Protein AF-A0A1J4SZC1-F1 (afdb_monomer)

Solvent-accessible surface area (backbone atoms only — not comparable to full-atom values): 24858 Å² total; per-residue (Å²): 134,60,73,68,60,59,54,52,55,52,52,54,51,51,53,51,52,51,52,52,52,50,51,55,56,61,69,67,59,71,74,71,74,80,76,64,93,64,51,31,48,45,66,70,43,62,40,62,46,81,70,48,46,38,38,53,38,48,37,67,35,32,44,78,45,49,41,76,44,49,32,32,40,40,25,28,40,67,23,48,32,87,37,27,33,57,87,88,69,80,40,67,24,76,61,50,79,70,45,47,74,30,43,36,53,59,54,49,41,74,75,69,45,65,53,41,77,32,54,44,32,29,38,42,31,64,28,35,76,62,21,54,84,36,19,31,74,29,42,43,53,12,25,70,85,29,53,56,76,45,75,38,43,50,70,45,86,78,66,35,52,17,41,52,47,62,34,38,45,67,43,28,58,55,43,50,38,51,49,39,54,53,51,52,51,52,47,54,50,27,43,75,70,75,56,52,59,30,28,40,35,37,40,29,59,28,67,70,39,44,33,58,55,39,39,53,46,48,39,34,28,52,48,22,20,28,60,61,39,73,67,68,48,36,53,46,34,36,40,47,35,49,73,37,58,86,72,96,54,82,89,54,49,75,70,43,45,62,56,47,56,47,49,23,46,48,40,2,31,31,64,53,5,40,43,42,67,57,30,54,33,54,49,24,61,76,71,63,33,40,36,38,38,36,11,30,24,36,11,15,35,14,46,47,31,15,53,42,73,30,34,35,53,33,82,60,88,89,60,75,68,66,82,64,91,83,69,94,79,83,86,89,76,95,73,74,92,73,90,72,93,68,75,24,70,30,34,29,40,39,25,43,40,16,54,38,49,44,36,28,46,74,45,44,89,52,96,78,43,43,38,30,90,68,45,33,60,33,32,47,25,38,36,37,24,15,15,77,37,23,50,63,50,58,59,77,86,77,50,57,22,39,14,17,35,71,40,47,54,58,48,66,71,36,84,86,48,81,58,29,61,46,38,28,40,61,63,18,50,66,57,82,64,76,55,60,96,51,48,24,36,39,30,43,26,44,56,46,21,62,48,63,34,88,99,53,73,32,45,11,55,60,36,52,51,44,58,33,44,4,29,30,51,34,55,49,35,60,72,62,46,48,67,114

Secondary structure (DSSP, 8-state):
--HHHHHHHHHHHHHHHHHHHHHHHHHH---PPPPPTT---TTTTT--STTGGGGSHHHH-TTTS--SSEEEEEEEEEEEHHHHS-TT---B-GGGGG--HHHHHHHHHHHH-SEEEEEEEEEEEE--GGGTT-EEEEETTB-TTS-BSSSPPBSSTT---PPPGGGHHHHHHHHHHHHHHHHHHHHHHHHHTT----EEEEEE--TT--HHHHHHHHHHHHHHHHHHTTTS--EEEEEEE------S-GGGHHHHHHHHHHHHHHHIIIIIHHIIIIIIHHHHHHHT-EEEEEEETHHHHHHHHHHHT---B-PPTTPPPTT-TT------------------SEEEEEEES--SBTHHHHT---TT----TTTTTTEEEEEEEEBTTB-SS--TTS--BTTBHHHHHHHHH-TTS-PEEEEB-TTSPBP-S---S-SEEEEE-TTTS-SPPTT-SSBGGGTTSSHHHHHHHHHHHHHHS---

pLDDT: mean 84.72, std 16.57, range [29.28, 98.81]

Nearest PDB structures (foldseek):
  8va1-assembly1_A  TM=2.791E-01  e=6.957E-01  Staphylococcus aureus

Foldseek 3Di:
DDPVVVVVVVVVVVVVVVVVVVVVVVVVPPPPPPDPPFADDCVLFVQPDPLSCLQVCCLAQVLAQAALAWAKEWGKEKGFLVFAADQPPFAFDPLLVVFDQLLVVLVVCCNVPRMAIAGAWMKTAHSDHSSPLIATLEHQCATQQRRHPTPGHHNDHRNYGHDGRRNRRLCSVVVLLSVQVVVLVVQVVCVVVVRHAQAAEEEEEAAPAGSSRQSLLCNLQVVLLCVLCVNQHRYRYYYYTYSRYDDPDPVCVVVVVVVSLSVLLSLQQASLLCSLPQHRLVSCVVSVHAYEYEYAASGLVNRLNSFQSGHRTDNPPPDDRSPPPPDPDDDDDPDPDDPDDDWASHQEYEYQLYNDAPCLQQVDDFPSRHHRVPSRRNYQAYEFEAACQQQVNVPPPGHLGSHHVVSVVVQVVDPVRQEQEWEAALQLDTPPPDPDSGNHYYYYDHNNQAQDPPPDDGGSSSSCSDSSVSNNVNNRCCSRPRGD

Sequence (484 aa):
MNMRERYGSMLLSLSALTITMLLLAACAQVKLAAVPPGEVTEAQIGTATALEKRFHSVLYYPNEIALNFPGYIVGVEKSPRETITPEGQVAFSPVYAELSAGLRHDADRLKTNRKLLFISHIMKDYGREYGAGNCALYDIYTDVNGKSLMPAQACIEGSLRGPPQMAVFSYGWKALATLRAAMEHDIDDASKRGAPYTHVFIMVMGWNTYQSEAIRNFSSIVGNAVLASNGAFRPLFIGLTWPSRWSDSALINLFSFCDKKNDADELGLSWLGALLKEVAVPLSRAKGLRVVVTGHSFGARATSMAACAGAVLARPAGTPAIGQGGAQGGAQGGGQGGNQGGRGGVDLLIGLQGAYAINRITGRWTPDGAYFPKGC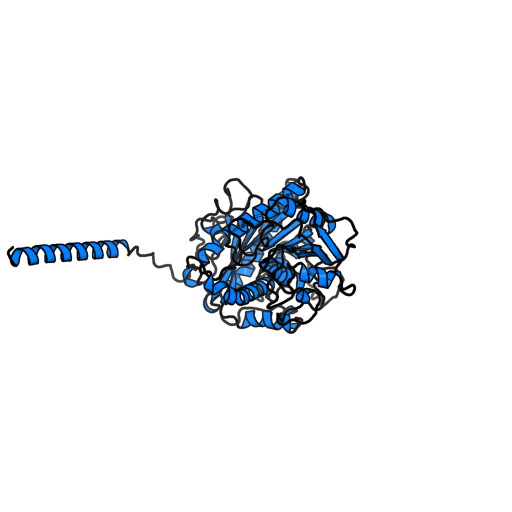DAVQHLVLTASKNDKAVSSEIFADYTGELGTYDKICADNSTRFSCGAADAKGNIGLNPLPQAARAYIDASQLITYNAFDSGGGAHSDIYRRETGELLWNLILRYAPPR

Structure (mmCIF, N/CA/C/O backbone):
data_AF-A0A1J4SZC1-F1
#
_entry.id   AF-A0A1J4SZC1-F1
#
loop_
_atom_site.group_PDB
_atom_site.id
_atom_site.type_symbol
_atom_site.label_atom_id
_atom_site.label_alt_id
_atom_site.label_comp_id
_atom_site.label_asym_id
_atom_site.label_entity_id
_atom_site.label_seq_id
_atom_site.pdbx_PDB_ins_code
_atom_site.Cartn_x
_atom_site.Cartn_y
_atom_site.Cartn_z
_atom_site.occupancy
_atom_site.B_iso_or_equiv
_atom_site.auth_seq_id
_atom_site.auth_comp_id
_atom_site.auth_asym_id
_atom_site.auth_atom_id
_atom_site.pdbx_PDB_model_num
ATOM 1 N N . MET A 1 1 ? -18.160 -27.626 -70.294 1.00 54.28 1 MET A N 1
ATOM 2 C CA . MET A 1 1 ? -17.606 -26.428 -69.622 1.00 54.28 1 MET A CA 1
ATOM 3 C C . MET A 1 1 ? -16.161 -26.286 -70.036 1.00 54.28 1 MET A C 1
ATOM 5 O O . MET A 1 1 ? -15.379 -27.204 -69.809 1.00 54.28 1 MET A O 1
ATOM 9 N N . ASN A 1 2 ? -15.858 -25.212 -70.756 1.00 56.09 2 ASN A N 1
ATOM 10 C CA . ASN A 1 2 ? -14.626 -25.080 -71.522 1.00 56.09 2 ASN A CA 1
ATOM 11 C C . ASN A 1 2 ? -13.449 -24.807 -70.580 1.00 56.09 2 ASN A C 1
ATOM 13 O O . ASN A 1 2 ? -13.574 -24.011 -69.652 1.00 56.09 2 ASN A O 1
ATOM 17 N N . MET A 1 3 ? -12.296 -25.440 -70.810 1.00 56.06 3 MET A N 1
ATOM 18 C CA . MET A 1 3 ? -11.123 -25.298 -69.932 1.00 56.06 3 MET A CA 1
ATOM 19 C C . MET A 1 3 ? -10.716 -23.816 -69.768 1.00 56.06 3 MET A C 1
ATOM 21 O O . MET A 1 3 ? -10.323 -23.397 -68.685 1.00 56.06 3 MET A O 1
ATOM 25 N N . ARG A 1 4 ? -10.947 -22.991 -70.802 1.00 60.47 4 ARG A N 1
ATOM 26 C CA . ARG A 1 4 ? -10.760 -21.529 -70.780 1.00 60.47 4 ARG A CA 1
ATOM 27 C C . ARG A 1 4 ? -11.621 -20.780 -69.753 1.00 60.47 4 ARG A C 1
ATOM 29 O O . ARG A 1 4 ? -11.140 -19.804 -69.190 1.00 60.47 4 ARG A O 1
ATOM 36 N N . GLU A 1 5 ? -12.843 -21.226 -69.464 1.00 57.31 5 GLU A N 1
ATOM 37 C CA . GLU A 1 5 ? -13.715 -20.555 -68.482 1.00 57.31 5 GLU A CA 1
ATOM 38 C C . GLU A 1 5 ? -13.241 -20.789 -67.042 1.00 57.31 5 GLU A C 1
ATOM 40 O O . GLU A 1 5 ? -13.326 -19.888 -66.209 1.00 57.31 5 GLU A O 1
ATOM 45 N N . ARG A 1 6 ? -12.660 -21.965 -66.755 1.00 60.38 6 ARG A N 1
ATOM 46 C CA . ARG A 1 6 ? -12.112 -22.280 -65.424 1.00 60.38 6 ARG A CA 1
ATOM 47 C C . ARG A 1 6 ? -10.831 -21.502 -65.115 1.00 60.38 6 ARG A C 1
ATOM 49 O O . ARG A 1 6 ? -10.653 -21.061 -63.985 1.00 60.38 6 ARG A O 1
ATOM 56 N N . TYR A 1 7 ? -9.967 -21.279 -66.109 1.00 66.06 7 TYR A N 1
ATOM 57 C CA . TYR A 1 7 ? -8.768 -20.451 -65.919 1.00 66.06 7 TYR A CA 1
ATOM 58 C C . TYR A 1 7 ? -9.109 -18.967 -65.731 1.00 66.06 7 TYR A C 1
ATOM 60 O O . TYR A 1 7 ? -8.476 -18.298 -64.916 1.00 66.06 7 TYR A O 1
ATOM 68 N N . GLY A 1 8 ? -10.144 -18.467 -66.416 1.00 67.56 8 GLY A N 1
ATOM 69 C CA . GLY A 1 8 ? -10.609 -17.087 -66.263 1.00 67.56 8 GLY A CA 1
ATOM 70 C C . GLY A 1 8 ? -11.119 -16.778 -64.853 1.00 67.56 8 GLY A C 1
ATOM 71 O O . GLY A 1 8 ? -10.691 -15.792 -64.253 1.00 67.56 8 GLY A O 1
ATOM 72 N N . SER A 1 9 ? -11.972 -17.638 -64.279 1.00 68.12 9 SER A N 1
ATOM 73 C CA . SER A 1 9 ? -12.511 -17.401 -62.929 1.00 68.12 9 SER A CA 1
ATOM 74 C C . SER A 1 9 ? -11.448 -17.548 -61.833 1.00 68.12 9 SER A C 1
ATOM 76 O O . SER A 1 9 ? -11.498 -16.844 -60.823 1.00 68.12 9 SER A O 1
ATOM 78 N N . MET A 1 10 ? -10.466 -18.432 -62.033 1.00 72.44 10 MET A N 1
ATOM 79 C CA . MET A 1 10 ? -9.375 -18.651 -61.083 1.00 72.44 10 MET A CA 1
ATOM 80 C C . MET A 1 10 ? -8.397 -17.467 -61.053 1.00 72.44 10 MET A C 1
ATOM 82 O O . MET A 1 10 ? -7.997 -17.040 -59.972 1.00 72.44 10 MET A O 1
ATOM 86 N N . LEU A 1 11 ? -8.081 -16.879 -62.213 1.00 71.38 11 LEU A N 1
ATOM 87 C CA . LEU A 1 11 ? -7.252 -15.671 -62.300 1.00 71.38 11 LEU A CA 1
ATOM 88 C C . LEU A 1 11 ? -7.940 -14.461 -61.656 1.00 71.38 11 LEU A C 1
ATOM 90 O O . LEU A 1 11 ? -7.318 -13.781 -60.845 1.00 71.38 11 LEU A O 1
ATOM 94 N N . LEU A 1 12 ? -9.234 -14.247 -61.922 1.00 73.56 12 LEU A N 1
ATOM 95 C CA . LEU A 1 12 ? -10.017 -13.177 -61.284 1.00 73.56 12 LEU A CA 1
ATOM 96 C C . LEU A 1 12 ? -10.076 -13.320 -59.755 1.00 73.56 12 LEU A C 1
ATOM 98 O O . LEU A 1 12 ? -9.950 -12.328 -59.038 1.00 73.56 12 LEU A O 1
ATOM 102 N N . SER A 1 13 ? -10.204 -14.552 -59.252 1.00 75.81 13 SER A N 1
ATOM 103 C CA . SER A 1 13 ? -10.234 -14.829 -57.810 1.00 75.81 13 SER A CA 1
ATOM 104 C C . SER A 1 13 ? -8.874 -14.582 -57.145 1.00 75.81 13 SER A C 1
ATOM 106 O O . SER A 1 13 ? -8.822 -14.011 -56.057 1.00 75.81 13 SER A O 1
ATOM 108 N N . LEU A 1 14 ? -7.765 -14.945 -57.807 1.00 75.31 14 LEU A N 1
ATOM 109 C CA . LEU A 1 14 ? -6.416 -14.651 -57.310 1.00 75.31 14 LEU A CA 1
ATOM 110 C C . LEU A 1 14 ? -6.127 -13.146 -57.302 1.00 75.31 14 LEU A C 1
ATOM 112 O O . LEU A 1 14 ? -5.566 -12.635 -56.332 1.00 75.31 14 LEU A O 1
ATOM 116 N N . SER A 1 15 ? -6.521 -12.423 -58.353 1.00 77.38 15 SER A N 1
ATOM 117 C CA . SER A 1 15 ? -6.337 -10.972 -58.424 1.00 77.38 15 SER A CA 1
ATOM 118 C C . SER A 1 15 ? -7.122 -10.255 -57.326 1.00 77.38 15 SER A C 1
ATOM 120 O O . SER A 1 15 ? -6.559 -9.403 -56.641 1.00 77.38 15 SER A O 1
ATOM 122 N N . ALA A 1 16 ? -8.380 -10.646 -57.094 1.00 79.94 16 ALA A N 1
ATOM 123 C CA . ALA A 1 16 ? -9.198 -10.091 -56.020 1.00 79.94 16 ALA A CA 1
ATOM 124 C C . ALA A 1 16 ? -8.574 -10.345 -54.639 1.00 79.94 16 ALA A C 1
ATOM 126 O O . ALA A 1 16 ? -8.418 -9.406 -53.865 1.00 79.94 16 ALA A O 1
ATOM 127 N N . LEU A 1 17 ? -8.124 -11.576 -54.363 1.00 77.62 17 LEU A N 1
ATOM 128 C CA . LEU A 1 17 ? -7.491 -11.926 -53.087 1.00 77.62 17 LEU A CA 1
ATOM 129 C C . LEU A 1 17 ? -6.196 -11.132 -52.845 1.00 77.62 17 LEU A C 1
ATOM 131 O O . LEU A 1 17 ? -5.951 -10.658 -51.736 1.00 77.62 17 LEU A O 1
ATOM 135 N N . THR A 1 18 ? -5.388 -10.943 -53.891 1.00 78.06 18 THR A N 1
ATOM 136 C CA . THR A 1 18 ? -4.122 -10.198 -53.810 1.00 78.06 18 THR A CA 1
ATOM 137 C C . THR A 1 18 ? -4.372 -8.712 -53.546 1.00 78.06 18 THR A C 1
ATOM 139 O O . THR A 1 18 ? -3.699 -8.113 -52.710 1.00 78.06 18 THR A O 1
ATOM 142 N N . ILE A 1 19 ? -5.382 -8.121 -54.196 1.00 80.88 19 ILE A N 1
ATOM 143 C CA . ILE A 1 19 ? -5.791 -6.728 -53.965 1.00 80.88 19 ILE A CA 1
ATOM 144 C C . ILE A 1 19 ? -6.342 -6.556 -52.544 1.00 80.88 19 ILE A C 1
ATOM 146 O O . ILE A 1 19 ? -5.974 -5.600 -51.866 1.00 80.88 19 ILE A O 1
ATOM 150 N N . THR A 1 20 ? -7.161 -7.489 -52.049 1.00 77.25 20 THR A N 1
ATOM 151 C CA . THR A 1 20 ? -7.666 -7.444 -50.669 1.00 77.25 20 THR A CA 1
ATOM 152 C C . THR A 1 20 ? -6.533 -7.560 -49.646 1.00 77.25 20 THR A C 1
ATOM 154 O O . THR A 1 20 ? -6.515 -6.797 -48.684 1.00 77.25 20 THR A O 1
ATOM 157 N N . MET A 1 21 ? -5.546 -8.439 -49.862 1.00 73.00 21 MET A N 1
ATOM 158 C CA . MET A 1 21 ? -4.375 -8.526 -48.978 1.00 73.00 21 MET A CA 1
ATOM 159 C C . MET A 1 21 ? -3.503 -7.265 -49.022 1.00 73.00 21 MET A C 1
ATOM 161 O O . MET A 1 21 ? -3.036 -6.820 -47.976 1.00 73.00 21 MET A O 1
ATOM 165 N N . LEU A 1 22 ? -3.321 -6.649 -50.194 1.00 73.06 22 LEU A N 1
ATOM 166 C CA . LEU A 1 22 ? -2.585 -5.387 -50.329 1.00 73.06 22 LEU A CA 1
ATOM 167 C C . LEU A 1 22 ? -3.312 -4.217 -49.651 1.00 73.06 22 LEU A C 1
ATOM 169 O O . LEU A 1 22 ? -2.664 -3.400 -49.003 1.00 73.06 22 LEU A O 1
ATOM 173 N N . LEU A 1 23 ? -4.644 -4.158 -49.736 1.00 68.69 23 LEU A N 1
ATOM 174 C CA . LEU A 1 23 ? -5.450 -3.147 -49.044 1.00 68.69 23 LEU A CA 1
ATOM 175 C C . LEU A 1 23 ? -5.415 -3.335 -47.519 1.00 68.69 23 LEU A C 1
ATOM 177 O O . LEU A 1 23 ? -5.257 -2.359 -46.791 1.00 68.69 23 LEU A O 1
ATOM 181 N N . LEU A 1 24 ? -5.471 -4.578 -47.028 1.00 68.69 24 LEU A N 1
ATOM 182 C CA . LEU A 1 24 ? -5.325 -4.879 -45.598 1.00 68.69 24 LEU A CA 1
ATOM 183 C C . LEU A 1 24 ? -3.914 -4.550 -45.077 1.00 68.69 24 LEU A C 1
ATOM 185 O O . LEU A 1 24 ? -3.779 -4.015 -43.978 1.00 68.69 24 LEU A O 1
ATOM 189 N N . ALA A 1 25 ? -2.868 -4.796 -45.872 1.00 65.00 25 ALA A N 1
ATOM 190 C CA . 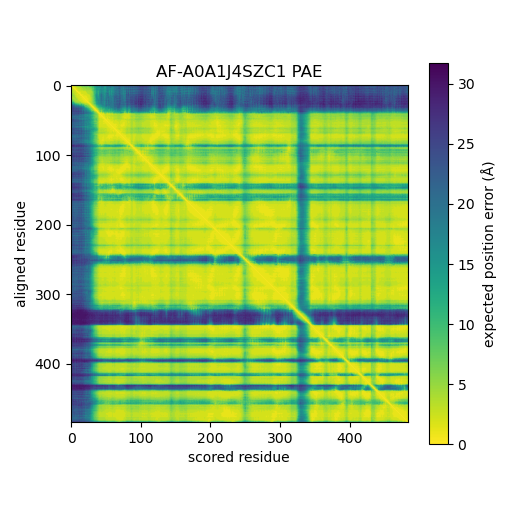ALA A 1 25 ? -1.495 -4.423 -45.529 1.00 65.00 25 ALA A CA 1
ATOM 191 C C . ALA A 1 25 ? -1.268 -2.898 -45.562 1.00 65.00 25 ALA A C 1
ATOM 193 O O . ALA A 1 25 ? -0.545 -2.367 -44.718 1.00 65.00 25 ALA A O 1
ATOM 194 N N . ALA A 1 26 ? -1.915 -2.183 -46.489 1.00 57.25 26 ALA A N 1
ATOM 195 C CA . ALA A 1 26 ? -1.835 -0.726 -46.593 1.00 57.25 26 ALA A CA 1
ATOM 196 C C . ALA A 1 26 ? -2.586 -0.007 -45.457 1.00 57.25 26 ALA A C 1
ATOM 198 O O . ALA A 1 26 ? -2.126 1.030 -44.987 1.00 57.25 26 ALA A O 1
ATOM 199 N N . CYS A 1 27 ? -3.690 -0.573 -44.955 1.00 54.84 27 CYS A N 1
ATOM 200 C CA . CYS A 1 27 ? -4.382 -0.053 -43.770 1.00 54.84 27 CYS A CA 1
ATOM 201 C C . CYS A 1 27 ? -3.657 -0.373 -42.450 1.00 54.84 27 CYS A C 1
ATOM 203 O O . CYS A 1 27 ? -3.882 0.312 -41.454 1.00 54.84 27 CYS A O 1
ATOM 205 N N . ALA A 1 28 ? -2.778 -1.380 -42.426 1.00 51.94 28 ALA A N 1
ATOM 206 C CA . ALA A 1 28 ? -2.026 -1.760 -41.229 1.00 51.94 28 ALA A CA 1
ATOM 207 C C . ALA A 1 28 ? -0.770 -0.899 -40.986 1.00 51.94 28 ALA A C 1
ATOM 209 O O . ALA A 1 28 ? -0.216 -0.924 -39.888 1.00 51.94 28 ALA A O 1
ATOM 210 N N . GLN A 1 29 ? -0.320 -0.111 -41.970 1.00 46.50 29 GLN A N 1
ATOM 211 C CA . GLN A 1 29 ? 0.820 0.798 -41.819 1.00 46.50 29 GLN A CA 1
ATOM 212 C C . GLN A 1 29 ? 0.379 2.211 -41.431 1.00 46.50 29 GLN A C 1
ATOM 214 O O . GLN A 1 29 ? 0.677 3.194 -42.111 1.00 46.50 29 GLN A O 1
ATOM 219 N N . VAL A 1 30 ? -0.267 2.343 -40.274 1.00 46.69 30 VAL A N 1
ATOM 220 C CA . VAL A 1 30 ? -0.166 3.611 -39.549 1.00 46.69 30 VAL A CA 1
ATOM 221 C C . VAL A 1 30 ? 1.292 3.712 -39.114 1.00 46.69 30 VAL A C 1
ATOM 223 O O . VAL A 1 30 ? 1.725 3.014 -38.198 1.00 46.69 30 VAL A O 1
ATOM 226 N N . LYS A 1 31 ? 2.087 4.530 -39.814 1.00 40.97 31 LYS A N 1
ATOM 227 C CA . LYS A 1 31 ? 3.414 4.916 -39.330 1.00 40.97 31 LYS A CA 1
ATOM 228 C C . LYS A 1 31 ? 3.197 5.600 -37.984 1.00 40.97 31 LYS A C 1
ATOM 230 O O . LYS A 1 31 ? 2.810 6.767 -37.954 1.00 40.97 31 LYS A O 1
ATOM 235 N N . LEU A 1 32 ? 3.422 4.880 -36.881 1.00 46.62 32 LEU A N 1
ATOM 236 C CA . LEU A 1 32 ? 3.660 5.538 -35.604 1.00 46.62 32 LEU A CA 1
ATOM 237 C C . LEU A 1 32 ? 4.796 6.525 -35.857 1.00 46.62 32 LEU A C 1
ATOM 239 O O . LEU A 1 32 ? 5.849 6.139 -36.371 1.00 46.62 32 LEU A O 1
ATOM 243 N N . ALA A 1 33 ? 4.537 7.803 -35.583 1.00 48.25 33 ALA A N 1
ATOM 244 C CA . ALA A 1 33 ? 5.565 8.824 -35.644 1.00 48.25 33 ALA A CA 1
ATOM 245 C C . ALA A 1 33 ? 6.782 8.309 -34.867 1.00 48.25 33 ALA A C 1
ATOM 247 O O . ALA A 1 33 ? 6.635 7.804 -33.753 1.00 48.25 33 ALA A O 1
ATOM 248 N N . ALA A 1 34 ? 7.960 8.363 -35.492 1.00 50.34 34 ALA A N 1
ATOM 249 C CA . ALA A 1 34 ? 9.188 7.978 -34.821 1.00 50.34 34 ALA A CA 1
ATOM 250 C C . ALA A 1 34 ? 9.315 8.845 -33.567 1.00 50.34 34 ALA A C 1
ATOM 252 O O . ALA A 1 34 ? 9.351 10.073 -33.660 1.00 50.34 34 ALA A O 1
ATOM 253 N N . VAL A 1 35 ? 9.310 8.192 -32.411 1.00 52.41 35 VAL A N 1
ATOM 254 C CA . VAL A 1 35 ? 9.473 8.861 -31.127 1.00 52.41 35 VAL A CA 1
ATOM 255 C C . VAL A 1 35 ? 10.866 9.497 -31.114 1.00 52.41 35 VAL A C 1
ATOM 257 O O . VAL A 1 35 ? 11.840 8.804 -31.436 1.00 52.41 35 VAL A O 1
ATOM 260 N N . PRO A 1 36 ? 10.984 10.801 -30.812 1.00 52.84 36 PRO A N 1
ATOM 261 C CA . PRO A 1 36 ? 12.270 11.470 -30.717 1.00 52.84 36 PRO A CA 1
ATOM 262 C C . PRO A 1 36 ? 13.246 10.712 -29.799 1.00 52.84 36 PRO A C 1
ATOM 264 O O . PRO A 1 36 ? 12.843 10.192 -28.754 1.00 52.84 36 PRO A O 1
ATOM 267 N N . PRO A 1 37 ? 14.544 10.645 -30.147 1.00 54.31 37 PRO A N 1
ATOM 268 C CA . PRO A 1 37 ? 15.556 10.067 -29.271 1.00 54.31 37 PRO A CA 1
ATOM 269 C C . PRO A 1 37 ? 15.539 10.746 -27.893 1.00 54.31 37 PRO A C 1
ATOM 271 O O . PRO A 1 37 ? 15.764 11.951 -27.796 1.00 54.31 37 PRO A O 1
ATOM 274 N N . GLY A 1 38 ? 15.292 9.972 -26.832 1.00 56.12 38 GLY A N 1
ATOM 275 C CA . GLY A 1 38 ? 15.327 10.446 -25.442 1.00 56.12 38 GLY A CA 1
ATOM 276 C C . GLY A 1 38 ? 13.981 10.495 -24.713 1.00 56.12 38 GLY A C 1
ATOM 277 O O . GLY A 1 38 ? 13.985 10.686 -23.499 1.00 56.12 38 GLY A O 1
ATOM 278 N N . GLU A 1 39 ? 12.855 10.283 -25.397 1.00 63.41 39 GLU A N 1
ATOM 279 C CA . GLU A 1 39 ? 11.548 10.131 -24.740 1.00 63.41 39 GLU A CA 1
ATOM 280 C C . GLU A 1 39 ? 11.369 8.711 -24.183 1.00 63.41 39 GLU A C 1
ATOM 282 O O . GLU A 1 39 ? 11.924 7.752 -24.729 1.00 63.41 39 GLU A O 1
ATOM 287 N N . VAL A 1 40 ? 10.608 8.582 -23.090 1.00 68.81 40 VAL A N 1
ATOM 288 C CA . VAL A 1 40 ? 10.269 7.296 -22.467 1.00 68.81 40 VAL A CA 1
ATOM 289 C C . VAL A 1 40 ? 8.883 6.861 -22.918 1.00 68.81 40 VAL A C 1
ATOM 291 O O . VAL A 1 40 ? 7.874 7.479 -22.601 1.00 68.81 40 VAL A O 1
ATOM 294 N N . THR A 1 41 ? 8.841 5.752 -23.640 1.00 81.31 41 THR A N 1
ATOM 295 C CA . THR A 1 41 ? 7.619 5.047 -24.019 1.00 81.31 41 THR A CA 1
ATOM 296 C C . THR A 1 41 ? 7.444 3.812 -23.158 1.00 81.31 41 THR A C 1
ATOM 298 O O . THR A 1 41 ? 8.415 3.211 -22.694 1.00 81.31 41 THR A O 1
ATOM 301 N N . GLU A 1 42 ? 6.202 3.350 -23.045 1.00 86.00 42 GLU A N 1
ATOM 302 C CA . GLU A 1 42 ? 5.895 2.060 -22.428 1.00 86.00 42 GLU A CA 1
ATOM 303 C C . GLU A 1 42 ? 6.722 0.916 -23.037 1.00 86.00 42 GLU A C 1
ATOM 305 O O . GLU A 1 42 ? 7.136 -0.004 -22.342 1.00 86.00 42 GLU A O 1
ATOM 310 N N . ALA A 1 43 ? 7.011 0.960 -24.342 1.00 86.31 43 ALA A N 1
ATOM 311 C CA . ALA A 1 43 ? 7.765 -0.100 -25.007 1.00 86.31 43 ALA A CA 1
ATOM 312 C C . ALA A 1 43 ? 9.233 -0.116 -24.559 1.00 86.31 43 ALA A C 1
ATOM 314 O O . ALA A 1 43 ? 9.792 -1.184 -24.317 1.00 86.31 43 ALA A O 1
ATOM 315 N N . GLN A 1 44 ? 9.843 1.060 -24.399 1.00 85.81 44 GLN A N 1
ATOM 316 C CA . GLN A 1 44 ? 11.246 1.207 -24.000 1.00 85.81 44 GLN A CA 1
ATOM 317 C C . GLN A 1 44 ? 11.524 0.738 -22.574 1.00 85.81 44 GLN A C 1
ATOM 319 O O . GLN A 1 44 ? 12.623 0.255 -22.307 1.00 85.81 44 GLN A O 1
ATOM 324 N N . ILE A 1 45 ? 10.551 0.879 -21.676 1.00 88.56 45 ILE A N 1
ATOM 325 C CA . ILE A 1 45 ? 10.664 0.402 -20.294 1.00 88.56 45 ILE A CA 1
ATOM 326 C C . ILE A 1 45 ? 9.947 -0.931 -20.079 1.00 88.56 45 ILE A C 1
ATOM 328 O O . ILE A 1 45 ? 9.868 -1.405 -18.957 1.00 88.56 45 ILE A O 1
ATOM 332 N N . GLY A 1 46 ? 9.446 -1.585 -21.128 1.00 89.12 46 GLY A N 1
ATOM 333 C CA . GLY A 1 46 ? 8.865 -2.926 -21.023 1.00 89.12 46 GLY A CA 1
ATOM 334 C C . GLY A 1 46 ? 7.511 -2.989 -20.307 1.00 89.12 46 GLY A C 1
ATOM 335 O O . GLY A 1 46 ? 7.247 -3.976 -19.628 1.00 89.12 46 GLY A O 1
ATOM 336 N N . THR A 1 47 ? 6.674 -1.962 -20.464 1.00 90.44 47 THR A N 1
ATOM 337 C CA . THR A 1 47 ? 5.321 -1.849 -19.890 1.00 90.44 47 THR A CA 1
ATOM 338 C C . THR A 1 47 ? 4.213 -1.692 -20.952 1.00 90.44 47 THR A C 1
ATOM 340 O O . THR A 1 47 ? 3.053 -1.457 -20.631 1.00 90.44 47 THR A O 1
ATOM 343 N N . ALA A 1 48 ? 4.531 -1.861 -22.246 1.00 88.50 48 ALA A N 1
ATOM 344 C CA . ALA A 1 48 ? 3.588 -1.665 -23.370 1.00 88.50 48 ALA A CA 1
ATOM 345 C C . ALA A 1 48 ? 2.586 -2.806 -23.620 1.00 88.50 48 ALA A C 1
ATOM 347 O O . ALA A 1 48 ? 1.724 -2.724 -24.497 1.00 88.50 48 ALA A O 1
ATOM 348 N N . THR A 1 49 ? 2.733 -3.905 -22.905 1.00 87.00 49 THR A N 1
ATOM 349 C CA . THR A 1 49 ? 1.938 -5.127 -23.053 1.00 87.00 49 THR A CA 1
ATOM 350 C C . THR A 1 49 ? 0.514 -4.922 -22.548 1.00 87.00 49 THR A C 1
ATOM 352 O O . THR A 1 49 ? 0.265 -4.109 -21.660 1.00 87.00 49 THR A O 1
ATOM 355 N N . ALA A 1 50 ? -0.444 -5.674 -23.097 1.00 86.00 50 ALA A N 1
ATOM 356 C CA . ALA A 1 50 ? -1.845 -5.551 -22.692 1.00 86.00 50 ALA A CA 1
ATOM 357 C C . ALA A 1 50 ? -2.056 -5.827 -21.193 1.00 86.00 50 ALA A C 1
ATOM 359 O O . ALA A 1 50 ? -2.947 -5.235 -20.589 1.00 86.00 50 ALA A O 1
ATOM 360 N N . LEU A 1 51 ? -1.238 -6.704 -20.599 1.00 87.50 51 LEU A N 1
ATOM 361 C CA . LEU A 1 51 ? -1.263 -6.979 -19.168 1.00 87.50 51 LEU A CA 1
ATOM 362 C C . LEU A 1 51 ? -0.657 -5.820 -18.374 1.00 87.50 51 LEU A C 1
ATOM 364 O O . LEU A 1 51 ? -1.264 -5.363 -17.408 1.00 87.50 51 LEU A O 1
ATOM 368 N N . GLU A 1 52 ? 0.513 -5.335 -18.790 1.00 90.06 52 GLU A N 1
ATOM 369 C CA . GLU A 1 52 ? 1.218 -4.259 -18.089 1.00 90.06 52 GLU A CA 1
ATOM 370 C C . GLU A 1 52 ? 0.415 -2.948 -18.088 1.00 90.06 52 GLU A C 1
ATOM 372 O O . GLU A 1 52 ? 0.252 -2.345 -17.030 1.00 90.06 52 GLU A O 1
ATOM 377 N N . LYS A 1 53 ? -0.244 -2.597 -19.203 1.00 90.38 53 LYS A N 1
ATOM 378 C CA . LYS A 1 53 ? -1.154 -1.436 -19.309 1.00 90.38 53 LYS A CA 1
ATOM 379 C C . LYS A 1 53 ? -2.290 -1.416 -18.283 1.00 90.38 53 LYS A C 1
ATOM 381 O O . LYS A 1 53 ? -2.823 -0.351 -17.976 1.00 90.38 53 LYS A O 1
ATOM 386 N N . ARG A 1 54 ? -2.674 -2.570 -17.722 1.00 92.25 54 ARG A N 1
ATOM 387 C CA . ARG A 1 54 ? -3.704 -2.651 -16.668 1.00 92.25 54 ARG A CA 1
ATOM 388 C C . ARG A 1 54 ? -3.205 -2.155 -15.302 1.00 92.25 54 ARG A C 1
ATOM 390 O O . ARG A 1 54 ? -4.027 -1.987 -14.402 1.00 92.25 54 ARG A O 1
ATOM 397 N N . PHE A 1 55 ? -1.902 -1.914 -15.124 1.00 94.12 55 PHE A N 1
ATOM 398 C CA . PHE A 1 55 ? -1.310 -1.428 -13.868 1.00 94.12 55 PHE A CA 1
ATOM 399 C C . PHE A 1 55 ? -1.093 0.090 -13.813 1.00 94.12 55 PHE A C 1
ATOM 401 O O . PHE A 1 55 ? -0.792 0.615 -12.745 1.00 94.12 55 PHE A O 1
ATOM 408 N N . HIS A 1 56 ? -1.347 0.799 -14.913 1.00 95.25 56 HIS A N 1
ATOM 409 C CA . HIS A 1 56 ? -1.382 2.267 -14.989 1.00 95.25 56 HIS A CA 1
ATOM 410 C C . HIS A 1 56 ? -2.623 2.785 -15.732 1.00 95.25 56 HIS A C 1
ATOM 412 O O . HIS A 1 56 ? -2.632 3.863 -16.320 1.00 95.25 56 HIS A O 1
ATOM 418 N N . SER A 1 57 ? -3.710 2.014 -15.663 1.00 95.31 57 SER A N 1
ATOM 419 C CA . SER A 1 57 ? -5.038 2.332 -16.203 1.00 95.31 57 SER A CA 1
ATOM 420 C C . SER A 1 57 ? -5.604 3.702 -15.793 1.00 95.31 57 SER A C 1
ATOM 422 O O . SER A 1 57 ? -6.331 4.311 -16.572 1.00 95.31 57 SER A O 1
ATOM 424 N N . VAL A 1 58 ? -5.243 4.221 -14.616 1.00 95.81 58 VAL A N 1
ATOM 425 C CA . VAL A 1 58 ? -5.665 5.542 -14.121 1.00 95.81 58 VAL A CA 1
ATOM 426 C C . VAL A 1 58 ? -5.144 6.683 -15.003 1.00 95.81 58 VAL A C 1
ATOM 428 O O . VAL A 1 58 ? -5.769 7.735 -15.087 1.00 95.81 58 VAL A O 1
ATOM 431 N N . LEU A 1 59 ? -4.030 6.468 -15.712 1.00 94.25 59 LEU A N 1
ATOM 432 C CA . LEU A 1 59 ? -3.496 7.439 -16.667 1.00 94.25 59 LEU A CA 1
ATOM 433 C C . LEU A 1 59 ? -4.313 7.476 -17.964 1.00 94.25 59 LEU A C 1
ATOM 435 O O . LEU A 1 59 ? -4.430 8.525 -18.596 1.00 94.25 59 LEU A O 1
ATOM 439 N N . TYR A 1 60 ? -4.893 6.335 -18.344 1.00 93.31 60 TYR A N 1
ATOM 440 C CA . TYR A 1 60 ? -5.734 6.186 -19.530 1.00 93.31 60 TYR A CA 1
ATOM 441 C C . TYR A 1 60 ? -7.163 6.672 -19.307 1.00 93.31 60 TYR A C 1
ATOM 443 O O . TYR A 1 60 ? -7.745 7.306 -20.184 1.00 93.31 60 TYR A O 1
ATOM 451 N N . TYR A 1 61 ? -7.719 6.387 -18.131 1.00 94.38 61 TYR A N 1
ATOM 452 C CA . TYR A 1 61 ? -9.120 6.652 -17.819 1.00 94.38 61 TYR A CA 1
ATOM 453 C C . TYR A 1 61 ? -9.267 7.409 -16.489 1.00 94.38 61 TYR A C 1
ATOM 455 O O . TYR A 1 61 ? -9.947 6.922 -15.585 1.00 94.38 61 TYR A O 1
ATOM 463 N N . PRO A 1 62 ? -8.668 8.609 -16.345 1.00 92.81 62 PRO A N 1
ATOM 464 C CA . PRO A 1 62 ? -8.619 9.341 -15.070 1.00 92.81 62 PRO A CA 1
ATOM 465 C C . PRO A 1 62 ? -9.997 9.758 -14.526 1.00 92.81 62 PRO A C 1
ATOM 467 O O . PRO A 1 62 ? -10.125 10.052 -13.338 1.00 92.81 62 PRO A O 1
ATOM 470 N N . ASN A 1 63 ? -11.018 9.770 -15.390 1.00 90.94 63 ASN A N 1
ATOM 471 C CA . ASN A 1 63 ? -12.401 10.105 -15.039 1.00 90.94 63 ASN A CA 1
ATOM 472 C C . ASN A 1 63 ? -13.268 8.869 -14.714 1.00 90.94 63 ASN A C 1
ATOM 474 O O . ASN A 1 63 ? -14.339 8.991 -14.126 1.00 90.94 63 ASN A O 1
ATOM 478 N N . GLU A 1 64 ? -12.840 7.674 -15.125 1.00 92.38 64 GLU A N 1
ATOM 479 C CA . GLU A 1 64 ? -13.575 6.420 -14.892 1.00 92.38 64 GLU A CA 1
ATOM 480 C C . GLU A 1 64 ? -12.981 5.651 -13.711 1.00 92.38 64 GLU A C 1
ATOM 482 O O . GLU A 1 64 ? -13.692 5.115 -12.863 1.00 92.38 64 GLU A O 1
ATOM 487 N N . ILE A 1 65 ? -11.653 5.615 -13.654 1.00 95.50 65 ILE A N 1
ATOM 488 C CA . ILE A 1 65 ? -10.882 4.910 -12.646 1.00 95.50 65 ILE A CA 1
ATOM 489 C C . ILE A 1 65 ? -10.397 5.963 -11.656 1.00 95.50 65 ILE A C 1
ATOM 491 O O . ILE A 1 65 ? -9.347 6.564 -11.844 1.00 95.50 65 ILE A O 1
ATOM 495 N N . ALA A 1 66 ? -11.192 6.210 -10.621 1.00 95.81 66 ALA A N 1
ATOM 496 C CA . ALA A 1 66 ? -10.950 7.269 -9.649 1.00 95.81 66 ALA A CA 1
ATOM 497 C C . ALA A 1 66 ? -11.365 6.831 -8.243 1.00 95.81 66 ALA A C 1
ATOM 499 O O . ALA A 1 66 ? -12.230 5.967 -8.072 1.00 95.81 66 ALA A O 1
ATOM 500 N N . LEU A 1 67 ? -10.772 7.459 -7.231 1.00 96.69 67 LEU A N 1
ATOM 501 C CA . LEU A 1 67 ? -11.252 7.347 -5.858 1.00 96.69 67 LEU A CA 1
ATOM 502 C C . LEU A 1 67 ? -12.520 8.191 -5.679 1.00 96.69 67 LEU A C 1
ATOM 504 O O . LEU A 1 67 ? -12.626 9.314 -6.165 1.00 96.69 67 LEU A O 1
ATOM 508 N N . ASN A 1 68 ? -13.466 7.683 -4.893 1.00 93.81 68 ASN A N 1
ATOM 509 C CA . ASN A 1 68 ? -14.673 8.405 -4.466 1.00 93.81 68 ASN A CA 1
ATOM 510 C C . ASN A 1 68 ? -14.452 9.298 -3.226 1.00 93.81 68 ASN A C 1
ATOM 512 O O . ASN A 1 68 ? -15.409 9.756 -2.606 1.00 93.81 68 ASN A O 1
ATOM 516 N N . PHE A 1 69 ? -13.197 9.525 -2.844 1.00 94.75 69 PHE A N 1
ATOM 517 C CA . PHE A 1 69 ? -12.776 10.425 -1.772 1.00 94.75 69 PHE A CA 1
ATOM 518 C C . PHE A 1 69 ? -11.392 11.011 -2.101 1.00 94.75 69 PHE A C 1
ATOM 520 O O . PHE A 1 69 ? -10.677 10.442 -2.930 1.00 94.75 69 PHE A O 1
ATOM 527 N N . PRO A 1 70 ? -10.994 12.138 -1.480 1.00 95.69 70 PRO A N 1
ATOM 528 C CA . PRO A 1 70 ? -9.684 12.734 -1.721 1.00 95.69 70 PRO A CA 1
ATOM 529 C C . PRO A 1 70 ? -8.531 11.804 -1.325 1.00 95.69 70 PRO A C 1
ATOM 531 O O . PRO A 1 70 ? -8.552 11.189 -0.255 1.00 95.69 70 PRO A O 1
ATOM 534 N N . GLY A 1 71 ? -7.495 11.734 -2.157 1.00 98.19 71 GLY A N 1
ATOM 535 C CA . GLY A 1 71 ? -6.325 10.909 -1.883 1.00 98.19 71 GLY A CA 1
ATOM 536 C C . GLY A 1 71 ? -5.343 10.846 -3.043 1.00 98.19 71 GLY A C 1
ATOM 537 O O . GLY A 1 71 ? -5.381 11.659 -3.965 1.00 98.19 71 GLY A O 1
ATOM 538 N N . TYR A 1 72 ? -4.450 9.863 -2.981 1.00 98.81 72 TYR A N 1
ATOM 539 C CA . TYR A 1 72 ? -3.442 9.630 -4.007 1.00 98.81 72 TYR A CA 1
ATOM 540 C C . TYR A 1 72 ? -3.380 8.163 -4.407 1.00 98.81 72 TYR A C 1
ATOM 542 O O . TYR A 1 72 ? -3.476 7.279 -3.553 1.00 98.81 72 TYR A O 1
ATOM 550 N N . ILE A 1 73 ? -3.127 7.912 -5.689 1.00 98.69 73 ILE A N 1
ATOM 551 C CA . ILE A 1 73 ? -2.758 6.591 -6.195 1.00 98.69 73 ILE A CA 1
ATOM 552 C C . ILE A 1 73 ? -1.286 6.609 -6.576 1.00 98.69 73 ILE A C 1
ATOM 554 O O . ILE A 1 73 ? -0.881 7.340 -7.476 1.00 98.69 73 ILE A O 1
ATOM 558 N N . VAL A 1 74 ? -0.486 5.787 -5.900 1.00 98.69 74 VAL A N 1
ATOM 559 C CA . VAL A 1 74 ? 0.915 5.541 -6.248 1.00 98.69 74 VAL A CA 1
ATOM 560 C C . VAL A 1 74 ? 0.976 4.271 -7.087 1.00 98.69 74 VAL A C 1
ATOM 562 O O . VAL A 1 74 ? 0.722 3.167 -6.597 1.00 98.69 74 VAL A O 1
ATOM 565 N N . GLY A 1 75 ? 1.293 4.430 -8.366 1.00 98.31 75 GLY A N 1
ATOM 566 C CA . GLY A 1 75 ? 1.527 3.332 -9.289 1.00 98.31 75 GLY A CA 1
ATOM 567 C C . GLY A 1 75 ? 2.968 2.860 -9.228 1.00 98.31 75 GLY A C 1
ATOM 568 O O . GLY A 1 75 ? 3.895 3.644 -9.439 1.00 98.31 75 GLY A O 1
ATOM 569 N N . VAL A 1 76 ? 3.156 1.576 -8.946 1.00 98.25 76 VAL A N 1
ATOM 570 C CA . VAL A 1 76 ? 4.441 0.889 -9.054 1.00 98.25 76 VAL A CA 1
ATOM 571 C C . VAL A 1 76 ? 4.356 -0.106 -10.201 1.00 98.25 76 VAL A C 1
ATOM 573 O O . VAL A 1 76 ? 3.375 -0.830 -10.333 1.00 98.25 76 VAL A O 1
ATOM 576 N N . GLU A 1 77 ? 5.407 -0.178 -11.004 1.00 96.50 77 GLU A N 1
ATOM 577 C CA . GLU A 1 77 ? 5.543 -1.132 -12.103 1.00 96.50 77 GLU A CA 1
ATOM 578 C C . GLU A 1 77 ? 6.879 -1.860 -12.025 1.00 96.50 77 GLU A C 1
ATOM 580 O O . GLU A 1 77 ? 7.716 -1.531 -11.184 1.00 96.50 77 GLU A O 1
ATOM 585 N N . LYS A 1 78 ? 7.063 -2.897 -12.853 1.00 95.19 78 LYS A N 1
ATOM 586 C CA . LYS A 1 78 ? 8.246 -3.762 -12.821 1.00 95.19 78 LYS A CA 1
ATOM 587 C C . LYS A 1 78 ? 8.821 -3.972 -14.212 1.00 95.19 78 LYS A C 1
ATOM 589 O O . LYS A 1 78 ? 8.177 -4.581 -15.061 1.00 95.19 78 LYS A O 1
ATOM 594 N N . SER A 1 79 ? 10.080 -3.589 -14.383 1.00 94.44 79 SER A N 1
ATOM 595 C CA . SER A 1 79 ? 10.743 -3.565 -15.691 1.00 94.44 79 SER A CA 1
ATOM 596 C C . SER A 1 79 ? 12.144 -4.154 -15.632 1.00 94.44 79 SER A C 1
ATOM 598 O O . SER A 1 79 ? 12.719 -4.219 -14.541 1.00 94.44 79 SER A O 1
ATOM 600 N N . PRO A 1 80 ? 12.708 -4.603 -16.772 1.00 93.31 80 PRO A N 1
ATOM 601 C CA . PRO A 1 80 ? 14.093 -5.054 -16.831 1.00 93.31 80 PRO A CA 1
ATOM 602 C C . PRO A 1 80 ? 15.041 -3.976 -16.305 1.00 93.31 80 PRO A C 1
ATOM 604 O O . PRO A 1 80 ? 14.923 -2.806 -16.669 1.00 93.31 80 PRO A O 1
ATOM 607 N N . ARG A 1 81 ? 15.963 -4.356 -15.424 1.00 91.94 81 ARG A N 1
ATOM 608 C CA . ARG A 1 81 ? 16.849 -3.440 -14.697 1.00 91.94 81 ARG A CA 1
ATOM 609 C C . ARG A 1 81 ? 17.606 -2.529 -15.657 1.00 91.94 81 ARG A C 1
ATOM 611 O O . ARG A 1 81 ? 17.617 -1.318 -15.468 1.00 91.94 81 ARG A O 1
ATOM 618 N N . GLU A 1 82 ? 18.147 -3.122 -16.712 1.00 89.88 82 GLU A N 1
ATOM 619 C CA . GLU A 1 82 ? 18.903 -2.486 -17.784 1.00 89.88 82 GLU A CA 1
ATOM 620 C C . GLU A 1 82 ? 18.119 -1.417 -18.559 1.00 89.88 82 GLU A C 1
ATOM 622 O O . GLU A 1 82 ? 18.732 -0.619 -19.258 1.00 89.88 82 GLU A O 1
ATOM 627 N N . THR A 1 83 ? 16.787 -1.376 -18.429 1.00 88.88 83 THR A N 1
ATOM 628 C CA . THR A 1 83 ? 15.934 -0.380 -19.101 1.00 88.88 83 THR A CA 1
ATOM 629 C C . THR A 1 83 ? 15.585 0.826 -18.233 1.00 88.88 83 THR A C 1
ATOM 631 O O . THR A 1 83 ? 15.239 1.867 -18.780 1.00 88.88 83 THR A O 1
ATOM 634 N N . ILE A 1 84 ? 15.665 0.704 -16.901 1.00 89.75 84 ILE A N 1
ATOM 635 C CA . ILE A 1 84 ? 15.174 1.726 -15.954 1.00 89.75 84 ILE A CA 1
ATOM 636 C C . ILE A 1 84 ? 16.251 2.273 -15.014 1.00 89.75 84 ILE A C 1
ATOM 638 O O . ILE A 1 84 ? 16.028 3.280 -14.337 1.00 89.75 84 ILE A O 1
ATOM 642 N N . THR A 1 85 ? 17.408 1.613 -14.933 1.00 88.38 85 THR A N 1
ATOM 643 C CA . THR A 1 85 ? 18.537 2.059 -14.117 1.00 88.38 85 THR A CA 1
ATOM 644 C C . THR A 1 85 ? 19.865 1.532 -14.668 1.00 88.38 85 THR A C 1
ATOM 646 O O . THR A 1 85 ? 19.983 0.343 -14.961 1.00 88.38 85 THR A O 1
ATOM 649 N N . PRO A 1 86 ? 20.913 2.367 -14.749 1.00 81.06 86 PRO A N 1
ATOM 650 C CA . PRO A 1 86 ? 22.267 1.910 -14.982 1.00 81.06 86 PRO A CA 1
ATOM 651 C C . PRO A 1 86 ? 22.703 0.967 -13.868 1.00 81.06 86 PRO A C 1
ATOM 653 O O . PRO A 1 86 ? 22.232 1.049 -12.723 1.00 81.06 86 PRO A O 1
ATOM 656 N N . GLU A 1 87 ? 23.629 0.079 -14.211 1.00 74.19 87 GLU A N 1
ATOM 657 C CA . GLU A 1 87 ? 24.244 -0.821 -13.249 1.00 74.19 87 GLU A CA 1
ATOM 658 C C . GLU A 1 87 ? 24.878 -0.023 -12.094 1.00 74.19 87 GLU A C 1
ATOM 660 O O . GLU A 1 87 ? 25.466 1.040 -12.291 1.00 74.19 87 GLU A O 1
ATOM 665 N N . GLY A 1 88 ? 24.697 -0.502 -10.860 1.00 69.31 88 GLY A N 1
ATOM 666 C CA . GLY A 1 88 ? 25.268 0.125 -9.663 1.00 69.31 88 GLY A CA 1
ATOM 667 C C . GLY A 1 88 ? 24.551 1.372 -9.117 1.00 69.31 88 GLY A C 1
ATOM 668 O O . GLY A 1 88 ? 24.964 1.868 -8.074 1.00 69.31 88 GLY A O 1
ATOM 669 N N . GLN A 1 89 ? 23.468 1.869 -9.733 1.00 76.56 89 GLN A N 1
ATOM 670 C CA . GLN A 1 89 ? 22.771 3.078 -9.242 1.00 76.56 89 GLN A CA 1
ATOM 671 C C . GLN A 1 89 ? 21.719 2.843 -8.146 1.00 76.56 89 GLN A C 1
ATOM 673 O O . GLN A 1 89 ? 21.199 3.798 -7.564 1.00 76.56 89 GLN A O 1
ATOM 678 N N . VAL A 1 90 ? 21.410 1.587 -7.819 1.00 86.19 90 VAL A N 1
ATOM 679 C CA . VAL A 1 90 ? 20.533 1.275 -6.683 1.00 86.19 90 VAL A CA 1
ATOM 680 C C . VAL A 1 90 ? 21.343 1.388 -5.396 1.00 86.19 90 VAL A C 1
ATOM 682 O O . VAL A 1 90 ? 22.116 0.494 -5.053 1.00 86.19 90 VAL A O 1
ATOM 685 N N . ALA A 1 91 ? 21.171 2.501 -4.686 1.00 87.94 91 ALA A N 1
ATOM 686 C CA . ALA A 1 91 ? 21.794 2.715 -3.389 1.00 87.94 91 ALA A CA 1
ATOM 687 C C . ALA A 1 91 ? 21.010 1.995 -2.281 1.00 87.94 91 ALA A C 1
ATOM 689 O O . ALA A 1 91 ? 19.777 1.995 -2.274 1.00 87.94 91 ALA A O 1
ATOM 690 N N . PHE A 1 92 ? 21.734 1.417 -1.321 1.00 88.50 92 PHE A N 1
ATOM 691 C CA . PHE A 1 92 ? 21.157 0.708 -0.179 1.00 88.50 92 PHE A CA 1
ATOM 692 C C . PHE A 1 92 ? 21.357 1.492 1.119 1.00 88.50 92 PHE A C 1
ATOM 694 O O . PHE A 1 92 ? 22.388 2.131 1.325 1.00 88.50 92 PHE A O 1
ATOM 701 N N . SER A 1 93 ? 20.353 1.462 1.992 1.00 83.62 93 SER A N 1
ATOM 702 C CA . SER A 1 93 ? 20.368 2.150 3.282 1.00 83.62 93 SER A CA 1
ATOM 703 C C . SER A 1 93 ? 21.210 1.385 4.309 1.00 83.62 93 SER A C 1
ATOM 705 O O . SER A 1 93 ? 21.346 0.168 4.194 1.00 83.62 93 SER A O 1
ATOM 707 N N . PRO A 1 94 ? 21.741 2.047 5.356 1.00 80.69 94 PRO A N 1
ATOM 708 C CA . PRO A 1 94 ? 22.488 1.361 6.414 1.00 80.69 94 PRO A CA 1
ATOM 709 C C . PRO A 1 94 ? 21.705 0.230 7.098 1.00 80.69 94 PRO A C 1
ATOM 711 O O . PRO A 1 94 ? 22.307 -0.756 7.513 1.00 80.69 94 PRO A O 1
ATOM 714 N N . VAL A 1 95 ? 20.366 0.323 7.130 1.00 78.06 95 VAL A N 1
ATOM 715 C CA . VAL A 1 95 ? 19.469 -0.720 7.668 1.00 78.06 95 VAL A CA 1
ATOM 716 C C . VAL A 1 95 ? 19.716 -2.070 6.997 1.00 78.06 95 VAL A C 1
ATOM 718 O O . VAL A 1 95 ? 19.595 -3.104 7.646 1.00 78.06 95 VAL A O 1
ATOM 721 N N . TYR A 1 96 ? 20.139 -2.081 5.729 1.00 81.94 96 TYR A N 1
ATOM 722 C CA . TYR A 1 96 ? 20.521 -3.297 5.015 1.00 81.94 96 TYR A CA 1
ATOM 723 C C . TYR A 1 96 ? 21.568 -4.131 5.787 1.00 81.94 96 TYR A C 1
ATOM 725 O O . TYR A 1 96 ? 21.481 -5.359 5.827 1.00 81.94 96 TYR A O 1
ATOM 733 N N . ALA A 1 97 ? 22.536 -3.481 6.445 1.00 79.06 97 ALA A N 1
ATOM 734 C CA . ALA A 1 97 ? 23.570 -4.161 7.222 1.00 79.06 97 ALA A CA 1
ATOM 735 C C . ALA A 1 97 ? 23.048 -4.762 8.539 1.00 79.06 97 ALA A C 1
ATOM 737 O O . ALA A 1 97 ? 23.683 -5.669 9.073 1.00 79.06 97 ALA A O 1
ATOM 738 N N . GLU A 1 98 ? 21.886 -4.323 9.019 1.00 81.75 98 GLU A N 1
ATOM 739 C CA . GLU A 1 98 ? 21.261 -4.760 10.274 1.00 81.75 98 GLU A CA 1
ATOM 740 C C . GLU A 1 98 ? 20.176 -5.831 10.061 1.00 81.75 98 GLU A C 1
ATOM 742 O O . GLU A 1 98 ? 19.643 -6.384 11.025 1.00 81.75 98 GLU A O 1
ATOM 747 N N . LEU A 1 99 ? 19.846 -6.150 8.804 1.00 83.94 99 LEU A N 1
ATOM 748 C CA . LEU A 1 99 ? 18.849 -7.165 8.474 1.00 83.94 99 LEU A CA 1
ATOM 749 C C . LEU A 1 99 ? 19.279 -8.558 8.943 1.00 83.94 99 LEU A C 1
ATOM 751 O O . LEU A 1 99 ? 20.446 -8.952 8.799 1.00 83.94 99 LEU A O 1
ATOM 755 N N . SER A 1 100 ? 18.296 -9.331 9.418 1.00 84.12 100 SER A N 1
ATOM 756 C CA . SER A 1 100 ? 18.436 -10.772 9.648 1.00 84.12 100 SER A CA 1
ATOM 757 C C . SER A 1 100 ? 18.821 -11.497 8.360 1.00 84.12 100 SER A C 1
ATOM 759 O O . SER A 1 100 ? 18.569 -10.997 7.266 1.00 84.12 100 SER A O 1
ATOM 761 N N . ALA A 1 101 ? 19.403 -12.695 8.471 1.00 84.50 101 ALA A N 1
ATOM 762 C CA . ALA A 1 101 ? 19.824 -13.477 7.304 1.00 84.50 101 ALA A CA 1
ATOM 763 C C . ALA A 1 101 ? 18.687 -13.670 6.280 1.00 84.50 101 ALA A C 1
ATOM 765 O O . ALA A 1 101 ? 18.900 -13.508 5.083 1.00 84.50 101 ALA A O 1
ATOM 766 N N . GLY A 1 102 ? 17.469 -13.923 6.767 1.00 82.56 102 GLY A N 1
ATOM 767 C CA . GLY A 1 102 ? 16.266 -14.037 5.948 1.00 82.56 102 GLY A CA 1
ATOM 768 C C . GLY A 1 102 ? 15.911 -12.771 5.179 1.00 82.56 102 GLY A C 1
ATOM 769 O O . GLY A 1 102 ? 15.796 -12.788 3.960 1.00 82.56 102 GLY A O 1
ATOM 770 N N . LEU A 1 103 ? 15.795 -11.647 5.889 1.00 86.56 103 LEU A N 1
ATOM 771 C CA . LEU A 1 103 ? 15.496 -10.354 5.267 1.00 86.56 103 LEU A CA 1
ATOM 772 C C . LEU A 1 103 ? 16.612 -9.885 4.333 1.00 86.56 103 LEU A C 1
ATOM 774 O O . LEU A 1 103 ? 16.352 -9.223 3.331 1.00 86.56 103 LEU A O 1
ATOM 778 N N . ARG A 1 104 ? 17.860 -10.232 4.652 1.00 89.12 104 ARG A N 1
ATOM 779 C CA . ARG A 1 104 ? 19.012 -9.940 3.807 1.00 89.12 104 ARG A CA 1
ATOM 780 C C . ARG A 1 104 ? 18.958 -10.717 2.501 1.00 89.12 104 ARG A C 1
ATOM 782 O O . ARG A 1 104 ? 19.265 -10.124 1.479 1.00 89.12 104 ARG A O 1
ATOM 789 N N . HIS A 1 105 ? 18.521 -11.977 2.519 1.00 88.94 105 HIS A N 1
ATOM 790 C CA . HIS A 1 105 ? 18.301 -12.747 1.295 1.00 88.94 105 HIS A CA 1
ATOM 791 C C . HIS A 1 105 ? 17.306 -12.039 0.364 1.00 88.94 105 HIS A C 1
ATOM 793 O O . HIS A 1 105 ? 17.614 -11.820 -0.807 1.00 88.94 105 HIS A O 1
ATOM 799 N N . ASP A 1 106 ? 16.164 -11.585 0.889 1.00 88.31 106 ASP A N 1
ATOM 800 C CA . ASP A 1 106 ? 15.180 -10.832 0.100 1.00 88.31 106 ASP A CA 1
ATOM 801 C C . ASP A 1 106 ? 15.736 -9.488 -0.391 1.00 88.31 106 ASP A C 1
ATOM 803 O O . ASP A 1 106 ? 15.543 -9.105 -1.546 1.00 88.31 106 ASP A O 1
ATOM 807 N N . ALA A 1 107 ? 16.499 -8.787 0.449 1.00 89.94 107 ALA A N 1
ATOM 808 C CA . ALA A 1 107 ? 17.152 -7.541 0.064 1.00 89.94 107 ALA A CA 1
ATOM 809 C C . ALA A 1 107 ? 18.278 -7.742 -0.971 1.00 89.94 107 ALA A C 1
ATOM 811 O O . ALA A 1 107 ? 18.487 -6.887 -1.826 1.00 89.94 107 ALA A O 1
ATOM 812 N N . ASP A 1 108 ? 18.996 -8.865 -0.951 1.00 90.31 108 ASP A N 1
ATOM 813 C CA . ASP A 1 108 ? 20.024 -9.199 -1.945 1.00 90.31 108 ASP A CA 1
ATOM 814 C C . ASP A 1 108 ? 19.431 -9.498 -3.316 1.00 90.31 108 ASP A C 1
ATOM 816 O O . ASP A 1 108 ? 20.066 -9.246 -4.348 1.00 90.31 108 ASP A O 1
ATOM 820 N N . ARG A 1 109 ? 18.172 -9.939 -3.360 1.00 87.88 109 ARG A N 1
ATOM 821 C CA . ARG A 1 109 ? 17.445 -10.058 -4.622 1.00 87.88 109 ARG A CA 1
ATOM 822 C C . ARG A 1 109 ? 17.265 -8.693 -5.276 1.00 87.88 109 ARG A C 1
ATOM 824 O O . ARG A 1 109 ? 17.445 -8.605 -6.480 1.00 87.88 109 ARG A O 1
ATOM 831 N N . LEU A 1 110 ? 17.095 -7.590 -4.542 1.00 88.25 110 LEU A N 1
ATOM 832 C CA . LEU A 1 110 ? 17.098 -6.247 -5.155 1.00 88.25 110 LEU A CA 1
ATOM 833 C C . LEU A 1 110 ? 18.417 -5.908 -5.868 1.00 88.25 110 LEU A C 1
ATOM 835 O O . LEU A 1 110 ? 18.413 -5.104 -6.800 1.00 88.25 110 LEU A O 1
ATOM 839 N N . LYS A 1 111 ? 19.552 -6.507 -5.486 1.00 87.75 111 LYS A N 1
ATOM 840 C CA . LYS A 1 111 ? 20.842 -6.296 -6.171 1.00 87.75 111 LYS A CA 1
ATOM 841 C C . LYS A 1 111 ? 20.955 -7.093 -7.462 1.00 87.75 111 LYS A C 1
ATOM 843 O O . LYS A 1 111 ? 21.542 -6.612 -8.422 1.00 87.75 111 LYS A O 1
ATOM 848 N N . THR A 1 112 ? 20.398 -8.299 -7.469 1.00 87.25 112 THR A N 1
ATOM 849 C CA . THR A 1 112 ? 20.641 -9.310 -8.507 1.00 87.25 112 THR A CA 1
ATOM 850 C C . THR A 1 112 ? 19.441 -9.560 -9.419 1.00 87.25 112 THR A C 1
ATOM 852 O O . THR A 1 112 ? 19.594 -10.179 -10.470 1.00 87.25 112 THR A O 1
ATOM 855 N N . ASN A 1 113 ? 18.246 -9.079 -9.057 1.00 89.31 113 ASN A N 1
ATOM 856 C CA . ASN A 1 113 ? 17.038 -9.299 -9.841 1.00 89.31 113 ASN A CA 1
ATOM 857 C C . ASN A 1 113 ? 17.162 -8.616 -11.207 1.00 89.31 113 ASN A C 1
ATOM 859 O O . ASN A 1 113 ? 17.549 -7.445 -11.308 1.00 89.31 113 ASN A O 1
ATOM 863 N N . ARG A 1 114 ? 16.795 -9.369 -12.250 1.00 92.06 114 ARG A N 1
ATOM 864 C CA . ARG A 1 114 ? 16.777 -8.903 -13.642 1.00 92.06 114 ARG A CA 1
ATOM 865 C C . ARG A 1 114 ? 15.698 -7.860 -13.880 1.00 92.06 114 ARG A C 1
ATOM 867 O O . ARG A 1 114 ? 15.816 -7.084 -14.812 1.00 92.06 114 ARG A O 1
ATOM 874 N N . LYS A 1 115 ? 14.650 -7.845 -13.055 1.00 93.25 115 LYS A N 1
ATOM 875 C CA . LYS A 1 115 ? 13.618 -6.811 -13.076 1.00 93.25 115 LYS A CA 1
ATOM 876 C C . LYS A 1 115 ? 13.541 -6.115 -11.724 1.00 93.25 115 LYS A C 1
ATOM 878 O O . LYS A 1 115 ? 13.685 -6.781 -10.702 1.00 93.25 115 LYS A O 1
ATOM 883 N N . LEU A 1 116 ? 13.263 -4.817 -11.727 1.00 94.19 116 LEU A N 1
ATOM 884 C CA . LEU A 1 116 ? 13.071 -4.021 -10.516 1.00 94.19 116 LEU A CA 1
ATOM 885 C C . LEU A 1 116 ? 11.730 -3.308 -10.531 1.00 94.19 116 LEU A C 1
ATOM 887 O O . LEU A 1 116 ? 11.271 -2.863 -11.584 1.00 94.19 116 LEU A O 1
ATOM 891 N N . LEU A 1 117 ? 11.149 -3.167 -9.344 1.00 96.31 117 LEU A N 1
ATOM 892 C CA . LEU A 1 117 ? 10.030 -2.270 -9.108 1.00 96.31 117 LEU A CA 1
ATOM 893 C C . LEU A 1 117 ? 10.475 -0.797 -9.144 1.00 96.31 117 LEU A C 1
ATOM 895 O O . LEU A 1 117 ? 11.544 -0.448 -8.639 1.00 96.31 117 LEU A O 1
ATOM 899 N N . PHE A 1 118 ? 9.637 0.078 -9.694 1.00 96.25 118 PHE A N 1
ATOM 900 C CA . PHE A 1 118 ? 9.815 1.537 -9.728 1.00 96.25 118 PHE A CA 1
ATOM 901 C C . PHE A 1 118 ? 8.460 2.244 -9.658 1.00 96.25 118 PHE A C 1
ATOM 903 O O . PHE A 1 118 ? 7.442 1.684 -10.056 1.00 96.25 118 PHE A O 1
ATOM 910 N N . ILE A 1 119 ? 8.443 3.479 -9.152 1.00 97.44 119 ILE A N 1
ATOM 911 C CA . ILE A 1 119 ? 7.243 4.326 -9.184 1.00 97.44 119 ILE A CA 1
ATOM 912 C C . ILE A 1 119 ? 7.060 4.819 -10.620 1.00 97.44 119 ILE A C 1
ATOM 914 O O . ILE A 1 119 ? 7.928 5.534 -11.127 1.00 97.44 119 ILE A O 1
ATOM 918 N N . SER A 1 120 ? 5.951 4.453 -11.263 1.00 96.31 120 SER A N 1
ATOM 919 C CA . SER A 1 120 ? 5.635 4.895 -12.624 1.00 96.31 120 SER A CA 1
ATOM 920 C C . SER A 1 120 ? 4.782 6.155 -12.645 1.00 96.31 120 SER A C 1
ATOM 922 O O . SER A 1 120 ? 5.023 7.051 -13.447 1.00 96.31 120 SER A O 1
ATOM 924 N N . HIS A 1 121 ? 3.838 6.287 -11.719 1.00 97.00 121 HIS A N 1
ATOM 925 C CA . HIS A 1 121 ? 2.986 7.466 -11.653 1.00 97.00 121 HIS A CA 1
ATOM 926 C C . HIS A 1 121 ? 2.462 7.722 -10.243 1.00 97.00 121 HIS A C 1
ATOM 928 O O . HIS A 1 121 ? 2.432 6.837 -9.387 1.00 97.00 121 HIS A O 1
ATOM 934 N N . ILE A 1 122 ? 2.051 8.965 -10.008 1.00 98.12 122 ILE A N 1
ATOM 935 C CA . ILE A 1 122 ? 1.328 9.387 -8.814 1.00 98.12 122 ILE A CA 1
ATOM 936 C C . ILE A 1 122 ? 0.153 10.241 -9.271 1.00 98.12 122 ILE A C 1
ATOM 938 O O . ILE A 1 122 ? 0.351 11.358 -9.753 1.00 98.12 122 ILE A O 1
ATOM 942 N N . MET A 1 123 ? -1.057 9.721 -9.098 1.00 97.94 123 MET A N 1
ATOM 943 C CA . MET A 1 123 ? -2.292 10.462 -9.340 1.00 97.94 123 MET A CA 1
ATOM 944 C C . MET A 1 123 ? -2.776 11.112 -8.055 1.00 97.94 123 MET A C 1
ATOM 946 O O . MET A 1 123 ? -2.685 10.520 -6.978 1.00 97.94 123 MET A O 1
ATOM 950 N N . LYS A 1 124 ? -3.294 12.329 -8.184 1.00 98.19 124 LYS A N 1
ATOM 951 C CA . LYS A 1 124 ? -4.076 13.013 -7.166 1.00 98.19 124 LYS A CA 1
ATOM 952 C C . LYS A 1 124 ? -5.549 12.889 -7.524 1.00 98.19 124 LYS A C 1
ATOM 954 O O . LYS A 1 124 ? -5.974 13.348 -8.587 1.00 98.19 124 LYS A O 1
ATOM 959 N N . ASP A 1 125 ? -6.304 12.324 -6.596 1.00 97.81 125 ASP A N 1
ATOM 960 C CA . ASP A 1 125 ? -7.748 12.208 -6.668 1.00 97.81 125 ASP A CA 1
ATOM 961 C C . ASP A 1 125 ? -8.400 13.235 -5.750 1.00 97.81 125 ASP A C 1
ATOM 963 O O . ASP A 1 125 ? -8.071 13.342 -4.566 1.00 97.81 125 ASP A O 1
ATOM 967 N N . TYR A 1 126 ? -9.367 13.976 -6.284 1.00 95.94 126 TYR A N 1
AT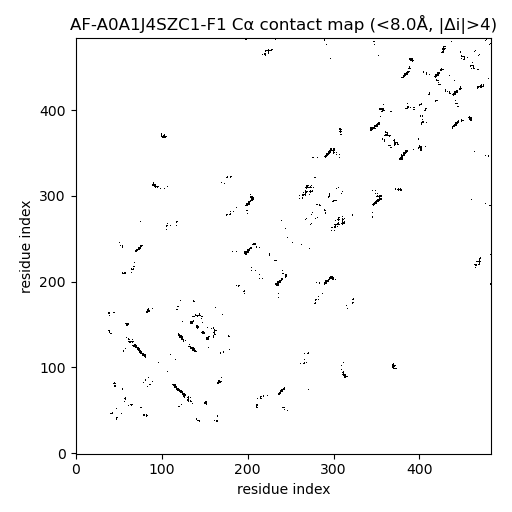OM 968 C CA . TYR A 1 126 ? -10.122 14.961 -5.504 1.00 95.94 126 TYR A CA 1
ATOM 969 C C . TYR A 1 126 ? -11.408 14.386 -4.898 1.00 95.94 126 TYR A C 1
ATOM 971 O O . TYR A 1 126 ? -12.106 15.103 -4.179 1.00 95.94 126 TYR A O 1
ATOM 979 N N . GLY A 1 127 ? -11.740 13.122 -5.188 1.00 94.50 127 GLY A N 1
ATOM 980 C CA . GLY A 1 127 ? -12.975 12.484 -4.725 1.00 94.50 127 GLY A CA 1
ATOM 981 C C . GLY A 1 127 ? -14.248 13.089 -5.317 1.00 94.50 127 GLY A C 1
ATOM 982 O O . GLY A 1 127 ? -15.298 13.051 -4.681 1.00 94.50 127 GLY A O 1
ATOM 983 N N . ARG A 1 128 ? -14.147 13.726 -6.488 1.00 95.06 128 ARG A N 1
ATOM 984 C CA . ARG A 1 128 ? -15.270 14.390 -7.163 1.00 95.06 128 ARG A CA 1
ATOM 985 C C . ARG A 1 128 ? -15.964 13.429 -8.123 1.00 95.06 128 ARG A C 1
ATOM 987 O O . ARG A 1 128 ? -15.388 12.427 -8.541 1.00 95.06 128 ARG A O 1
ATOM 994 N N . GLU A 1 129 ? -17.203 13.759 -8.478 1.00 93.00 129 GLU A N 1
ATOM 995 C CA . GLU A 1 129 ? -17.993 12.989 -9.441 1.00 93.00 129 GLU A CA 1
ATOM 996 C C . GLU A 1 129 ? -17.209 12.787 -10.749 1.00 93.00 129 GLU A C 1
ATOM 998 O O . GLU A 1 129 ? -16.569 13.720 -11.240 1.00 93.00 129 GLU A O 1
ATOM 1003 N N . TYR A 1 130 ? -17.216 11.557 -11.272 1.00 91.12 130 TYR A N 1
ATOM 1004 C CA . TYR A 1 130 ? -16.481 11.154 -12.481 1.00 91.12 130 TYR A CA 1
ATOM 1005 C C . TYR A 1 130 ? -14.988 11.526 -12.476 1.00 91.12 130 TYR A C 1
ATOM 1007 O O . TYR A 1 130 ? -14.438 11.870 -13.519 1.00 91.12 130 TYR A O 1
ATOM 1015 N N . GLY A 1 131 ? -14.337 11.553 -11.307 1.00 92.25 131 GLY A N 1
ATOM 1016 C CA . GLY A 1 131 ? -12.919 11.916 -11.203 1.00 92.25 131 GLY A CA 1
ATOM 1017 C C . GLY A 1 131 ? -12.616 13.355 -11.637 1.00 92.25 131 GLY A C 1
ATOM 1018 O O . GLY A 1 131 ? -11.490 13.664 -12.021 1.00 92.25 131 GLY A O 1
ATOM 1019 N N . ALA A 1 132 ? -13.606 14.255 -11.611 1.00 94.12 132 ALA A N 1
ATOM 1020 C CA . ALA A 1 132 ? -13.444 15.607 -12.130 1.00 94.12 132 ALA A CA 1
ATOM 1021 C C . ALA A 1 132 ? -12.268 16.350 -11.469 1.00 94.12 132 ALA A C 1
ATOM 1023 O O . ALA A 1 132 ? -12.253 16.591 -10.260 1.00 94.12 132 ALA A O 1
ATOM 1024 N N . GLY A 1 133 ? -11.304 16.778 -12.287 1.00 93.19 133 GLY A N 1
ATOM 1025 C CA . GLY A 1 133 ? -10.107 17.493 -11.840 1.00 93.19 133 GLY A CA 1
ATOM 1026 C C . GLY A 1 133 ? -8.971 16.596 -11.350 1.00 93.19 133 GLY A C 1
ATOM 1027 O O . GLY A 1 133 ? -7.944 17.131 -10.944 1.00 93.19 133 GLY A O 1
ATOM 1028 N N . ASN A 1 134 ? -9.125 15.269 -11.397 1.00 95.81 134 ASN A N 1
ATOM 1029 C CA . ASN A 1 134 ? -8.033 14.336 -11.144 1.00 95.81 134 ASN A CA 1
ATOM 1030 C C . ASN A 1 134 ? -6.854 14.610 -12.077 1.00 95.81 134 ASN A C 1
ATOM 1032 O O . ASN A 1 134 ? -7.023 14.952 -13.250 1.00 95.81 134 ASN A O 1
ATOM 1036 N N . CYS A 1 135 ? -5.647 14.461 -11.546 1.00 95.88 135 CYS A N 1
ATOM 1037 C CA . CYS A 1 135 ? -4.443 14.872 -12.250 1.00 95.88 135 CYS A CA 1
ATOM 1038 C C . CYS A 1 135 ? -3.219 14.065 -11.812 1.00 95.88 135 CYS A C 1
ATOM 1040 O O . CYS A 1 135 ? -3.160 13.540 -10.700 1.00 95.88 135 CYS A O 1
ATOM 1042 N N . ALA A 1 136 ? -2.217 13.987 -12.681 1.00 96.19 136 ALA A N 1
ATOM 1043 C CA . ALA A 1 136 ? -0.930 13.378 -12.392 1.00 96.19 136 ALA A CA 1
ATOM 1044 C C . ALA A 1 136 ? 0.006 14.396 -11.721 1.00 96.19 136 ALA A C 1
ATOM 1046 O O . ALA A 1 136 ? 0.315 15.459 -12.267 1.00 96.19 136 ALA A O 1
ATOM 1047 N N . LEU A 1 137 ? 0.490 14.051 -10.527 1.00 94.88 137 LEU A N 1
ATOM 1048 C CA . LEU A 1 137 ? 1.598 14.738 -9.854 1.00 94.88 137 LEU A CA 1
ATOM 1049 C C . LEU A 1 137 ? 2.947 14.313 -10.433 1.00 94.88 137 LEU A C 1
ATOM 1051 O O . LEU A 1 137 ? 3.911 15.079 -10.445 1.00 94.88 137 LEU A O 1
ATOM 1055 N N . TYR A 1 138 ? 3.014 13.063 -10.871 1.00 94.12 138 TYR A N 1
ATOM 1056 C CA . TYR A 1 138 ? 4.185 12.442 -11.452 1.00 94.12 138 TYR A CA 1
ATOM 1057 C C . TYR A 1 138 ? 3.721 11.385 -12.447 1.00 94.12 138 TYR A C 1
ATOM 1059 O O . TYR A 1 138 ? 2.801 10.627 -12.145 1.00 94.12 138 TYR A O 1
ATOM 1067 N N . ASP A 1 139 ? 4.364 11.335 -13.605 1.00 92.56 139 ASP A N 1
ATOM 1068 C CA . ASP A 1 139 ? 4.095 10.352 -14.646 1.00 92.56 139 ASP A CA 1
ATOM 1069 C C . ASP A 1 139 ? 5.350 10.184 -15.510 1.00 92.56 139 ASP A C 1
ATOM 1071 O O . ASP A 1 139 ? 5.843 11.148 -16.106 1.00 92.56 139 ASP A O 1
ATOM 1075 N N . ILE A 1 140 ? 5.889 8.967 -15.554 1.00 90.75 140 ILE A N 1
ATOM 1076 C CA . ILE A 1 140 ? 7.050 8.641 -16.388 1.00 90.75 140 ILE A CA 1
ATOM 1077 C C . ILE A 1 140 ? 6.729 8.564 -17.879 1.00 90.75 140 ILE A C 1
ATOM 1079 O O . ILE A 1 140 ? 7.655 8.605 -18.681 1.00 90.75 140 ILE A O 1
ATOM 1083 N N . TYR A 1 141 ? 5.452 8.440 -18.242 1.00 87.56 141 TYR A N 1
ATOM 1084 C CA . TYR A 1 141 ? 4.973 8.359 -19.621 1.00 87.56 141 TYR A CA 1
ATOM 1085 C C . TYR A 1 141 ? 4.732 9.746 -20.228 1.00 87.56 141 TYR A C 1
ATOM 1087 O O . TYR A 1 141 ? 4.051 9.892 -21.242 1.00 87.56 141 TYR A O 1
ATOM 1095 N N . THR A 1 142 ? 5.294 10.782 -19.609 1.00 80.75 142 THR A N 1
ATOM 1096 C CA . THR A 1 142 ? 5.387 12.119 -20.189 1.00 80.75 142 THR A CA 1
ATOM 1097 C C . THR A 1 142 ? 6.713 12.268 -20.915 1.00 80.75 142 THR A C 1
ATOM 1099 O O . THR A 1 142 ? 7.739 11.756 -20.466 1.00 80.75 142 THR A O 1
ATOM 1102 N N . ASP A 1 143 ? 6.714 12.963 -22.049 1.00 70.75 143 ASP A N 1
ATOM 1103 C CA . ASP A 1 143 ? 7.963 13.256 -22.741 1.00 70.75 143 ASP A CA 1
ATOM 1104 C C . ASP A 1 143 ? 8.836 14.247 -21.935 1.00 70.75 143 ASP A C 1
ATOM 1106 O O . ASP A 1 143 ? 8.430 14.832 -20.920 1.00 70.75 143 ASP A O 1
ATOM 1110 N N . VAL A 1 144 ? 10.076 14.451 -22.387 1.00 64.69 144 VAL A N 1
ATOM 1111 C CA . VAL A 1 144 ? 11.028 15.374 -21.738 1.00 64.69 144 VAL A CA 1
ATOM 1112 C C . VAL A 1 144 ? 10.593 16.845 -21.809 1.00 64.69 144 VAL A C 1
ATOM 1114 O O . VAL A 1 144 ? 11.064 17.665 -21.018 1.00 64.69 144 VAL A O 1
ATOM 1117 N N . ASN A 1 145 ? 9.683 17.174 -22.728 1.00 66.62 145 ASN A N 1
ATOM 1118 C CA . ASN A 1 145 ? 9.109 18.504 -22.922 1.00 66.62 145 ASN A CA 1
ATOM 1119 C C . ASN A 1 145 ? 7.806 18.700 -22.123 1.00 66.62 145 ASN A C 1
ATOM 1121 O O . ASN A 1 145 ? 7.237 19.791 -22.141 1.00 66.62 145 ASN A O 1
ATOM 1125 N N . GLY A 1 146 ? 7.353 17.672 -21.399 1.00 65.69 146 GLY A N 1
ATOM 1126 C CA . GLY A 1 146 ? 6.144 17.680 -20.584 1.00 65.69 146 GLY A CA 1
ATOM 1127 C C . GLY A 1 146 ? 4.846 17.413 -21.341 1.00 65.69 146 GLY A C 1
ATOM 1128 O O . GLY A 1 146 ? 3.765 17.604 -20.781 1.00 65.69 146 GLY A O 1
ATOM 1129 N N . LYS A 1 147 ? 4.912 16.945 -22.591 1.00 72.44 147 LYS A N 1
ATOM 1130 C CA . LYS A 1 147 ? 3.741 16.433 -23.300 1.00 72.44 147 LYS A CA 1
ATOM 1131 C C . LYS A 1 147 ? 3.401 15.055 -22.740 1.00 72.44 147 LYS A C 1
ATOM 1133 O O . LYS A 1 147 ? 4.172 14.105 -22.872 1.00 72.44 147 LYS A O 1
ATOM 1138 N N . SER A 1 148 ? 2.237 14.945 -22.110 1.00 70.94 148 SER A N 1
ATOM 1139 C CA . SER A 1 148 ? 1.715 13.648 -21.682 1.00 70.94 148 SER A CA 1
ATOM 1140 C C . SER A 1 148 ? 1.419 12.779 -22.905 1.00 70.94 148 SER A C 1
ATOM 1142 O O . SER A 1 148 ? 0.758 13.233 -23.844 1.00 70.94 148 SER A O 1
ATOM 1144 N N . LEU A 1 149 ? 1.901 11.534 -22.903 1.00 69.69 149 LEU A N 1
ATOM 1145 C CA . LEU A 1 149 ? 1.478 10.519 -23.875 1.00 69.69 149 LEU A CA 1
ATOM 1146 C C . LEU A 1 149 ? 0.126 9.899 -23.486 1.00 69.69 149 LEU A C 1
ATOM 1148 O O . LEU A 1 149 ? -0.433 9.113 -24.251 1.00 69.69 149 LEU A O 1
ATOM 1152 N N . MET A 1 150 ? -0.397 10.266 -22.312 1.00 81.00 150 MET A N 1
ATOM 1153 C CA . MET A 1 150 ? -1.602 9.714 -21.708 1.00 81.00 150 MET A CA 1
ATOM 1154 C C . MET A 1 150 ? -2.702 10.782 -21.548 1.00 81.00 150 MET A C 1
ATOM 1156 O O . MET A 1 150 ? -2.402 11.972 -21.430 1.00 81.00 150 MET A O 1
ATOM 1160 N N . PRO A 1 151 ? -3.989 10.385 -21.509 1.00 85.06 151 PRO A N 1
ATOM 1161 C CA . PRO A 1 151 ? -5.112 11.293 -21.252 1.00 85.06 151 PRO A CA 1
ATOM 1162 C C . PRO A 1 151 ? -5.047 12.062 -19.924 1.00 85.06 151 PRO A C 1
ATOM 1164 O O . PRO A 1 151 ? -5.589 13.166 -19.839 1.00 85.06 151 PRO A O 1
ATOM 1167 N N . ALA A 1 152 ? -4.412 11.506 -18.888 1.00 87.38 152 ALA A N 1
ATOM 1168 C CA . ALA A 1 152 ? -4.234 12.196 -17.614 1.00 87.38 152 ALA A CA 1
ATOM 1169 C C . ALA A 1 152 ? -3.433 13.498 -17.770 1.00 87.38 152 ALA A C 1
ATOM 1171 O O . ALA A 1 152 ? -2.356 13.539 -18.371 1.00 87.38 152 ALA A O 1
ATOM 1172 N N . GLN A 1 153 ? -3.973 14.572 -17.193 1.00 90.44 153 GLN A N 1
ATOM 1173 C CA . GLN A 1 153 ? -3.368 15.901 -17.211 1.00 90.44 153 GLN A CA 1
ATOM 1174 C C . GLN A 1 153 ? -2.464 16.111 -15.997 1.00 90.44 153 GLN A C 1
ATOM 1176 O O . GLN A 1 153 ? -2.691 15.543 -14.930 1.00 90.44 153 GLN A O 1
ATOM 1181 N N . ALA A 1 154 ? -1.460 16.972 -16.142 1.00 91.38 154 ALA A N 1
ATOM 1182 C CA . ALA A 1 154 ? -0.633 17.417 -15.027 1.00 91.38 154 ALA A CA 1
ATOM 1183 C C . ALA A 1 154 ? -1.454 18.214 -14.004 1.00 91.38 154 ALA A C 1
ATOM 1185 O O . ALA A 1 154 ? -2.290 19.031 -14.383 1.00 91.38 154 ALA A O 1
ATOM 1186 N N . CYS A 1 155 ? -1.171 18.046 -12.710 1.00 91.44 155 CYS A N 1
ATOM 1187 C CA . CYS A 1 155 ? -1.810 18.870 -11.674 1.00 91.44 155 CYS A CA 1
ATOM 1188 C C . CYS A 1 155 ? -1.416 20.349 -11.753 1.00 91.44 155 CYS A C 1
ATOM 1190 O O . CYS A 1 155 ? -2.166 21.221 -11.323 1.00 91.44 155 CYS A O 1
ATOM 1192 N N . ILE A 1 156 ? -0.220 20.623 -12.272 1.00 86.38 156 ILE A N 1
ATOM 1193 C CA . ILE A 1 156 ? 0.266 21.963 -12.576 1.00 86.38 156 ILE A CA 1
ATOM 1194 C C . ILE A 1 156 ? 0.713 21.925 -14.036 1.00 86.38 156 ILE A C 1
ATOM 1196 O O . ILE A 1 156 ? 1.516 21.077 -14.424 1.00 86.38 156 ILE A O 1
ATOM 1200 N N . GLU A 1 157 ? 0.182 22.819 -14.863 1.00 79.31 157 GLU A N 1
ATOM 1201 C CA . GLU A 1 157 ? 0.510 22.846 -16.287 1.00 79.31 157 GLU A CA 1
ATOM 1202 C C . GLU A 1 157 ? 2.031 22.971 -16.499 1.00 79.31 157 GLU A C 1
ATOM 1204 O O . GLU A 1 157 ? 2.706 23.781 -15.861 1.00 79.31 157 GLU A O 1
ATOM 1209 N N . GLY A 1 158 ? 2.593 22.103 -17.348 1.00 73.12 158 GLY A N 1
ATOM 1210 C CA . GLY A 1 158 ? 4.034 22.045 -17.617 1.00 73.12 158 GLY A CA 1
ATOM 1211 C C . GLY A 1 158 ? 4.908 21.496 -16.477 1.00 73.12 158 GLY A C 1
ATOM 1212 O O . GLY A 1 158 ? 6.137 21.515 -16.600 1.00 73.12 158 GLY A O 1
ATOM 1213 N N . SER A 1 159 ? 4.327 21.005 -15.370 1.00 78.44 159 SER A N 1
ATOM 1214 C CA . SER A 1 159 ? 5.106 20.454 -14.248 1.00 78.44 159 SER A CA 1
ATOM 1215 C C . SER A 1 159 ? 5.575 19.021 -14.466 1.00 78.44 159 SER A C 1
ATOM 1217 O O . SER A 1 159 ? 6.563 18.600 -13.856 1.00 78.44 159 SER A O 1
ATOM 1219 N N . LEU A 1 160 ? 4.866 18.257 -15.300 1.00 78.75 160 LEU A N 1
ATOM 1220 C CA . LEU A 1 160 ? 5.284 16.910 -15.665 1.00 78.75 160 LEU A CA 1
ATOM 1221 C C . LEU A 1 160 ? 6.476 17.004 -16.607 1.00 78.75 160 LEU A C 1
ATOM 1223 O O . LEU A 1 160 ? 6.446 17.720 -17.601 1.00 78.75 160 LEU A O 1
ATOM 1227 N N . ARG A 1 161 ? 7.543 16.298 -16.252 1.00 75.62 161 ARG A N 1
ATOM 1228 C CA . ARG A 1 161 ? 8.701 16.073 -17.112 1.00 75.62 161 ARG A CA 1
ATOM 1229 C C . ARG A 1 161 ? 9.152 14.651 -16.868 1.00 75.62 161 ARG A C 1
ATOM 1231 O O . ARG A 1 161 ? 9.537 14.336 -15.731 1.00 75.62 161 ARG A O 1
ATOM 1238 N N . GLY A 1 162 ? 9.093 13.838 -17.914 1.00 70.31 162 GLY A N 1
ATOM 1239 C CA . GLY A 1 162 ? 9.527 12.456 -17.849 1.00 70.31 162 GLY A CA 1
ATOM 1240 C C . GLY A 1 162 ? 11.006 12.349 -17.479 1.00 70.31 162 GLY A C 1
ATOM 1241 O O . GLY A 1 162 ? 11.793 13.273 -17.730 1.00 70.31 162 GLY A O 1
ATOM 1242 N N . PRO A 1 163 ? 11.412 11.237 -16.854 1.00 77.62 163 PRO A N 1
ATOM 1243 C CA . PRO A 1 163 ? 12.822 10.936 -16.694 1.00 77.62 163 PRO A CA 1
ATOM 1244 C C . PRO A 1 163 ? 13.476 10.704 -18.062 1.00 77.62 163 PRO A C 1
ATOM 1246 O O . PRO A 1 163 ? 12.839 10.175 -18.969 1.00 77.62 163 PRO A O 1
ATOM 1249 N N . PRO A 1 164 ? 14.782 10.971 -18.207 1.00 76.38 164 PRO A N 1
ATOM 1250 C CA . PRO A 1 164 ? 15.583 10.255 -19.193 1.00 76.38 164 PRO A CA 1
ATOM 1251 C C . PRO A 1 164 ? 15.418 8.736 -18.997 1.00 76.38 164 PRO A C 1
ATOM 1253 O O . PRO A 1 164 ? 15.348 8.280 -17.856 1.00 76.38 164 PRO A O 1
ATOM 1256 N N . GLN A 1 165 ? 15.416 7.943 -20.073 1.00 67.94 165 GLN A N 1
ATOM 1257 C CA . GLN A 1 165 ? 15.150 6.488 -20.043 1.00 67.94 165 GLN A CA 1
ATOM 1258 C C . GLN A 1 165 ? 15.921 5.726 -18.947 1.00 67.94 165 GLN A C 1
ATOM 1260 O O . GLN A 1 165 ? 15.351 4.922 -18.219 1.00 67.94 165 GLN A O 1
ATOM 1265 N N . MET A 1 166 ? 17.194 6.060 -18.734 1.00 73.88 166 MET A N 1
ATOM 1266 C CA . MET A 1 166 ? 18.055 5.427 -17.727 1.00 73.88 166 MET A CA 1
ATOM 1267 C C . MET A 1 166 ? 18.001 6.101 -16.343 1.00 73.88 166 MET A C 1
ATOM 1269 O O . MET A 1 166 ? 18.888 5.923 -15.519 1.00 73.88 166 MET A O 1
ATOM 1273 N N . ALA A 1 167 ? 16.994 6.919 -16.063 1.00 84.19 167 ALA A N 1
ATOM 1274 C CA . ALA A 1 167 ? 16.817 7.569 -14.766 1.00 84.19 167 ALA A CA 1
ATOM 1275 C C . ALA A 1 167 ? 15.461 7.241 -14.125 1.00 84.19 167 ALA A C 1
ATOM 1277 O O . ALA A 1 167 ? 15.153 7.765 -13.058 1.00 84.19 167 ALA A O 1
ATOM 1278 N N . VAL A 1 168 ? 14.660 6.362 -14.738 1.00 89.94 168 VAL A N 1
ATOM 1279 C CA . VAL A 1 168 ? 13.303 6.011 -14.284 1.00 89.94 168 VAL A CA 1
ATOM 1280 C C . VAL A 1 168 ? 13.293 5.572 -12.819 1.00 89.94 168 VAL A C 1
ATOM 1282 O O . VAL A 1 168 ? 12.513 6.093 -12.024 1.00 89.94 168 VAL A O 1
ATOM 1285 N N . PHE A 1 169 ? 14.205 4.677 -12.422 1.00 92.44 169 PHE A N 1
ATOM 1286 C CA . PHE A 1 169 ? 14.277 4.209 -11.037 1.00 92.44 169 PHE A CA 1
ATOM 1287 C C . PHE A 1 169 ? 14.620 5.342 -10.058 1.00 92.44 169 PHE A C 1
ATOM 1289 O O . PHE A 1 169 ? 13.952 5.513 -9.040 1.00 92.44 169 PHE A O 1
ATOM 1296 N N . SER A 1 170 ? 15.647 6.147 -10.350 1.00 90.50 170 SER A N 1
ATOM 1297 C CA . SER A 1 170 ? 16.086 7.222 -9.450 1.00 90.50 170 SER A CA 1
ATOM 1298 C C . SER A 1 170 ? 15.089 8.387 -9.390 1.00 90.50 170 SER A C 1
ATOM 1300 O O . SER A 1 170 ? 14.969 9.032 -8.345 1.00 90.50 170 SER A O 1
ATOM 1302 N N . TYR A 1 171 ? 14.300 8.607 -10.446 1.00 91.12 171 TYR A N 1
ATOM 1303 C CA . TYR A 1 171 ? 13.204 9.579 -10.461 1.00 91.12 171 TYR A CA 1
ATOM 1304 C C . TYR A 1 171 ? 12.057 9.223 -9.512 1.00 91.12 171 TYR A C 1
ATOM 1306 O O . TYR A 1 171 ? 11.343 10.131 -9.081 1.00 91.12 171 TYR A O 1
ATOM 1314 N N . GLY A 1 172 ? 11.940 7.967 -9.068 1.00 93.75 172 GLY A N 1
ATOM 1315 C CA . GLY A 1 172 ? 11.018 7.597 -7.991 1.00 93.75 172 GLY A CA 1
ATOM 1316 C C . GLY A 1 172 ? 11.223 8.429 -6.714 1.00 93.75 172 GLY A C 1
ATOM 1317 O O . GLY A 1 172 ? 10.261 8.773 -6.031 1.00 93.75 172 GLY A O 1
ATOM 1318 N N . TRP A 1 173 ? 12.452 8.875 -6.423 1.00 94.12 173 TRP A N 1
ATOM 1319 C CA . TRP A 1 173 ? 12.712 9.782 -5.297 1.00 94.12 173 TRP A CA 1
ATOM 1320 C C . TRP A 1 173 ? 12.143 11.185 -5.509 1.00 94.12 173 TRP A C 1
ATOM 1322 O O . TRP A 1 173 ? 11.627 11.786 -4.565 1.00 94.12 173 TRP A O 1
ATOM 1332 N N . LYS A 1 174 ? 12.201 11.695 -6.745 1.00 91.81 174 LYS A N 1
ATOM 1333 C CA . LYS A 1 174 ? 11.543 12.950 -7.124 1.00 91.81 174 LYS A CA 1
ATOM 1334 C C . LYS A 1 174 ? 10.027 12.803 -7.007 1.00 91.81 174 LYS A C 1
ATOM 1336 O O . LYS A 1 174 ? 9.388 13.693 -6.460 1.00 91.81 174 LYS A O 1
ATOM 1341 N N . ALA A 1 175 ? 9.471 11.669 -7.435 1.00 94.19 175 ALA A N 1
ATOM 1342 C CA . ALA A 1 175 ? 8.050 11.366 -7.292 1.00 94.19 175 ALA A CA 1
ATOM 1343 C C . ALA A 1 175 ? 7.601 11.415 -5.819 1.00 94.19 175 ALA A C 1
ATOM 1345 O O . ALA A 1 175 ? 6.641 12.109 -5.491 1.00 94.19 175 ALA A O 1
ATOM 1346 N N . LEU A 1 176 ? 8.341 10.767 -4.909 1.00 96.38 176 LEU A N 1
ATOM 1347 C CA . LEU A 1 176 ? 8.057 10.818 -3.468 1.00 96.38 176 LEU A CA 1
ATOM 1348 C C . LEU A 1 176 ? 8.191 12.232 -2.881 1.00 96.38 176 LEU A C 1
ATOM 1350 O O . LEU A 1 176 ? 7.402 12.609 -2.013 1.00 96.38 176 LEU A O 1
ATOM 1354 N N . ALA A 1 177 ? 9.152 13.030 -3.355 1.00 94.56 177 ALA A N 1
ATOM 1355 C CA . ALA A 1 177 ? 9.282 14.429 -2.953 1.00 94.56 177 ALA A CA 1
ATOM 1356 C C . ALA A 1 177 ? 8.058 15.259 -3.377 1.00 94.56 177 ALA A C 1
ATOM 1358 O O . ALA A 1 177 ? 7.511 16.005 -2.562 1.00 94.56 177 ALA A O 1
ATOM 1359 N N . THR A 1 178 ? 7.600 15.089 -4.622 1.00 94.62 178 THR A N 1
ATOM 1360 C CA . THR A 1 178 ? 6.395 15.745 -5.144 1.00 94.62 178 THR A CA 1
ATOM 1361 C C . THR A 1 178 ? 5.152 15.326 -4.365 1.00 94.62 178 THR A C 1
ATOM 1363 O O . THR A 1 178 ? 4.369 16.184 -3.959 1.00 94.62 178 THR A O 1
ATOM 1366 N N . LEU A 1 179 ? 4.991 14.026 -4.097 1.00 97.31 179 LEU A N 1
ATOM 1367 C CA . LEU A 1 179 ? 3.882 13.514 -3.294 1.00 97.31 179 LEU A CA 1
ATOM 1368 C C . LEU A 1 179 ? 3.872 14.137 -1.899 1.00 97.31 179 LEU A C 1
ATOM 1370 O O . LEU A 1 179 ? 2.830 14.605 -1.455 1.00 97.31 179 LEU A O 1
ATOM 1374 N N . ARG A 1 180 ? 5.026 14.205 -1.223 1.00 96.88 180 ARG A N 1
ATOM 1375 C CA . ARG A 1 180 ? 5.108 14.837 0.097 1.00 96.88 180 ARG A CA 1
ATOM 1376 C C . ARG A 1 180 ? 4.627 16.284 0.072 1.00 96.88 180 ARG A C 1
ATOM 1378 O O . ARG A 1 180 ? 3.851 16.664 0.941 1.00 96.88 180 ARG A O 1
ATOM 1385 N N . ALA A 1 181 ? 5.102 17.077 -0.887 1.00 96.19 181 ALA A N 1
ATOM 1386 C CA . ALA A 1 181 ? 4.721 18.482 -0.993 1.00 96.19 181 ALA A CA 1
ATOM 1387 C C . ALA A 1 181 ? 3.212 18.639 -1.245 1.00 96.19 181 ALA A C 1
ATOM 1389 O O . ALA A 1 181 ? 2.568 19.476 -0.616 1.00 96.19 181 ALA A O 1
ATOM 1390 N N . ALA A 1 182 ? 2.636 17.796 -2.110 1.00 97.31 182 ALA A N 1
ATOM 1391 C CA . ALA A 1 182 ? 1.198 17.782 -2.364 1.00 97.31 182 ALA A CA 1
ATOM 1392 C C . ALA A 1 182 ? 0.392 17.393 -1.113 1.00 97.31 182 ALA A C 1
ATOM 1394 O O . ALA A 1 182 ? -0.576 18.073 -0.777 1.00 97.31 182 ALA A O 1
ATOM 1395 N N . MET A 1 183 ? 0.828 16.356 -0.389 1.00 98.06 183 MET A N 1
ATOM 1396 C CA . MET A 1 183 ? 0.198 15.931 0.863 1.00 98.06 183 MET A CA 1
ATOM 1397 C C . MET A 1 183 ? 0.245 17.032 1.919 1.00 98.06 183 MET A C 1
ATOM 1399 O O . MET A 1 183 ? -0.750 17.288 2.586 1.00 98.06 183 MET A O 1
ATOM 1403 N N . GLU A 1 184 ? 1.396 17.682 2.081 1.00 98.00 184 GLU A N 1
ATOM 1404 C CA . GLU A 1 184 ? 1.565 18.780 3.029 1.00 98.00 184 GLU A CA 1
ATOM 1405 C C . GLU A 1 184 ? 0.620 19.942 2.712 1.00 98.00 184 GLU A C 1
ATOM 1407 O O . GLU A 1 184 ? -0.088 20.410 3.604 1.00 98.00 184 GLU A O 1
ATOM 1412 N N . HIS A 1 185 ? 0.537 20.331 1.437 1.00 97.44 185 HIS A N 1
ATOM 1413 C CA . HIS A 1 185 ? -0.411 21.337 0.975 1.00 97.44 185 HIS A CA 1
ATOM 1414 C C . HIS A 1 185 ? -1.861 20.951 1.295 1.00 97.44 185 HIS A C 1
ATOM 1416 O O . HIS A 1 185 ? -2.605 21.763 1.840 1.00 97.44 185 HIS A O 1
ATOM 1422 N N . ASP A 1 186 ? -2.270 19.720 0.982 1.00 97.81 186 ASP A N 1
ATOM 1423 C CA . ASP A 1 186 ? -3.651 19.283 1.188 1.00 97.81 186 ASP A CA 1
ATOM 1424 C C . ASP A 1 186 ? -4.010 19.185 2.675 1.00 97.81 186 ASP A C 1
ATOM 1426 O O . ASP A 1 186 ? -5.135 19.513 3.048 1.00 97.81 186 ASP A O 1
ATOM 1430 N N . ILE A 1 187 ? -3.067 18.783 3.534 1.00 97.94 187 ILE A N 1
ATOM 1431 C CA . ILE A 1 187 ? -3.259 18.786 4.991 1.00 97.94 187 ILE A CA 1
ATOM 1432 C C . ILE A 1 187 ? -3.483 20.209 5.504 1.00 97.94 187 ILE A C 1
ATOM 1434 O O . ILE A 1 187 ? -4.422 20.449 6.268 1.00 97.94 187 ILE A O 1
ATOM 1438 N N . ASP A 1 188 ? -2.652 21.154 5.068 1.00 97.94 188 ASP A N 1
ATOM 1439 C CA . ASP A 1 188 ? -2.750 22.545 5.503 1.00 97.94 188 ASP A CA 1
ATOM 1440 C C . ASP A 1 188 ? -4.026 23.216 4.979 1.00 97.94 188 ASP A C 1
ATOM 1442 O O . ASP A 1 188 ? -4.689 23.947 5.716 1.00 97.94 188 ASP A O 1
ATOM 1446 N N . ASP A 1 189 ? -4.404 22.950 3.728 1.00 97.88 189 ASP A N 1
ATOM 1447 C CA . ASP A 1 189 ? -5.647 23.441 3.132 1.00 97.88 189 ASP A CA 1
ATOM 1448 C C . ASP A 1 189 ? -6.890 22.879 3.842 1.00 97.88 189 ASP A C 1
ATOM 1450 O O . ASP A 1 189 ? -7.788 23.634 4.221 1.00 97.88 189 ASP A O 1
ATOM 1454 N N . ALA A 1 190 ? -6.926 21.569 4.098 1.00 97.19 190 ALA A N 1
ATOM 1455 C CA . ALA A 1 190 ? -8.022 20.927 4.820 1.00 97.19 190 ALA A CA 1
ATOM 1456 C C . ALA A 1 190 ? -8.190 21.507 6.236 1.00 97.19 190 ALA A C 1
ATOM 1458 O O . ALA A 1 190 ? -9.313 21.776 6.672 1.00 97.19 190 ALA A O 1
ATOM 1459 N N . SER A 1 191 ? -7.076 21.765 6.930 1.00 97.12 191 SER A N 1
ATOM 1460 C CA . SER A 1 191 ? -7.070 22.427 8.238 1.00 97.12 191 SER A CA 1
ATOM 1461 C C . SER A 1 191 ? -7.644 23.848 8.167 1.00 97.12 191 SER A C 1
ATOM 1463 O O . SER A 1 191 ? -8.559 24.184 8.920 1.00 97.12 191 SER A O 1
ATOM 1465 N N . LYS A 1 192 ? -7.199 24.665 7.199 1.00 98.12 192 LYS A N 1
ATOM 1466 C CA . LYS A 1 192 ? -7.700 26.039 6.989 1.00 98.12 192 LYS A CA 1
ATOM 1467 C C . LYS A 1 192 ? -9.192 26.092 6.661 1.00 98.12 192 LYS A C 1
ATOM 1469 O O . LYS A 1 192 ? -9.868 27.034 7.065 1.00 98.12 192 LYS A O 1
ATOM 1474 N N . ARG A 1 193 ? -9.716 25.086 5.957 1.00 97.50 193 ARG A N 1
ATOM 1475 C CA . ARG A 1 193 ? -11.146 24.967 5.627 1.00 97.50 193 ARG A CA 1
ATOM 1476 C C . ARG A 1 193 ? -12.006 24.416 6.772 1.00 97.50 193 ARG A C 1
ATOM 1478 O O . ARG A 1 193 ? -13.196 24.195 6.570 1.00 97.50 193 ARG A O 1
ATOM 1485 N N . GLY A 1 194 ? -11.435 24.177 7.955 1.00 97.19 194 GLY A N 1
ATOM 1486 C CA . GLY A 1 194 ? -12.164 23.640 9.108 1.00 97.19 194 GLY A CA 1
ATOM 1487 C C . GLY A 1 194 ? -12.540 22.162 8.970 1.00 97.19 194 GLY A C 1
ATOM 1488 O O . GLY A 1 194 ? -13.380 21.668 9.718 1.00 97.19 194 GLY A O 1
ATOM 1489 N N . ALA A 1 195 ? -11.918 21.445 8.032 1.00 96.25 195 ALA A N 1
ATOM 1490 C CA . ALA A 1 195 ? -12.151 20.027 7.781 1.00 96.25 195 ALA A CA 1
ATOM 1491 C C . ALA A 1 195 ? -10.827 19.238 7.812 1.00 96.25 195 ALA A C 1
ATOM 1493 O O . ALA A 1 195 ? -10.501 18.565 6.833 1.00 96.25 195 ALA A O 1
ATOM 1494 N N . PRO A 1 196 ? -10.039 19.311 8.906 1.00 97.25 196 PRO A N 1
ATOM 1495 C CA . PRO A 1 196 ? -8.725 18.684 8.962 1.00 97.25 196 PRO A CA 1
ATOM 1496 C C . PRO A 1 196 ? -8.829 17.166 8.798 1.00 97.25 196 PRO A C 1
ATOM 1498 O O . PRO A 1 196 ? -9.764 16.529 9.315 1.00 97.25 196 PRO A O 1
ATOM 1501 N N . TYR A 1 197 ? -7.836 16.595 8.114 1.00 98.19 197 TYR A N 1
ATOM 1502 C CA . TYR A 1 197 ? -7.635 15.152 8.093 1.00 98.19 197 TYR A CA 1
ATOM 1503 C C . TYR A 1 197 ? -7.354 14.640 9.504 1.00 98.19 197 TYR A C 1
ATOM 1505 O O . TYR A 1 197 ? -6.729 15.325 10.310 1.00 98.19 197 TYR A O 1
ATOM 1513 N N . THR A 1 198 ? -7.799 13.422 9.797 1.00 97.69 198 THR A N 1
ATOM 1514 C CA . THR A 1 198 ? -7.553 12.777 11.094 1.00 97.69 198 THR A CA 1
ATOM 1515 C C . THR A 1 198 ? -6.403 11.773 11.041 1.00 97.69 198 THR A C 1
ATOM 1517 O O . THR A 1 198 ? -5.746 11.525 12.051 1.00 97.69 198 THR A O 1
ATOM 1520 N N . HIS A 1 199 ? -6.132 11.213 9.858 1.00 98.31 199 HIS A N 1
ATOM 1521 C CA . HIS A 1 199 ? -5.137 10.161 9.644 1.00 98.31 199 HIS A CA 1
ATOM 1522 C C . HIS A 1 199 ? -4.470 10.315 8.278 1.00 98.31 199 HIS A C 1
ATOM 1524 O O . HIS A 1 199 ? -5.085 10.829 7.346 1.00 98.31 199 HIS A O 1
ATOM 1530 N N . VAL A 1 200 ? -3.264 9.775 8.135 1.00 98.50 200 VAL A N 1
ATOM 1531 C CA . VAL A 1 200 ? -2.747 9.300 6.848 1.00 98.50 200 VAL A CA 1
ATOM 1532 C C . VAL A 1 200 ? -3.029 7.803 6.774 1.00 98.50 200 VAL A C 1
ATOM 1534 O O . VAL A 1 200 ? -2.591 7.048 7.645 1.00 98.50 200 VAL A O 1
ATOM 1537 N N . PHE A 1 201 ? -3.783 7.378 5.761 1.00 98.69 201 PHE A N 1
ATOM 1538 C CA . PHE A 1 201 ? -4.212 5.988 5.599 1.00 98.69 201 PHE A CA 1
ATOM 1539 C C . PHE A 1 201 ? -3.634 5.395 4.318 1.00 98.69 201 PHE A C 1
ATOM 1541 O O . PHE A 1 201 ? -3.894 5.905 3.231 1.00 98.69 201 PHE A O 1
ATOM 1548 N N . ILE A 1 202 ? -2.865 4.316 4.439 1.00 98.81 202 ILE A N 1
ATOM 1549 C CA . ILE A 1 202 ? -2.156 3.686 3.321 1.00 98.81 202 ILE A CA 1
ATOM 1550 C C . ILE A 1 202 ? -2.702 2.287 3.095 1.00 98.81 202 ILE A C 1
ATOM 1552 O O . ILE A 1 202 ? -2.798 1.509 4.044 1.00 98.81 202 ILE A O 1
ATOM 1556 N N . MET A 1 203 ? -3.010 1.952 1.842 1.00 98.69 203 MET A N 1
ATOM 1557 C CA . MET A 1 203 ? -3.591 0.662 1.491 1.00 98.69 203 MET A CA 1
ATOM 1558 C C . MET A 1 203 ? -2.921 -0.010 0.293 1.00 98.69 203 MET A C 1
ATOM 1560 O O . MET A 1 203 ? -2.615 0.644 -0.702 1.00 98.69 203 MET A O 1
ATOM 1564 N N . VAL A 1 204 ? -2.733 -1.332 0.378 1.00 98.62 204 VAL A N 1
ATOM 1565 C CA . VAL A 1 204 ? -2.155 -2.157 -0.700 1.00 98.62 204 VAL A CA 1
ATOM 1566 C C . VAL A 1 204 ? -2.979 -3.425 -0.913 1.00 98.62 204 VAL A C 1
ATOM 1568 O O . VAL A 1 204 ? -3.250 -4.160 0.041 1.00 98.62 204 VAL A O 1
ATOM 1571 N N . MET A 1 205 ? -3.376 -3.690 -2.161 1.00 97.38 205 MET A N 1
ATOM 1572 C CA . MET A 1 205 ? -4.096 -4.915 -2.536 1.00 97.38 205 MET A CA 1
ATOM 1573 C C . MET A 1 205 ? -3.154 -6.085 -2.836 1.00 97.38 205 MET A C 1
ATOM 1575 O O . MET A 1 205 ? -1.947 -5.917 -3.031 1.00 97.38 205 MET A O 1
ATOM 1579 N N . GLY A 1 206 ? -3.740 -7.279 -2.827 1.00 92.62 206 GLY A N 1
ATOM 1580 C CA . GLY A 1 206 ? -3.069 -8.555 -2.993 1.00 9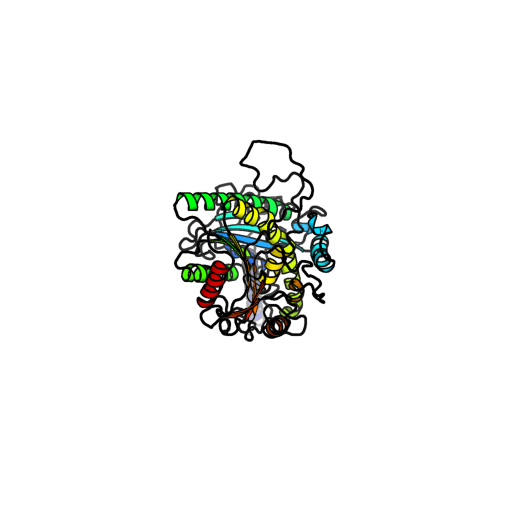2.62 206 GLY A CA 1
ATOM 1581 C C . GLY A 1 206 ? -2.694 -8.946 -4.416 1.00 92.62 206 GLY A C 1
ATOM 1582 O O . GLY A 1 206 ? -2.614 -8.138 -5.339 1.00 92.62 206 GLY A O 1
ATOM 1583 N N . TRP A 1 207 ? -2.418 -10.241 -4.541 1.00 88.69 207 TRP A N 1
ATOM 1584 C CA . TRP A 1 207 ? -2.133 -10.923 -5.794 1.00 88.69 207 TRP A CA 1
ATOM 1585 C C . TRP A 1 207 ? -3.335 -10.855 -6.744 1.00 88.69 207 TRP A C 1
ATOM 1587 O O . TRP A 1 207 ? -4.476 -10.901 -6.296 1.00 88.69 207 TRP A O 1
ATOM 1597 N N . ASN A 1 208 ? -3.071 -10.819 -8.052 1.00 88.12 208 ASN A N 1
ATOM 1598 C CA . ASN A 1 208 ? -4.084 -10.883 -9.108 1.00 88.12 208 ASN A CA 1
ATOM 1599 C C . ASN A 1 208 ? -5.070 -9.696 -9.159 1.00 88.12 208 ASN A C 1
ATOM 1601 O O . ASN A 1 208 ? -6.138 -9.822 -9.747 1.00 88.12 208 ASN A O 1
ATOM 1605 N N . THR A 1 209 ? -4.702 -8.539 -8.604 1.00 91.38 209 THR A N 1
ATOM 1606 C CA . THR A 1 209 ? -5.543 -7.332 -8.601 1.00 91.38 209 THR A CA 1
ATOM 1607 C C . THR A 1 209 ? -4.972 -6.277 -9.548 1.00 91.38 209 THR A C 1
ATOM 1609 O O . THR A 1 209 ? -3.899 -5.723 -9.293 1.00 91.38 209 THR A O 1
ATOM 1612 N N . TYR A 1 210 ? -5.685 -5.973 -10.635 1.00 93.81 210 TYR A N 1
ATOM 1613 C CA . TYR A 1 210 ? -5.327 -4.855 -11.521 1.00 93.81 210 TYR A CA 1
ATOM 1614 C C . TYR A 1 210 ? -5.512 -3.506 -10.838 1.00 93.81 210 TYR A C 1
ATOM 1616 O O . TYR A 1 210 ? -6.194 -3.409 -9.823 1.00 93.81 210 TYR A O 1
ATOM 1624 N N . GLN A 1 211 ? -4.956 -2.436 -11.409 1.00 95.75 211 GLN A N 1
ATOM 1625 C CA . GLN A 1 211 ? -5.083 -1.115 -10.799 1.00 95.75 211 GLN A CA 1
ATOM 1626 C C . GLN A 1 211 ? -6.546 -0.652 -10.698 1.00 95.75 211 GLN A C 1
ATOM 1628 O O . GLN A 1 211 ? -6.948 -0.161 -9.646 1.00 95.75 211 GLN A O 1
ATOM 1633 N N . SER A 1 212 ? -7.353 -0.848 -11.744 1.00 96.44 212 SER A N 1
ATOM 1634 C CA . SER A 1 212 ? -8.778 -0.486 -11.728 1.00 96.44 212 SER A CA 1
ATOM 1635 C C . SER A 1 212 ? -9.560 -1.228 -10.640 1.00 96.44 212 SER A C 1
ATOM 1637 O O . SER A 1 212 ? -10.351 -0.634 -9.909 1.00 96.44 212 SER A O 1
ATOM 1639 N N . GLU A 1 213 ? -9.298 -2.524 -10.491 1.00 95.62 213 GLU A N 1
ATOM 1640 C CA . GLU A 1 213 ? -9.879 -3.354 -9.440 1.00 95.62 213 GLU A CA 1
ATOM 1641 C C . GLU A 1 213 ? -9.391 -2.919 -8.052 1.00 95.62 213 GLU A C 1
ATOM 1643 O O . GLU A 1 213 ? -10.197 -2.762 -7.139 1.00 95.62 213 GLU A O 1
ATOM 1648 N N . ALA A 1 214 ? -8.096 -2.630 -7.898 1.00 97.00 214 ALA A N 1
ATOM 1649 C CA . ALA A 1 214 ? -7.531 -2.154 -6.642 1.00 97.00 214 ALA A CA 1
ATOM 1650 C C . ALA A 1 214 ? -8.179 -0.840 -6.195 1.00 97.00 214 ALA A C 1
ATOM 1652 O O . ALA A 1 214 ? -8.538 -0.716 -5.030 1.00 97.00 214 ALA A O 1
ATOM 1653 N N . ILE A 1 215 ? -8.394 0.103 -7.116 1.00 97.69 215 ILE A N 1
ATOM 1654 C CA . ILE A 1 215 ? -9.050 1.385 -6.830 1.00 97.69 215 ILE A CA 1
ATOM 1655 C C . ILE A 1 215 ? -10.509 1.178 -6.409 1.00 97.69 215 ILE A C 1
ATOM 1657 O O . ILE A 1 215 ? -10.928 1.727 -5.391 1.00 97.69 215 ILE A O 1
ATOM 1661 N N . ARG A 1 216 ? -11.263 0.310 -7.097 1.00 96.62 216 ARG A N 1
ATOM 1662 C CA . ARG A 1 216 ? -12.624 -0.072 -6.668 1.00 96.62 216 ARG A CA 1
ATOM 1663 C C . ARG A 1 216 ? -12.638 -0.690 -5.267 1.00 96.62 216 ARG A C 1
ATOM 1665 O O . ARG A 1 216 ? -13.512 -0.372 -4.453 1.00 96.62 216 ARG A O 1
ATOM 1672 N N . ASN A 1 217 ? -11.662 -1.545 -4.974 1.00 96.81 217 ASN A N 1
ATOM 1673 C CA . ASN A 1 217 ? -11.514 -2.192 -3.674 1.00 96.81 217 ASN A CA 1
ATOM 1674 C C . ASN A 1 217 ? -11.166 -1.169 -2.582 1.00 96.81 217 ASN A C 1
ATOM 1676 O O . ASN A 1 217 ? -11.786 -1.183 -1.518 1.00 96.81 217 ASN A O 1
ATOM 1680 N N . PHE A 1 218 ? -10.251 -0.232 -2.855 1.00 98.19 218 PHE A N 1
ATOM 1681 C CA . PHE A 1 218 ? -9.930 0.882 -1.959 1.00 98.19 218 PHE A CA 1
ATOM 1682 C C . PHE A 1 218 ? -11.174 1.712 -1.641 1.00 98.19 218 PHE A C 1
ATOM 1684 O O . PHE A 1 218 ? -11.474 1.941 -0.469 1.00 98.19 218 PHE A O 1
ATOM 1691 N N . SER A 1 219 ? -11.927 2.102 -2.673 1.00 97.19 219 SER A N 1
ATOM 1692 C CA . SER A 1 219 ? -13.161 2.873 -2.532 1.00 97.19 219 SER A CA 1
ATOM 1693 C C . SER A 1 219 ? -14.209 2.166 -1.682 1.00 97.19 219 SER A C 1
ATOM 1695 O O . SER A 1 219 ? -14.844 2.800 -0.840 1.00 97.19 219 SER A O 1
ATOM 1697 N N . SER A 1 220 ? -14.356 0.852 -1.855 1.00 96.88 220 SER A N 1
ATOM 1698 C CA . SER A 1 220 ? -15.294 0.052 -1.064 1.00 96.88 220 SER A CA 1
ATOM 1699 C C . SER A 1 220 ? -14.868 -0.006 0.403 1.00 96.88 220 SER A C 1
ATOM 1701 O O . SER A 1 220 ? -15.652 0.297 1.298 1.00 96.88 220 SER A O 1
ATOM 1703 N N . ILE A 1 221 ? -13.604 -0.335 0.668 1.00 97.50 221 ILE A N 1
ATOM 1704 C CA . ILE A 1 221 ? -13.113 -0.569 2.030 1.00 97.50 221 ILE A CA 1
ATOM 1705 C C . ILE A 1 221 ? -13.054 0.728 2.836 1.00 97.50 221 ILE A C 1
ATOM 1707 O O . ILE A 1 221 ? -13.606 0.815 3.934 1.00 97.50 221 ILE A O 1
ATOM 1711 N N . VAL A 1 222 ? -12.400 1.752 2.288 1.00 97.81 222 VAL A N 1
ATOM 1712 C CA . VAL A 1 222 ? -12.224 3.031 2.980 1.00 97.81 222 VAL A CA 1
ATOM 1713 C C . VAL A 1 222 ? -13.538 3.796 3.034 1.00 97.81 222 VAL A C 1
ATOM 1715 O O . VAL A 1 222 ? -13.851 4.360 4.078 1.00 97.81 222 VAL A O 1
ATOM 1718 N N . GLY A 1 223 ? -14.348 3.754 1.970 1.00 97.06 223 GLY A N 1
ATOM 1719 C CA . GLY A 1 223 ? -15.685 4.344 1.973 1.00 97.06 223 GLY A CA 1
ATOM 1720 C C . GLY A 1 223 ? -16.557 3.763 3.086 1.00 97.06 223 GLY A C 1
ATOM 1721 O O . GLY A 1 223 ? -17.145 4.516 3.861 1.00 97.06 223 GLY A O 1
ATOM 1722 N N . ASN A 1 224 ? -16.565 2.436 3.249 1.00 97.94 224 ASN A N 1
ATOM 1723 C CA . ASN A 1 224 ? -17.298 1.787 4.336 1.00 97.94 224 ASN A CA 1
ATOM 1724 C C . ASN A 1 224 ? -16.753 2.155 5.726 1.00 97.94 224 ASN A C 1
ATOM 1726 O O . ASN A 1 224 ? -17.547 2.379 6.636 1.00 97.94 224 ASN A O 1
ATOM 1730 N N . ALA A 1 225 ? -15.432 2.277 5.904 1.00 98.06 225 ALA A N 1
ATOM 1731 C CA . ALA A 1 225 ? -14.849 2.728 7.173 1.00 98.06 225 ALA A CA 1
ATOM 1732 C C . ALA A 1 225 ? -15.197 4.197 7.496 1.00 98.06 225 ALA A C 1
ATOM 1734 O O . ALA A 1 225 ? -15.482 4.538 8.644 1.00 98.06 225 ALA A O 1
ATOM 1735 N N . VAL A 1 226 ? -15.224 5.074 6.486 1.00 97.19 226 VAL A N 1
ATOM 1736 C CA . VAL A 1 226 ? -15.666 6.471 6.634 1.00 97.19 226 VAL A CA 1
ATOM 1737 C C . VAL A 1 226 ? -17.142 6.527 7.035 1.00 97.19 226 VAL A C 1
ATOM 1739 O O . VAL A 1 226 ? -17.481 7.252 7.972 1.00 97.19 226 VAL A O 1
ATOM 1742 N N . LEU A 1 227 ? -18.004 5.729 6.397 1.00 97.06 227 LEU A N 1
ATOM 1743 C CA . LEU A 1 227 ? -19.425 5.635 6.745 1.00 97.06 227 LEU A CA 1
ATOM 1744 C C . LEU A 1 227 ? -19.634 5.113 8.174 1.00 97.06 227 LEU A C 1
ATOM 1746 O O . LEU A 1 227 ? -20.368 5.736 8.936 1.00 97.06 227 LEU A O 1
ATOM 1750 N N . ALA A 1 228 ? -18.942 4.037 8.561 1.00 97.69 228 ALA A N 1
ATOM 1751 C CA . ALA A 1 228 ? -18.974 3.481 9.918 1.00 97.69 228 ALA A CA 1
ATOM 1752 C C . ALA A 1 228 ? -18.576 4.514 10.990 1.00 97.69 228 ALA A C 1
ATOM 1754 O O . ALA A 1 228 ? -19.121 4.543 12.093 1.00 97.69 228 ALA A O 1
ATOM 1755 N N . SER A 1 229 ? -17.655 5.419 10.651 1.00 97.31 229 SER A N 1
ATOM 1756 C CA . SER A 1 229 ? -17.184 6.457 11.570 1.00 97.31 229 SER A CA 1
ATOM 1757 C C . SER A 1 229 ? -18.157 7.617 11.798 1.00 97.31 229 SER A C 1
ATOM 1759 O O . SER A 1 229 ? -17.882 8.471 12.642 1.00 97.31 229 SER A O 1
ATOM 1761 N N . ASN A 1 230 ? -19.243 7.711 11.020 1.00 95.50 230 ASN A N 1
ATOM 1762 C CA . ASN A 1 230 ? -20.148 8.866 11.003 1.00 95.50 230 ASN A CA 1
ATOM 1763 C C . ASN A 1 230 ? -19.403 10.215 10.859 1.00 95.50 230 ASN A C 1
ATOM 1765 O O . ASN A 1 230 ? -19.741 11.205 11.506 1.00 95.50 230 ASN A O 1
ATOM 1769 N N . GLY A 1 231 ? -18.352 10.249 10.031 1.00 91.69 231 GLY A N 1
ATOM 1770 C CA . GLY A 1 231 ? -17.551 11.449 9.753 1.00 91.69 231 GLY A CA 1
ATOM 1771 C C . GLY A 1 231 ? -16.393 11.721 10.724 1.00 91.69 231 GLY A C 1
ATOM 1772 O O . GLY A 1 231 ? -15.633 12.673 10.510 1.00 91.69 231 GLY A O 1
ATOM 1773 N N . ALA A 1 232 ? -16.205 10.895 11.761 1.00 96.38 232 ALA A N 1
ATOM 1774 C CA . ALA A 1 232 ? -15.047 10.985 12.658 1.00 96.38 232 ALA A CA 1
ATOM 1775 C C . ALA A 1 232 ? -13.733 10.554 11.973 1.00 96.38 232 ALA A C 1
ATOM 1777 O O . ALA A 1 232 ? -12.647 11.024 12.327 1.00 96.38 232 ALA A O 1
ATOM 1778 N N . PHE A 1 233 ? -13.819 9.694 10.958 1.00 97.31 233 PHE A N 1
ATOM 1779 C CA . PHE A 1 233 ? -12.693 9.261 10.144 1.00 97.31 233 PHE A CA 1
ATOM 1780 C C . PHE A 1 233 ? -12.647 10.054 8.834 1.00 97.31 233 PHE A C 1
ATOM 1782 O O . PHE A 1 233 ? -13.505 9.907 7.968 1.00 97.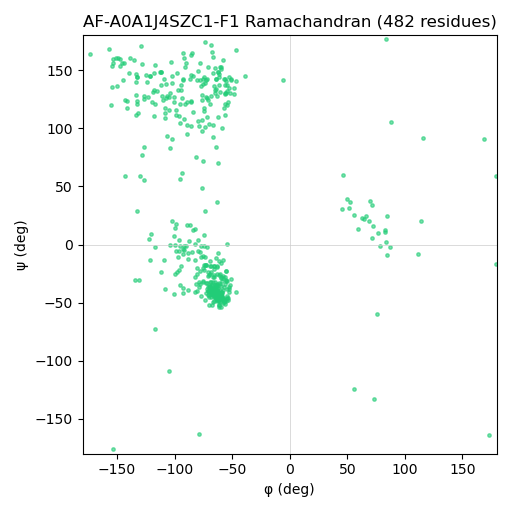31 233 PHE A O 1
ATOM 1789 N N . ARG A 1 234 ? -11.626 10.906 8.693 1.00 97.38 234 ARG A N 1
ATOM 1790 C CA . ARG A 1 234 ? -11.352 11.715 7.498 1.00 97.38 234 ARG A CA 1
ATOM 1791 C C . ARG A 1 234 ? -9.894 11.493 7.096 1.00 97.38 234 ARG A C 1
ATOM 1793 O O . ARG A 1 234 ? -9.037 12.299 7.462 1.00 97.38 234 ARG A O 1
ATOM 1800 N N . PRO A 1 235 ? -9.564 10.356 6.468 1.00 97.81 235 PRO A N 1
ATOM 1801 C CA . PRO A 1 235 ? -8.186 10.052 6.115 1.00 97.81 235 PRO A CA 1
ATOM 1802 C C . PRO A 1 235 ? -7.718 10.885 4.920 1.00 97.81 235 PRO A C 1
ATOM 1804 O O . PRO A 1 235 ? -8.468 11.083 3.969 1.00 97.81 235 PRO A O 1
ATOM 1807 N N . LEU A 1 236 ? -6.449 11.287 4.929 1.00 98.19 236 LEU A N 1
ATOM 1808 C CA . LEU A 1 236 ? -5.713 11.514 3.693 1.00 98.19 236 LEU A CA 1
ATOM 1809 C C . LEU A 1 236 ? -5.261 10.148 3.177 1.00 98.19 236 LEU A C 1
ATOM 1811 O O . LEU A 1 236 ? -4.388 9.509 3.775 1.00 98.19 236 LEU A O 1
ATOM 1815 N N . PHE A 1 237 ? -5.904 9.673 2.116 1.00 98.69 237 PHE A N 1
ATOM 1816 C CA . PHE A 1 237 ? -5.704 8.319 1.614 1.00 98.69 237 PHE A CA 1
ATOM 1817 C C . PHE A 1 237 ? -4.535 8.213 0.626 1.00 98.69 237 PHE A C 1
ATOM 1819 O O . PHE A 1 237 ? -4.344 9.087 -0.219 1.00 98.69 237 PHE A O 1
ATOM 1826 N N . ILE A 1 238 ? -3.794 7.104 0.690 1.00 98.81 238 ILE A N 1
ATOM 1827 C CA . ILE A 1 238 ? -2.818 6.689 -0.322 1.00 98.81 238 ILE A CA 1
ATOM 1828 C C . ILE A 1 238 ? -3.055 5.218 -0.676 1.00 98.81 238 ILE A C 1
ATOM 1830 O O . ILE A 1 238 ? -2.808 4.320 0.132 1.00 98.81 238 ILE A O 1
ATOM 1834 N N . GLY A 1 239 ? -3.486 4.961 -1.905 1.00 98.69 239 GLY A N 1
ATOM 1835 C CA . GLY A 1 239 ? -3.562 3.620 -2.471 1.00 98.69 239 GLY A CA 1
ATOM 1836 C C . GLY A 1 239 ? -2.291 3.320 -3.249 1.00 98.69 239 GLY A C 1
ATOM 1837 O O . GLY A 1 239 ? -1.925 4.087 -4.135 1.00 98.69 239 GLY A O 1
ATOM 1838 N N . LEU A 1 240 ? -1.613 2.213 -2.950 1.00 98.69 240 LEU A N 1
ATOM 1839 C CA . LEU A 1 240 ? -0.481 1.761 -3.756 1.00 98.69 240 LEU A CA 1
ATOM 1840 C C . LEU A 1 240 ? -0.891 0.560 -4.607 1.00 98.69 240 LEU A C 1
ATOM 1842 O O . LEU A 1 240 ? -1.388 -0.450 -4.101 1.00 98.69 240 LEU A O 1
ATOM 1846 N N . THR A 1 241 ? -0.638 0.670 -5.907 1.00 98.31 241 THR A N 1
ATOM 1847 C CA . THR A 1 241 ? -0.880 -0.388 -6.895 1.00 98.31 241 THR A CA 1
ATOM 1848 C C . THR A 1 241 ? 0.444 -0.892 -7.453 1.00 98.31 241 THR A C 1
ATOM 1850 O O . THR A 1 241 ? 1.427 -0.157 -7.482 1.00 98.31 241 THR A O 1
ATOM 1853 N N . TRP A 1 242 ? 0.503 -2.173 -7.809 1.00 97.56 242 TRP A N 1
ATOM 1854 C CA . TRP A 1 242 ? 1.736 -2.859 -8.198 1.00 97.56 242 TRP A CA 1
ATOM 1855 C C . TRP A 1 242 ? 1.415 -3.992 -9.185 1.00 97.56 242 TRP A C 1
ATOM 1857 O O . TRP A 1 242 ? 0.254 -4.416 -9.224 1.00 97.56 242 TRP A O 1
ATOM 1867 N N . PRO A 1 243 ? 2.386 -4.508 -9.971 1.00 92.69 243 PRO A N 1
ATOM 1868 C CA . PRO A 1 243 ? 2.139 -5.511 -11.007 1.00 92.69 243 PRO A CA 1
ATOM 1869 C C . PRO A 1 243 ? 1.916 -6.890 -10.380 1.00 92.69 243 PRO A C 1
ATOM 1871 O O . PRO A 1 243 ? 2.757 -7.789 -10.439 1.00 92.69 243 PRO A O 1
ATOM 1874 N N . SER A 1 244 ? 0.767 -7.049 -9.737 1.00 84.50 244 SER A N 1
ATOM 1875 C CA . SER A 1 244 ? 0.417 -8.187 -8.895 1.00 84.50 244 SER A CA 1
ATOM 1876 C C . SER A 1 244 ? -0.092 -9.389 -9.693 1.00 84.50 244 SER A C 1
ATOM 1878 O O . SER A 1 244 ? -0.384 -10.421 -9.107 1.00 84.50 244 SER A O 1
ATOM 1880 N N . ARG A 1 245 ? -0.174 -9.323 -11.026 1.00 82.88 245 ARG A N 1
ATOM 1881 C CA . ARG A 1 245 ? -0.612 -10.438 -11.885 1.00 82.88 245 ARG A CA 1
ATOM 1882 C C . ARG A 1 245 ? 0.495 -10.868 -12.837 1.00 82.88 245 ARG A C 1
ATOM 1884 O O . ARG A 1 245 ? 1.326 -10.057 -13.229 1.00 82.88 245 ARG A O 1
ATOM 1891 N N . TRP A 1 246 ? 0.537 -12.160 -13.155 1.00 64.44 246 TRP A N 1
ATOM 1892 C CA . TRP A 1 246 ? 1.571 -12.750 -14.015 1.00 64.44 246 TRP A CA 1
ATOM 1893 C C . TRP A 1 246 ? 1.048 -13.154 -15.397 1.00 64.44 246 TRP A C 1
ATOM 1895 O O . TRP A 1 246 ? 1.745 -12.983 -16.389 1.00 64.44 246 TRP A O 1
ATOM 1905 N N . SER A 1 247 ? -0.174 -13.688 -15.483 1.00 65.69 247 SER A N 1
ATOM 1906 C CA . SER A 1 247 ? -0.805 -14.045 -16.757 1.00 65.69 247 SER A CA 1
ATOM 1907 C C . SER A 1 247 ? -2.330 -14.086 -16.631 1.00 65.69 247 SER A C 1
ATOM 1909 O O . SER A 1 247 ? -2.856 -14.104 -15.519 1.00 65.69 247 SER A O 1
ATOM 1911 N N . ASP A 1 248 ? -3.028 -14.151 -17.766 1.00 60.41 248 ASP A N 1
ATOM 1912 C CA . ASP A 1 248 ? -4.475 -14.416 -17.827 1.00 60.41 248 ASP A CA 1
ATOM 1913 C C . ASP A 1 248 ? -4.809 -15.922 -17.872 1.00 60.41 248 ASP A C 1
ATOM 1915 O O . ASP A 1 248 ? -5.973 -16.300 -17.960 1.00 60.41 248 ASP A O 1
ATOM 1919 N N . SER A 1 249 ? -3.804 -16.801 -17.785 1.00 53.91 249 SER A N 1
ATOM 1920 C CA . SER A 1 249 ? -3.983 -18.254 -17.879 1.00 53.91 249 SER A CA 1
ATOM 1921 C C . SER A 1 249 ? -3.968 -18.943 -16.509 1.00 53.91 249 SER A C 1
ATOM 1923 O O . SER A 1 249 ? -3.017 -18.810 -15.741 1.00 53.91 249 SER A O 1
ATOM 1925 N N . ALA A 1 250 ? -5.003 -19.740 -16.219 1.00 51.62 250 ALA A N 1
ATOM 1926 C CA . ALA A 1 250 ? -5.187 -20.395 -14.920 1.00 51.62 250 ALA A CA 1
ATOM 1927 C C . ALA A 1 250 ? -4.115 -21.458 -14.575 1.00 51.62 250 ALA A C 1
ATOM 1929 O O . ALA A 1 250 ? -3.839 -21.697 -13.400 1.00 51.62 250 ALA A O 1
ATOM 1930 N N . LEU A 1 251 ? -3.482 -22.078 -15.581 1.00 43.44 251 LEU A N 1
ATOM 1931 C CA . LEU A 1 251 ? -2.491 -23.156 -15.407 1.00 43.44 251 LEU A CA 1
ATOM 1932 C C . LEU A 1 251 ? -1.113 -22.673 -14.903 1.00 43.44 251 LEU A C 1
ATOM 1934 O O . LEU A 1 251 ? -0.340 -23.477 -14.391 1.00 43.44 251 LEU A O 1
ATOM 1938 N N . ILE A 1 252 ? -0.802 -21.374 -15.001 1.00 56.66 252 ILE A N 1
ATOM 1939 C CA . ILE A 1 252 ? 0.496 -20.791 -14.588 1.00 56.66 252 ILE A CA 1
ATOM 1940 C C . ILE A 1 252 ? 0.464 -20.296 -13.122 1.00 56.66 252 ILE A C 1
ATOM 1942 O O . ILE A 1 252 ? 1.484 -19.908 -12.547 1.00 56.66 252 ILE A O 1
ATOM 1946 N N . ASN A 1 253 ? -0.700 -20.366 -12.469 1.00 55.31 253 ASN A N 1
ATOM 1947 C CA . ASN A 1 253 ? -0.950 -19.687 -11.200 1.00 55.31 253 ASN A CA 1
ATOM 1948 C C . ASN A 1 253 ? -0.083 -20.188 -10.027 1.00 55.31 253 ASN A C 1
ATOM 1950 O O . ASN A 1 253 ? 0.382 -19.361 -9.244 1.00 55.31 253 ASN A O 1
ATOM 1954 N N . LEU A 1 254 ? 0.238 -21.488 -9.931 1.00 55.94 254 LEU A N 1
ATOM 1955 C CA . LEU A 1 254 ? 1.046 -22.010 -8.813 1.00 55.94 254 LEU A CA 1
ATOM 1956 C C . LEU A 1 254 ? 2.526 -21.585 -8.883 1.00 55.94 254 LEU A C 1
ATOM 1958 O O . LEU A 1 254 ? 3.101 -21.215 -7.865 1.00 55.94 254 LEU A O 1
ATOM 1962 N N . PHE A 1 255 ? 3.137 -21.567 -10.074 1.00 55.94 255 PHE A N 1
ATOM 1963 C CA . PHE A 1 255 ? 4.518 -21.084 -10.240 1.00 55.94 255 PHE A CA 1
ATOM 1964 C C . PHE A 1 255 ? 4.619 -19.570 -10.030 1.00 55.94 255 PHE A C 1
ATOM 1966 O O . PHE A 1 255 ? 5.565 -19.090 -9.407 1.00 55.94 255 PHE A O 1
ATOM 1973 N N . SER A 1 256 ? 3.602 -18.819 -10.463 1.00 65.06 256 SER A N 1
ATOM 1974 C CA . SER A 1 256 ? 3.564 -17.370 -10.251 1.00 65.06 256 SER A CA 1
ATOM 1975 C C . SER A 1 256 ? 3.371 -16.960 -8.786 1.00 65.06 256 SER A C 1
ATOM 1977 O O . SER A 1 256 ? 3.693 -15.828 -8.428 1.00 65.06 256 SER A O 1
ATOM 1979 N N . PHE A 1 257 ? 2.897 -17.867 -7.923 1.00 73.69 257 PHE A N 1
ATOM 1980 C CA . PHE A 1 257 ? 2.721 -17.592 -6.499 1.00 73.69 257 PHE A CA 1
ATOM 1981 C C . PHE A 1 257 ? 4.053 -17.232 -5.829 1.00 73.69 257 PHE A C 1
ATOM 1983 O O . PHE A 1 257 ? 4.144 -16.196 -5.175 1.00 73.69 257 PHE A O 1
ATOM 1990 N N . CYS A 1 258 ? 5.107 -18.033 -6.035 1.00 78.50 258 CYS A N 1
ATOM 1991 C CA . CYS A 1 258 ? 6.431 -17.779 -5.458 1.00 78.50 258 CYS A CA 1
ATOM 1992 C C . CYS A 1 258 ? 7.045 -16.468 -5.966 1.00 78.50 258 CYS A C 1
ATOM 1994 O O . CYS A 1 258 ? 7.599 -15.702 -5.178 1.00 78.50 258 CYS A O 1
ATOM 1996 N N . ASP A 1 259 ? 6.906 -16.172 -7.258 1.00 80.75 259 ASP A N 1
ATOM 1997 C CA . ASP A 1 259 ? 7.408 -14.922 -7.835 1.00 80.75 259 ASP A CA 1
ATOM 1998 C C . ASP A 1 259 ? 6.656 -13.699 -7.301 1.00 80.75 259 ASP A C 1
ATOM 2000 O O . ASP A 1 259 ? 7.268 -12.680 -6.988 1.00 80.75 259 ASP A O 1
ATOM 2004 N N . LYS A 1 260 ? 5.338 -13.791 -7.104 1.00 88.38 260 LYS A N 1
ATOM 2005 C CA . LYS A 1 260 ? 4.532 -12.657 -6.621 1.00 88.38 260 LYS A CA 1
ATOM 2006 C C . LYS A 1 260 ? 4.654 -12.418 -5.130 1.00 88.38 260 LYS A C 1
ATOM 2008 O O . LYS A 1 260 ? 4.688 -11.277 -4.677 1.00 88.38 260 LYS A O 1
ATOM 2013 N N . LYS A 1 261 ? 4.809 -13.497 -4.382 1.00 88.94 261 LYS A N 1
ATOM 2014 C CA . LYS A 1 261 ? 5.214 -13.491 -2.985 1.00 88.94 261 LYS A CA 1
ATOM 2015 C C . LYS A 1 261 ? 6.526 -12.708 -2.796 1.00 88.94 261 LYS A C 1
ATOM 2017 O O . LYS A 1 261 ? 6.639 -11.842 -1.930 1.00 88.94 261 LYS A O 1
ATOM 2022 N N . ASN A 1 262 ? 7.482 -12.976 -3.673 1.00 90.94 262 ASN A N 1
ATOM 2023 C CA . ASN A 1 262 ? 8.765 -12.298 -3.745 1.00 90.94 262 ASN A CA 1
ATOM 2024 C C . ASN A 1 262 ? 8.658 -10.824 -4.184 1.00 90.94 262 ASN A C 1
ATOM 2026 O O . ASN A 1 262 ? 9.352 -9.976 -3.628 1.00 90.94 262 ASN A O 1
ATOM 2030 N N . ASP A 1 263 ? 7.800 -10.515 -5.158 1.00 93.75 263 ASP A N 1
ATOM 2031 C CA . ASP A 1 263 ? 7.521 -9.140 -5.599 1.00 93.75 263 ASP A CA 1
ATOM 2032 C C . ASP A 1 263 ? 6.894 -8.297 -4.472 1.00 93.75 263 ASP A C 1
ATOM 2034 O O . ASP A 1 263 ? 7.203 -7.115 -4.344 1.00 93.75 263 ASP A O 1
ATOM 2038 N N . ALA A 1 264 ? 6.053 -8.892 -3.619 1.00 95.38 264 ALA A N 1
ATOM 2039 C CA . ALA A 1 264 ? 5.472 -8.210 -2.462 1.00 95.38 264 ALA A CA 1
ATOM 2040 C C . ALA A 1 264 ? 6.529 -7.846 -1.401 1.00 95.38 264 ALA A C 1
ATOM 2042 O O . ALA A 1 264 ? 6.477 -6.754 -0.829 1.00 95.38 264 ALA A O 1
ATOM 2043 N N . ASP A 1 265 ? 7.513 -8.719 -1.162 1.00 95.00 265 ASP A N 1
ATOM 2044 C CA . ASP A 1 265 ? 8.648 -8.390 -0.288 1.00 95.00 265 ASP A CA 1
ATOM 2045 C C . ASP A 1 265 ? 9.532 -7.310 -0.906 1.00 95.00 265 ASP A C 1
ATOM 2047 O O . ASP A 1 265 ? 9.912 -6.362 -0.218 1.00 95.00 265 ASP A O 1
ATOM 2051 N N . GLU A 1 266 ? 9.804 -7.414 -2.213 1.00 95.38 266 GLU A N 1
ATOM 2052 C CA . GLU A 1 266 ? 10.526 -6.395 -2.971 1.00 95.38 266 GLU A CA 1
ATOM 2053 C C . GLU A 1 266 ? 9.837 -5.036 -2.821 1.00 95.38 266 GLU A C 1
ATOM 2055 O O . GLU A 1 266 ? 10.492 -4.056 -2.473 1.00 95.38 266 GLU A O 1
ATOM 2060 N N . LEU A 1 267 ? 8.516 -4.976 -3.004 1.00 97.44 267 LEU A N 1
ATOM 2061 C CA . LEU A 1 267 ? 7.711 -3.766 -2.852 1.00 97.44 267 LEU A CA 1
ATOM 2062 C C . LEU A 1 267 ? 7.830 -3.171 -1.443 1.00 97.44 267 LEU A C 1
ATOM 2064 O O . LEU A 1 267 ? 8.044 -1.965 -1.298 1.00 97.44 267 LEU A O 1
ATOM 2068 N N . GLY A 1 268 ? 7.723 -4.018 -0.415 1.00 96.38 268 GLY A N 1
ATOM 2069 C CA . GLY A 1 268 ? 7.831 -3.614 0.984 1.00 96.38 268 GLY A CA 1
ATOM 2070 C C . GLY A 1 268 ? 9.215 -3.074 1.354 1.00 96.38 268 GLY A C 1
ATOM 2071 O O . GLY A 1 268 ? 9.320 -2.010 1.962 1.00 96.38 268 GLY A O 1
ATOM 2072 N N . LEU A 1 269 ? 10.278 -3.764 0.934 1.00 95.00 269 LEU A N 1
ATOM 2073 C CA . LEU A 1 269 ? 11.672 -3.369 1.172 1.00 95.00 269 LEU A CA 1
ATOM 2074 C C . LEU A 1 269 ? 12.114 -2.183 0.293 1.00 95.00 269 LEU A C 1
ATOM 2076 O O . LEU A 1 269 ? 13.117 -1.537 0.600 1.00 95.00 269 LEU A O 1
ATOM 2080 N N . SER A 1 270 ? 11.388 -1.878 -0.786 1.00 95.81 270 SER A N 1
ATOM 2081 C CA . SER A 1 270 ? 11.698 -0.789 -1.718 1.00 95.81 270 SER A CA 1
ATOM 2082 C C . SER A 1 270 ? 10.779 0.423 -1.548 1.00 95.81 270 SER A C 1
ATOM 2084 O O . SER A 1 270 ? 10.909 1.173 -0.579 1.00 95.81 270 SER A O 1
ATOM 2086 N N . TRP A 1 271 ? 9.881 0.657 -2.503 1.00 97.56 271 TRP A N 1
ATOM 2087 C CA . TRP A 1 271 ? 9.148 1.906 -2.670 1.00 97.56 271 TRP A CA 1
ATOM 2088 C C . TRP A 1 271 ? 8.030 2.100 -1.653 1.00 97.56 271 TRP A C 1
ATOM 2090 O O . TRP A 1 271 ? 7.810 3.234 -1.235 1.00 97.56 271 TRP A O 1
ATOM 2100 N N . LEU A 1 272 ? 7.379 1.031 -1.179 1.00 98.25 272 LEU A N 1
ATOM 2101 C CA . LEU A 1 272 ? 6.400 1.155 -0.095 1.00 98.25 272 LEU A CA 1
ATOM 2102 C C . LEU A 1 272 ? 7.098 1.492 1.230 1.00 98.25 272 LEU A C 1
ATOM 2104 O O . LEU A 1 272 ? 6.664 2.392 1.948 1.00 98.25 272 LEU A O 1
ATOM 2108 N N . GLY A 1 273 ? 8.222 0.835 1.529 1.00 96.50 273 GLY A N 1
ATOM 2109 C CA . GLY A 1 273 ? 9.063 1.189 2.672 1.00 96.50 273 GLY A CA 1
ATOM 2110 C C . GLY A 1 273 ? 9.575 2.628 2.582 1.00 96.50 273 GLY A C 1
ATOM 2111 O O . GLY A 1 273 ? 9.549 3.357 3.574 1.00 96.50 273 GLY A O 1
ATOM 2112 N N . ALA A 1 274 ? 10.023 3.058 1.398 1.00 96.00 274 ALA A N 1
ATOM 2113 C CA . ALA A 1 274 ? 10.507 4.417 1.159 1.00 96.00 274 ALA A CA 1
ATOM 2114 C C . ALA A 1 274 ? 9.391 5.460 1.323 1.00 96.00 274 ALA A C 1
ATOM 2116 O O . ALA A 1 274 ? 9.609 6.487 1.964 1.00 96.00 274 ALA A O 1
ATOM 2117 N N . LEU A 1 275 ? 8.185 5.175 0.822 1.00 97.62 275 LEU A N 1
ATOM 2118 C CA . LEU A 1 275 ? 6.994 6.001 1.021 1.00 97.62 275 LEU A CA 1
ATOM 2119 C C . LEU A 1 275 ? 6.688 6.188 2.515 1.00 97.62 275 LEU A C 1
ATOM 2121 O O . LEU A 1 275 ? 6.494 7.318 2.965 1.00 97.62 275 LEU A O 1
ATOM 2125 N N . LEU A 1 276 ? 6.691 5.106 3.303 1.00 97.19 276 LEU A N 1
ATOM 2126 C CA . LEU A 1 276 ? 6.476 5.200 4.750 1.00 97.19 276 LEU A CA 1
ATOM 2127 C C . LEU A 1 276 ? 7.566 6.035 5.426 1.00 97.19 276 LEU A C 1
ATOM 2129 O O . LEU A 1 276 ? 7.262 6.978 6.158 1.00 97.19 276 LEU A O 1
ATOM 2133 N N . LYS A 1 277 ? 8.831 5.699 5.163 1.00 94.31 277 LYS A N 1
ATOM 2134 C CA . LYS A 1 277 ? 9.996 6.269 5.844 1.00 94.31 277 LYS A CA 1
ATOM 2135 C C . LYS A 1 277 ? 10.236 7.740 5.509 1.00 94.31 277 LYS A C 1
ATOM 2137 O O . LYS A 1 277 ? 10.568 8.507 6.407 1.00 94.31 277 LYS A O 1
ATOM 2142 N N . GLU A 1 278 ? 10.112 8.129 4.244 1.00 93.81 278 GLU A N 1
ATOM 2143 C CA . GLU A 1 278 ? 10.511 9.462 3.770 1.00 93.81 278 GLU A CA 1
ATOM 2144 C C . GLU A 1 278 ? 9.326 10.439 3.669 1.00 93.81 278 GLU A C 1
ATOM 2146 O O . GLU A 1 278 ? 9.519 11.658 3.736 1.00 93.81 278 GLU A O 1
ATOM 2151 N N . VAL A 1 279 ? 8.096 9.926 3.529 1.00 96.69 279 VAL A N 1
ATOM 2152 C CA . VAL A 1 279 ? 6.900 10.750 3.297 1.00 96.69 279 VAL A CA 1
ATOM 2153 C C . VAL A 1 279 ? 5.906 10.624 4.444 1.00 96.69 279 VAL A C 1
ATOM 2155 O O . VAL A 1 279 ? 5.773 11.557 5.235 1.00 96.69 279 VAL A O 1
ATOM 2158 N N . ALA A 1 280 ? 5.222 9.485 4.556 1.00 97.19 280 ALA A N 1
ATOM 2159 C CA . ALA A 1 280 ? 4.020 9.380 5.377 1.00 97.19 280 ALA A CA 1
ATOM 2160 C C . ALA A 1 280 ? 4.304 9.553 6.872 1.00 97.19 280 ALA A C 1
ATOM 2162 O O . ALA A 1 280 ? 3.642 10.356 7.529 1.00 97.19 280 ALA A O 1
ATOM 2163 N N . VAL A 1 281 ? 5.303 8.848 7.413 1.00 96.25 281 VAL A N 1
ATOM 2164 C CA . VAL A 1 281 ? 5.621 8.897 8.847 1.00 96.25 281 VAL A CA 1
ATOM 2165 C C . VAL A 1 281 ? 6.159 10.267 9.270 1.00 96.25 281 VAL A C 1
ATOM 2167 O O . VAL A 1 281 ? 5.611 10.839 10.218 1.00 96.25 281 VAL A O 1
ATOM 2170 N N . PRO A 1 282 ? 7.186 10.848 8.612 1.00 95.38 282 PRO A N 1
ATOM 2171 C CA . PRO A 1 282 ? 7.695 12.152 9.024 1.00 95.38 282 PRO A CA 1
ATOM 2172 C C . PRO A 1 282 ? 6.658 13.269 8.878 1.00 95.38 282 PRO A C 1
ATOM 2174 O O . PRO A 1 282 ? 6.547 14.103 9.775 1.00 95.38 282 PRO A O 1
ATOM 2177 N N . LEU A 1 283 ? 5.885 13.279 7.783 1.00 95.25 283 LEU A N 1
ATOM 2178 C CA . LEU A 1 283 ? 4.859 14.298 7.562 1.00 95.25 283 LEU A CA 1
ATOM 2179 C C . LEU A 1 283 ? 3.733 14.186 8.593 1.00 95.25 283 LEU A C 1
ATOM 2181 O O . LEU A 1 283 ? 3.358 15.189 9.194 1.00 95.25 283 LEU A O 1
ATOM 2185 N N . SER A 1 284 ? 3.246 12.973 8.866 1.00 95.94 284 SER A N 1
ATOM 2186 C CA . SER A 1 284 ? 2.189 12.764 9.865 1.00 95.94 284 SER A CA 1
ATOM 2187 C C . SER A 1 284 ? 2.636 13.196 11.255 1.00 95.94 284 SER A C 1
ATOM 2189 O O . SER A 1 284 ? 1.897 13.886 11.947 1.00 95.94 284 SER A O 1
ATOM 2191 N N . ARG A 1 285 ? 3.879 12.886 11.649 1.00 94.19 285 ARG A N 1
ATOM 2192 C CA . ARG A 1 285 ? 4.445 13.364 12.920 1.00 94.19 285 ARG A CA 1
ATOM 2193 C C . ARG A 1 285 ? 4.497 14.890 12.984 1.00 94.19 285 ARG A C 1
ATOM 2195 O O . ARG A 1 285 ? 4.080 15.450 13.993 1.00 94.19 285 ARG A O 1
ATOM 2202 N N . ALA A 1 286 ? 4.955 15.544 11.916 1.00 94.88 286 ALA A N 1
ATOM 2203 C CA . ALA A 1 286 ? 5.029 17.003 11.838 1.00 94.88 286 ALA A CA 1
ATOM 2204 C C . ALA A 1 286 ? 3.645 17.675 11.887 1.00 94.88 286 ALA A C 1
ATOM 2206 O O . ALA A 1 286 ? 3.505 18.745 12.470 1.00 94.88 286 ALA A O 1
ATOM 2207 N N . LYS A 1 287 ? 2.621 17.038 11.308 1.00 95.69 287 LYS A N 1
ATOM 2208 C CA . LYS A 1 287 ? 1.243 17.554 11.247 1.00 95.69 287 LYS A CA 1
ATOM 2209 C C . LYS A 1 287 ? 0.331 17.018 12.357 1.00 95.69 287 LYS A C 1
ATOM 2211 O O . LYS A 1 287 ? -0.858 17.306 12.363 1.00 95.69 287 LYS A O 1
ATOM 2216 N N . GLY A 1 288 ? 0.864 16.227 13.288 1.00 95.31 288 GLY A N 1
ATOM 2217 C CA . GLY A 1 288 ? 0.087 15.647 14.382 1.00 95.31 288 GLY A CA 1
ATOM 2218 C C . GLY A 1 288 ? -0.927 14.574 13.961 1.00 95.31 288 GLY A C 1
ATOM 2219 O O . GLY A 1 288 ? -1.842 14.293 14.724 1.00 95.31 288 GLY A O 1
ATOM 2220 N N . LEU A 1 289 ? -0.776 13.951 12.793 1.00 96.81 289 LEU A N 1
ATOM 2221 C CA . LEU A 1 289 ? -1.666 12.900 12.294 1.00 96.81 289 LEU A CA 1
ATOM 2222 C C . LEU A 1 289 ? -1.205 11.505 12.734 1.00 96.81 289 LEU A C 1
ATOM 2224 O O . LEU A 1 289 ? -0.023 11.272 13.003 1.00 96.81 289 LEU A O 1
ATOM 2228 N N . ARG A 1 290 ? -2.150 10.563 12.777 1.00 97.06 290 ARG A N 1
ATOM 2229 C CA . ARG A 1 290 ? -1.876 9.127 12.932 1.00 97.06 290 ARG A CA 1
ATOM 2230 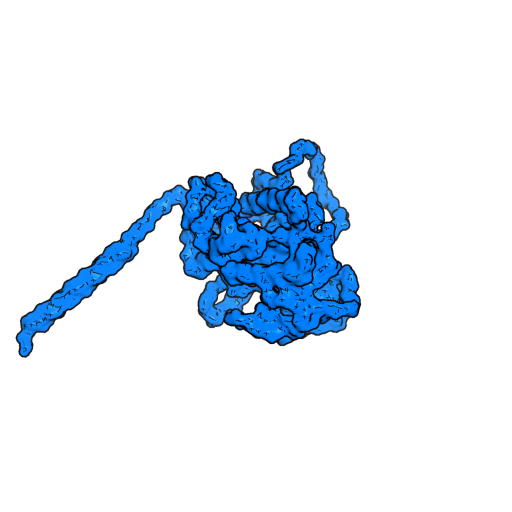C C . ARG A 1 290 ? -1.603 8.475 11.579 1.00 97.06 290 ARG A C 1
ATOM 2232 O O . ARG A 1 290 ? -2.232 8.846 10.590 1.00 97.06 290 ARG A O 1
ATOM 2239 N N . VAL A 1 291 ? -0.723 7.479 11.544 1.00 98.12 291 VAL A N 1
ATOM 2240 C CA . VAL A 1 291 ? -0.442 6.659 10.358 1.00 98.12 291 VAL A CA 1
ATOM 2241 C C . VAL A 1 291 ? -1.081 5.288 10.519 1.00 98.12 291 VAL A C 1
ATOM 2243 O O . VAL A 1 291 ? -0.678 4.501 11.379 1.00 98.12 291 VAL A O 1
ATOM 2246 N N . VAL A 1 292 ? -2.043 4.989 9.649 1.00 98.56 292 VAL A N 1
ATOM 2247 C CA . VAL A 1 292 ? -2.678 3.673 9.548 1.00 98.56 292 VAL A CA 1
ATOM 2248 C C . VAL A 1 292 ? -2.261 3.037 8.231 1.00 98.56 292 VAL A C 1
ATOM 2250 O O . VAL A 1 292 ? -2.395 3.639 7.168 1.00 98.56 292 VAL A O 1
ATOM 2253 N N . VAL A 1 293 ? -1.750 1.814 8.294 1.00 98.69 293 VAL A N 1
ATOM 2254 C CA . VAL A 1 293 ? -1.355 1.030 7.124 1.00 98.69 293 VAL A CA 1
ATOM 2255 C C . VAL A 1 293 ? -2.195 -0.235 7.099 1.00 98.69 293 VAL A C 1
ATOM 2257 O O . VAL A 1 293 ? -2.291 -0.941 8.099 1.00 98.69 293 VAL A O 1
ATOM 2260 N N . THR A 1 294 ? -2.791 -0.557 5.961 1.00 98.62 294 THR A N 1
ATOM 2261 C CA . THR A 1 294 ? -3.516 -1.810 5.782 1.00 98.62 294 THR A CA 1
ATOM 2262 C C . THR A 1 294 ? -3.128 -2.493 4.485 1.00 98.62 294 THR A C 1
ATOM 2264 O O . THR A 1 294 ? -2.863 -1.856 3.466 1.00 98.62 294 THR A O 1
ATOM 2267 N N . GLY A 1 295 ? -3.086 -3.815 4.514 1.00 98.44 295 GLY A N 1
ATOM 2268 C CA . GLY A 1 295 ? -2.890 -4.608 3.318 1.00 98.44 295 GLY A CA 1
ATOM 2269 C C . GLY A 1 295 ? -3.783 -5.831 3.336 1.00 98.44 295 GLY A C 1
ATOM 2270 O O . GLY A 1 295 ? -4.056 -6.384 4.400 1.00 98.44 295 GLY A O 1
ATOM 2271 N N . HIS A 1 296 ? -4.212 -6.256 2.152 1.00 97.75 296 HIS A N 1
ATOM 2272 C CA . HIS A 1 296 ? -4.954 -7.500 1.954 1.00 97.75 296 HIS A CA 1
ATOM 2273 C C . HIS A 1 296 ? -4.073 -8.547 1.281 1.00 97.75 296 HIS A C 1
ATOM 2275 O O . HIS A 1 296 ? -3.344 -8.202 0.352 1.00 97.75 296 HIS A O 1
ATOM 2281 N N . SER A 1 297 ? -4.119 -9.812 1.711 1.00 95.50 297 SER A N 1
ATOM 2282 C CA . SER A 1 297 ? -3.405 -10.906 1.033 1.00 95.50 297 SER A CA 1
ATOM 2283 C C . SER A 1 297 ? -1.894 -10.626 0.892 1.00 95.50 297 SER A C 1
ATOM 2285 O O . SER A 1 297 ? -1.223 -10.346 1.890 1.00 95.50 297 SER A O 1
ATOM 2287 N N . PHE A 1 298 ? -1.315 -10.655 -0.316 1.00 95.62 298 PHE A N 1
ATOM 2288 C CA . PHE A 1 298 ? 0.072 -10.216 -0.559 1.00 95.62 298 PHE A CA 1
ATOM 2289 C C . PHE A 1 298 ? 0.304 -8.714 -0.336 1.00 95.62 298 PHE A C 1
ATOM 2291 O O . PHE A 1 298 ? 1.424 -8.312 -0.033 1.00 95.62 298 PHE A O 1
ATOM 2298 N N . GLY A 1 299 ? -0.731 -7.881 -0.373 1.00 97.69 299 GLY A N 1
ATOM 2299 C CA . GLY A 1 299 ? -0.657 -6.509 0.118 1.00 97.69 299 GLY A CA 1
ATOM 2300 C C . GLY A 1 299 ? -0.407 -6.457 1.628 1.00 97.69 299 GLY A C 1
ATOM 2301 O O . GLY A 1 299 ? 0.355 -5.608 2.088 1.00 97.69 299 GLY A O 1
ATOM 2302 N N . ALA A 1 300 ? -0.955 -7.398 2.412 1.00 97.88 300 ALA A N 1
ATOM 2303 C CA . ALA A 1 300 ? -0.638 -7.544 3.842 1.00 97.88 300 ALA A CA 1
ATOM 2304 C C . ALA A 1 300 ? 0.834 -7.942 4.046 1.00 97.88 300 ALA A C 1
ATOM 2306 O O . ALA A 1 300 ? 1.517 -7.420 4.927 1.00 97.88 300 ALA A O 1
ATOM 2307 N N . ARG A 1 301 ? 1.358 -8.813 3.172 1.00 96.31 301 ARG A N 1
ATOM 2308 C CA . ARG A 1 301 ? 2.789 -9.151 3.129 1.00 96.31 301 ARG A CA 1
ATOM 2309 C C . ARG A 1 301 ? 3.638 -7.908 2.851 1.00 96.31 301 ARG A C 1
ATOM 2311 O O . ARG A 1 301 ? 4.502 -7.591 3.663 1.00 96.31 301 ARG A O 1
ATOM 2318 N N . ALA A 1 302 ? 3.349 -7.167 1.780 1.00 97.69 302 ALA A N 1
ATOM 2319 C CA . ALA A 1 302 ? 4.101 -5.971 1.394 1.00 97.69 302 ALA A CA 1
ATOM 2320 C C . ALA A 1 302 ? 4.080 -4.882 2.479 1.00 97.69 302 ALA A C 1
ATOM 2322 O O . ALA A 1 302 ? 5.120 -4.327 2.833 1.00 97.69 302 ALA A O 1
ATOM 2323 N N . THR A 1 303 ? 2.906 -4.599 3.047 1.00 98.19 303 THR A N 1
ATOM 2324 C CA . THR A 1 303 ? 2.737 -3.599 4.115 1.00 98.19 303 THR A CA 1
ATOM 2325 C C . THR A 1 303 ? 3.427 -4.007 5.410 1.00 98.19 303 THR A C 1
ATOM 2327 O O . THR A 1 303 ? 4.097 -3.172 6.015 1.00 98.19 303 THR A O 1
ATOM 2330 N N . SER A 1 304 ? 3.353 -5.285 5.802 1.00 96.81 304 SER A N 1
ATOM 2331 C CA . SER A 1 304 ? 4.130 -5.802 6.935 1.00 96.81 304 SER A CA 1
ATOM 2332 C C . SER A 1 304 ? 5.632 -5.665 6.688 1.00 96.81 304 SER A C 1
ATOM 2334 O O . SER A 1 304 ? 6.354 -5.185 7.556 1.00 96.81 304 SER A O 1
ATOM 2336 N N . MET A 1 305 ? 6.111 -5.965 5.479 1.00 95.38 305 MET A N 1
ATOM 2337 C CA . MET A 1 305 ? 7.515 -5.777 5.131 1.00 95.38 305 MET A CA 1
ATOM 2338 C C . MET A 1 305 ? 7.953 -4.316 5.234 1.00 95.38 305 MET A C 1
ATOM 2340 O O . MET A 1 305 ? 8.959 -4.015 5.881 1.00 95.38 305 MET A O 1
ATOM 2344 N N . ALA A 1 306 ? 7.168 -3.403 4.669 1.00 96.00 306 ALA A N 1
ATOM 2345 C CA . ALA A 1 306 ? 7.452 -1.976 4.702 1.00 96.00 306 ALA A CA 1
ATOM 2346 C C . ALA A 1 306 ? 7.446 -1.393 6.121 1.00 96.00 306 ALA A C 1
ATOM 2348 O O . ALA A 1 306 ? 8.325 -0.608 6.465 1.00 96.00 306 ALA A O 1
ATOM 2349 N N . ALA A 1 307 ? 6.468 -1.767 6.946 1.00 95.56 307 ALA A N 1
ATOM 2350 C CA . ALA A 1 307 ? 6.303 -1.201 8.280 1.00 95.56 307 ALA A CA 1
ATOM 2351 C C . ALA A 1 307 ? 7.235 -1.843 9.322 1.00 95.56 307 ALA A C 1
ATOM 2353 O O . ALA A 1 307 ? 7.699 -1.157 10.231 1.00 95.56 307 ALA A O 1
ATOM 2354 N N . CYS A 1 308 ? 7.526 -3.142 9.196 1.00 93.19 308 CYS A N 1
ATOM 2355 C CA . CYS A 1 308 ? 8.301 -3.893 10.184 1.00 93.19 308 CYS A CA 1
ATOM 2356 C C . CYS A 1 308 ? 9.806 -3.932 9.885 1.00 93.19 308 CYS A C 1
ATOM 2358 O O . CYS A 1 308 ? 10.602 -3.828 10.818 1.00 93.19 308 CYS A O 1
ATOM 2360 N N . ALA A 1 309 ? 10.206 -4.120 8.620 1.00 91.69 309 ALA A N 1
ATOM 2361 C CA . ALA A 1 309 ? 11.621 -4.144 8.228 1.00 91.69 309 ALA A CA 1
ATOM 2362 C C . ALA A 1 309 ? 12.110 -2.782 7.726 1.00 91.69 309 ALA A C 1
ATOM 2364 O O . ALA A 1 309 ? 13.250 -2.404 7.992 1.00 91.69 309 ALA A O 1
ATOM 2365 N N . GLY A 1 310 ? 11.242 -2.032 7.043 1.00 90.56 310 GLY A N 1
ATOM 2366 C CA . GLY A 1 310 ? 11.578 -0.724 6.489 1.00 90.56 310 GLY A CA 1
ATOM 2367 C C . GLY A 1 310 ? 12.273 -0.787 5.129 1.00 90.56 310 GLY A C 1
ATOM 2368 O O . GLY A 1 310 ? 12.570 -1.849 4.584 1.00 90.56 310 GLY A O 1
ATOM 2369 N N . ALA A 1 311 ? 12.529 0.398 4.570 1.00 92.31 311 ALA A N 1
ATOM 2370 C CA . ALA A 1 311 ? 13.166 0.540 3.266 1.00 92.31 311 ALA A CA 1
ATOM 2371 C C . ALA A 1 311 ? 14.661 0.183 3.310 1.00 92.31 311 ALA A C 1
ATOM 2373 O O . ALA A 1 311 ? 15.445 0.804 4.042 1.00 92.31 311 ALA A O 1
ATOM 2374 N N . VAL A 1 312 ? 15.077 -0.734 2.440 1.00 93.38 312 VAL A N 1
ATOM 2375 C CA . VAL A 1 312 ? 16.494 -1.027 2.184 1.00 93.38 312 VAL A CA 1
ATOM 2376 C C . VAL A 1 312 ? 17.069 -0.137 1.095 1.00 93.38 312 VAL A C 1
ATOM 2378 O O . VAL A 1 312 ? 18.283 -0.081 0.958 1.00 93.38 312 VAL A O 1
ATOM 2381 N N . LEU A 1 313 ? 16.228 0.580 0.346 1.00 92.00 313 LEU A N 1
ATOM 2382 C CA . LEU A 1 313 ? 16.682 1.596 -0.595 1.00 92.00 313 LEU A CA 1
ATOM 2383 C C . LEU A 1 313 ? 17.175 2.849 0.139 1.00 92.00 313 LEU A C 1
ATOM 2385 O O . LEU A 1 313 ? 16.591 3.287 1.134 1.00 92.00 313 LEU A O 1
ATOM 2389 N N . ALA A 1 314 ? 18.243 3.445 -0.384 1.00 90.06 314 ALA A N 1
ATOM 2390 C CA . ALA A 1 314 ? 18.735 4.757 0.009 1.00 90.06 314 ALA A CA 1
ATOM 2391 C C . ALA A 1 314 ? 18.554 5.768 -1.119 1.00 90.06 314 ALA A C 1
ATOM 2393 O O . ALA A 1 314 ? 18.658 5.444 -2.304 1.00 90.06 314 ALA A O 1
ATOM 2394 N N . ARG A 1 315 ? 18.340 7.024 -0.728 1.00 86.88 315 ARG A N 1
ATOM 2395 C CA . ARG A 1 315 ? 18.386 8.150 -1.657 1.00 86.88 315 ARG A CA 1
ATOM 2396 C C . ARG A 1 315 ? 19.820 8.314 -2.178 1.00 86.88 315 ARG A C 1
ATOM 2398 O O . ARG A 1 315 ? 20.746 8.254 -1.365 1.00 86.88 315 ARG A O 1
ATOM 2405 N N . PRO A 1 316 ? 20.027 8.540 -3.488 1.00 83.12 316 PRO A N 1
ATOM 2406 C CA . PRO A 1 316 ? 21.344 8.858 -4.022 1.00 83.12 316 PRO A CA 1
ATOM 2407 C C . PRO A 1 316 ? 21.939 10.079 -3.317 1.00 83.12 316 PRO A C 1
ATOM 2409 O O . PRO A 1 316 ? 21.226 11.053 -3.041 1.00 83.12 316 PRO A O 1
ATOM 2412 N N . ALA A 1 317 ? 23.244 10.038 -3.044 1.00 74.94 317 ALA A N 1
ATOM 2413 C CA . ALA A 1 317 ? 23.962 11.162 -2.452 1.00 74.94 317 ALA A CA 1
ATOM 2414 C C . ALA A 1 317 ? 23.759 12.438 -3.292 1.00 74.94 317 ALA A C 1
ATOM 2416 O O . ALA A 1 317 ? 23.770 12.389 -4.519 1.00 74.94 317 ALA A O 1
ATOM 2417 N N . GLY A 1 318 ? 23.529 13.574 -2.629 1.00 72.31 318 GLY A N 1
ATOM 2418 C CA . GLY A 1 318 ? 23.242 14.851 -3.294 1.00 72.31 318 GLY A CA 1
ATOM 2419 C C . GLY A 1 318 ? 21.775 15.071 -3.685 1.00 72.31 318 GLY A C 1
ATOM 2420 O O . GLY A 1 318 ? 21.414 16.194 -4.026 1.00 72.31 318 GLY A O 1
ATOM 2421 N N . THR A 1 319 ? 20.900 14.063 -3.573 1.00 73.56 319 THR A N 1
ATOM 2422 C CA . THR A 1 319 ? 19.450 14.280 -3.721 1.00 73.56 319 THR A CA 1
ATOM 2423 C C . THR A 1 319 ? 18.931 15.042 -2.495 1.00 73.56 319 THR A C 1
ATOM 2425 O O . THR A 1 319 ? 19.112 14.547 -1.373 1.00 73.56 319 THR A O 1
ATOM 2428 N N . PRO A 1 320 ? 18.271 16.209 -2.658 1.00 72.94 320 PRO A N 1
ATOM 2429 C CA . PRO A 1 320 ? 17.740 16.972 -1.535 1.00 72.94 320 PRO A CA 1
ATOM 2430 C C . PRO A 1 320 ? 16.889 16.109 -0.602 1.00 72.94 320 PRO A C 1
ATOM 2432 O O . PRO A 1 320 ? 16.164 15.212 -1.043 1.00 72.94 320 PRO A O 1
ATOM 2435 N N . ALA A 1 321 ? 16.996 16.363 0.704 1.00 76.94 321 ALA A N 1
ATOM 2436 C CA . ALA A 1 321 ? 16.108 15.754 1.685 1.00 76.94 321 ALA A CA 1
ATOM 2437 C C . ALA A 1 321 ? 14.649 16.038 1.323 1.00 76.94 321 ALA A C 1
ATOM 2439 O O . ALA A 1 321 ? 14.275 17.186 1.079 1.00 76.94 321 ALA A O 1
ATOM 2440 N N . ILE A 1 322 ? 13.832 14.985 1.314 1.00 78.88 322 ILE A N 1
ATOM 2441 C CA . ILE A 1 322 ? 12.387 15.088 1.147 1.00 78.88 322 ILE A CA 1
ATOM 2442 C C . ILE A 1 322 ? 11.852 15.807 2.403 1.00 78.88 322 ILE A C 1
ATOM 2444 O O . ILE A 1 322 ? 11.642 15.185 3.441 1.00 78.88 322 ILE A O 1
ATOM 2448 N N . GLY A 1 323 ? 11.726 17.141 2.339 1.00 59.94 323 GLY A N 1
ATOM 2449 C CA . GLY A 1 323 ? 11.174 17.975 3.418 1.00 59.94 323 GLY A CA 1
ATOM 2450 C C . GLY A 1 323 ? 12.104 18.971 4.134 1.00 59.94 323 GLY A C 1
ATOM 2451 O O . GLY A 1 323 ? 11.752 19.378 5.234 1.00 59.94 323 GLY A O 1
ATOM 2452 N N . GLN A 1 324 ? 13.251 19.392 3.574 1.00 52.53 324 GLN A N 1
ATOM 2453 C CA . GLN A 1 324 ? 14.040 20.516 4.147 1.00 52.53 324 GLN A CA 1
ATOM 2454 C C . GLN A 1 324 ? 13.765 21.897 3.515 1.00 52.53 324 GLN A C 1
ATOM 2456 O O . GLN A 1 324 ? 14.322 22.903 3.952 1.00 52.53 324 GLN A O 1
ATOM 2461 N N . GLY A 1 325 ? 12.884 21.986 2.517 1.00 43.03 325 GLY A N 1
ATOM 2462 C CA . GLY A 1 325 ? 12.494 23.258 1.902 1.00 43.03 325 GLY A CA 1
ATOM 2463 C C . GLY A 1 325 ? 11.434 23.996 2.719 1.00 43.03 325 GLY A C 1
ATOM 2464 O O . GLY A 1 325 ? 10.273 23.982 2.336 1.00 43.03 325 GLY A O 1
ATOM 2465 N N . GLY A 1 326 ? 11.814 24.607 3.845 1.00 39.84 326 GLY A N 1
ATOM 2466 C CA . GLY A 1 326 ? 10.883 25.437 4.627 1.00 39.84 326 GLY A CA 1
ATOM 2467 C C . GLY A 1 326 ? 11.426 26.064 5.913 1.00 39.84 326 GLY A C 1
ATOM 2468 O O . GLY A 1 326 ? 10.855 27.035 6.393 1.00 39.84 326 GLY A O 1
ATOM 2469 N N . ALA A 1 327 ? 12.550 25.583 6.450 1.00 36.72 327 ALA A N 1
ATOM 2470 C CA . ALA A 1 327 ? 13.203 26.201 7.605 1.00 36.72 327 ALA A CA 1
ATOM 2471 C C . ALA A 1 327 ? 14.674 26.494 7.281 1.00 36.72 327 ALA A C 1
ATOM 2473 O O . ALA A 1 327 ? 15.570 25.709 7.583 1.00 36.72 327 ALA A O 1
ATOM 2474 N N . GLN A 1 328 ? 14.930 27.632 6.630 1.00 33.97 328 GLN A N 1
ATOM 2475 C CA . GLN A 1 328 ? 16.261 28.237 6.645 1.00 33.97 328 GLN A CA 1
ATOM 2476 C C . GLN A 1 328 ? 16.518 28.782 8.053 1.00 33.97 328 GLN A C 1
ATOM 2478 O O . GLN A 1 328 ? 15.985 29.821 8.430 1.00 33.97 328 GLN A O 1
ATOM 2483 N N . GLY A 1 329 ? 17.330 28.072 8.831 1.00 33.72 329 GLY A N 1
ATOM 2484 C CA . GLY A 1 329 ? 17.813 28.561 10.117 1.00 33.72 329 GLY A CA 1
ATOM 2485 C C . GLY A 1 329 ? 18.487 27.472 10.940 1.00 33.72 329 GLY A C 1
ATOM 2486 O O . GLY A 1 329 ? 17.826 26.802 11.721 1.00 33.72 329 GLY A O 1
ATOM 2487 N N . GLY A 1 330 ? 19.805 27.324 10.784 1.00 30.94 330 GLY A N 1
ATOM 2488 C CA . GLY A 1 330 ? 20.644 26.572 11.724 1.00 30.94 330 GLY A CA 1
ATOM 2489 C C . GLY A 1 330 ? 21.296 25.327 11.135 1.00 30.94 330 GLY A C 1
ATOM 2490 O O . GLY A 1 330 ? 20.751 24.229 11.177 1.00 30.94 330 GLY A O 1
ATOM 2491 N N . ALA A 1 331 ? 22.506 25.507 10.612 1.00 35.94 331 ALA A N 1
ATOM 2492 C CA . ALA A 1 331 ? 23.443 24.422 10.380 1.00 35.94 331 ALA A CA 1
ATOM 2493 C C . ALA A 1 331 ? 23.924 23.805 11.711 1.00 35.94 331 ALA A C 1
ATOM 2495 O O . ALA A 1 331 ? 23.920 24.469 12.742 1.00 35.94 331 ALA A O 1
ATOM 2496 N N . GLN A 1 332 ? 24.457 22.584 11.598 1.00 32.19 332 GLN A N 1
ATOM 2497 C CA . GLN A 1 332 ? 25.216 21.803 12.587 1.00 32.19 332 GLN A CA 1
ATOM 2498 C C . GLN A 1 332 ? 24.410 20.925 13.553 1.00 32.19 332 GLN A C 1
ATOM 2500 O O . GLN A 1 332 ? 23.846 21.362 14.547 1.00 32.19 332 GLN A O 1
ATOM 2505 N N . GLY A 1 333 ? 24.471 19.622 13.277 1.00 29.73 333 GLY A N 1
ATOM 2506 C CA . GLY A 1 333 ? 24.009 18.568 14.170 1.00 29.73 333 GLY A CA 1
ATOM 2507 C C . GLY A 1 333 ? 24.209 17.188 13.556 1.00 29.73 333 GLY A C 1
ATOM 2508 O O . GLY A 1 333 ? 23.245 16.459 13.352 1.00 29.73 333 GLY A O 1
ATOM 2509 N N . GLY A 1 334 ? 25.456 16.838 13.222 1.00 35.44 334 GLY A N 1
ATOM 2510 C CA . GLY A 1 334 ? 25.848 15.453 12.961 1.00 35.44 334 GLY A CA 1
ATOM 2511 C C . GLY A 1 334 ? 25.692 14.634 14.242 1.00 35.44 334 GLY A C 1
ATOM 2512 O O . GLY A 1 334 ? 26.638 14.489 15.007 1.00 35.44 334 GLY A O 1
ATOM 2513 N N . GLY A 1 335 ? 24.474 14.163 14.500 1.00 29.28 335 GLY A N 1
ATOM 2514 C CA . GLY A 1 335 ? 24.126 13.332 15.644 1.00 29.28 335 GLY A CA 1
ATOM 2515 C C . GLY A 1 335 ? 24.167 11.857 15.274 1.00 29.28 335 GLY A C 1
ATOM 2516 O O . GLY A 1 335 ? 23.269 11.343 14.612 1.00 29.28 335 GLY A O 1
ATOM 2517 N N . GLN A 1 336 ? 25.223 11.187 15.725 1.00 31.47 336 GLN A N 1
ATOM 2518 C CA . GLN A 1 336 ? 25.311 9.737 15.851 1.00 31.47 336 GLN A CA 1
ATOM 2519 C C . GLN A 1 336 ? 24.076 9.157 16.567 1.00 31.47 336 GLN A C 1
ATOM 2521 O O . GLN A 1 336 ? 23.681 9.657 17.614 1.00 31.47 336 GLN A O 1
ATOM 2526 N N . GLY A 1 337 ? 23.522 8.065 16.026 1.00 38.44 337 GLY A N 1
ATOM 2527 C CA . GLY A 1 337 ? 23.215 6.821 16.758 1.00 38.44 337 GLY A CA 1
ATOM 2528 C C . GLY A 1 337 ? 22.531 6.879 18.132 1.00 38.44 337 GLY A C 1
ATOM 2529 O O . GLY A 1 337 ? 22.773 5.999 18.954 1.00 38.44 337 GLY A O 1
ATOM 2530 N N . GLY A 1 338 ? 21.696 7.880 18.406 1.00 31.30 338 GLY A N 1
ATOM 2531 C CA . GLY A 1 338 ? 21.005 8.042 19.682 1.00 31.30 338 GLY A CA 1
ATOM 2532 C C . GLY A 1 338 ? 19.705 7.249 19.745 1.00 31.30 338 GLY A C 1
ATOM 2533 O O . GLY A 1 338 ? 18.677 7.669 19.223 1.00 31.30 338 GLY A O 1
ATOM 2534 N N . ASN A 1 339 ? 19.759 6.115 20.433 1.00 35.62 339 ASN A N 1
ATOM 2535 C CA . ASN A 1 339 ? 18.658 5.247 20.833 1.00 35.62 339 ASN A CA 1
ATOM 2536 C C . ASN A 1 339 ? 17.660 5.971 21.776 1.00 35.62 339 ASN A C 1
ATOM 2538 O O . ASN A 1 339 ? 17.594 5.672 22.965 1.00 35.62 339 ASN A O 1
ATOM 2542 N N . GLN A 1 340 ? 16.891 6.943 21.272 1.00 34.09 340 GLN A N 1
ATOM 2543 C CA . GLN A 1 340 ? 15.770 7.561 21.994 1.00 34.09 340 GLN A CA 1
ATOM 2544 C C . GLN A 1 340 ? 14.422 7.046 21.466 1.00 34.09 340 GLN A C 1
ATOM 2546 O O . GLN A 1 340 ? 13.772 7.652 20.622 1.00 34.09 340 GLN A O 1
ATOM 2551 N N . GLY A 1 341 ? 14.008 5.886 21.978 1.00 31.97 341 GLY A N 1
ATOM 2552 C CA . GLY A 1 341 ? 12.804 5.782 22.819 1.00 31.97 341 GLY A CA 1
ATOM 2553 C C . GLY A 1 341 ? 11.425 6.210 22.295 1.00 31.97 341 GLY A C 1
ATOM 2554 O O . GLY A 1 341 ? 10.512 6.313 23.107 1.00 31.97 341 GLY A O 1
ATOM 2555 N N . GLY A 1 342 ? 11.219 6.439 20.999 1.00 36.16 342 GLY A N 1
ATOM 2556 C CA . GLY A 1 342 ? 9.890 6.674 20.428 1.00 36.16 342 GLY A CA 1
ATOM 2557 C C . GLY A 1 342 ? 9.432 5.485 19.593 1.00 36.16 342 GLY A C 1
ATOM 2558 O O . GLY A 1 342 ? 9.973 5.260 18.515 1.00 36.16 342 GLY A O 1
ATOM 2559 N N . ARG A 1 343 ? 8.445 4.733 20.094 1.00 48.03 343 ARG A N 1
ATOM 2560 C CA . ARG A 1 343 ? 7.741 3.640 19.400 1.00 48.03 343 ARG A CA 1
ATOM 2561 C C . ARG A 1 343 ? 7.483 3.958 17.915 1.00 48.03 343 ARG A C 1
ATOM 2563 O O . ARG A 1 343 ? 7.247 5.108 17.555 1.00 48.03 343 ARG A O 1
ATOM 2570 N N . GLY A 1 344 ? 7.559 2.902 17.110 1.00 54.72 344 GLY A N 1
ATOM 2571 C CA . GLY A 1 344 ? 7.304 2.770 15.676 1.00 54.72 344 GLY A CA 1
ATOM 2572 C C . GLY A 1 344 ? 6.745 3.931 14.846 1.00 54.72 344 GLY A C 1
ATOM 2573 O O . GLY A 1 344 ? 5.852 4.660 15.254 1.00 54.72 344 GLY A O 1
ATOM 2574 N N . GLY A 1 345 ? 7.240 4.075 13.613 1.00 84.31 345 GLY A N 1
ATOM 2575 C CA . GLY A 1 345 ? 6.751 5.070 12.649 1.00 84.31 345 GLY A CA 1
ATOM 2576 C C . GLY A 1 345 ? 5.260 4.956 12.311 1.00 84.31 345 GLY A C 1
ATOM 2577 O O . GLY A 1 345 ? 4.643 5.964 11.984 1.00 84.31 345 GLY A O 1
ATOM 2578 N N . VAL A 1 346 ? 4.690 3.755 12.423 1.00 95.44 346 VAL A N 1
ATOM 2579 C CA . VAL A 1 346 ? 3.292 3.444 12.099 1.00 95.44 346 VAL A CA 1
ATOM 2580 C C . VAL A 1 346 ? 2.500 3.206 13.385 1.00 95.44 346 VAL A C 1
ATOM 2582 O O . VAL A 1 346 ? 2.882 2.355 14.194 1.00 95.44 346 VAL A O 1
ATOM 2585 N N . ASP A 1 347 ? 1.388 3.926 13.564 1.00 96.38 347 ASP A N 1
ATOM 2586 C CA . ASP A 1 347 ? 0.520 3.782 14.739 1.00 96.38 347 ASP A CA 1
ATOM 2587 C C . ASP A 1 347 ? -0.272 2.463 14.688 1.00 96.38 347 ASP A C 1
ATOM 2589 O O . ASP A 1 347 ? -0.381 1.763 15.694 1.00 96.38 347 ASP A O 1
ATOM 2593 N N . LEU A 1 348 ? -0.789 2.094 13.511 1.00 97.69 348 LEU A N 1
ATOM 2594 C CA . LEU A 1 348 ? -1.592 0.884 13.328 1.00 97.69 348 LEU A CA 1
ATOM 2595 C C . LEU A 1 348 ? -1.303 0.208 11.980 1.00 97.69 348 LEU A C 1
ATOM 2597 O O . LEU A 1 348 ? -1.458 0.827 10.930 1.00 97.69 348 LEU A O 1
ATOM 2601 N N . LEU A 1 349 ? -0.926 -1.072 12.012 1.00 98.19 349 LEU A N 1
ATOM 2602 C CA . LEU A 1 349 ? -0.835 -1.957 10.848 1.00 98.19 349 LEU A CA 1
ATOM 2603 C C . LEU A 1 349 ? -1.946 -3.010 10.910 1.00 98.19 349 LEU A C 1
ATOM 2605 O O . LEU A 1 349 ? -2.017 -3.759 11.882 1.00 98.19 349 LEU A O 1
ATOM 2609 N N . ILE A 1 350 ? -2.769 -3.109 9.866 1.00 98.56 350 ILE A N 1
ATOM 2610 C CA . ILE A 1 350 ? -3.868 -4.081 9.763 1.00 98.56 350 ILE A CA 1
ATOM 2611 C C . ILE A 1 350 ? -3.631 -5.021 8.575 1.00 98.56 350 ILE A C 1
ATOM 2613 O O . ILE A 1 350 ? -3.743 -4.610 7.417 1.00 98.56 350 ILE A O 1
ATOM 2617 N N . GLY A 1 351 ? -3.341 -6.290 8.860 1.00 98.12 351 GLY A N 1
ATOM 2618 C CA . GLY A 1 351 ? -3.263 -7.369 7.875 1.00 98.12 351 GLY A CA 1
ATOM 2619 C C . GLY A 1 351 ? -4.619 -8.049 7.680 1.00 98.12 351 GLY A C 1
ATOM 2620 O O . GLY A 1 351 ? -5.042 -8.865 8.504 1.00 98.12 351 GLY A O 1
ATOM 2621 N N . LEU A 1 352 ? -5.298 -7.728 6.579 1.00 97.94 352 LEU A N 1
ATOM 2622 C CA . LEU A 1 352 ? -6.556 -8.358 6.181 1.00 97.94 352 LEU A CA 1
ATOM 2623 C C . LEU A 1 352 ? -6.267 -9.663 5.429 1.00 97.94 352 LEU A C 1
ATOM 2625 O O . LEU A 1 352 ? -5.695 -9.617 4.342 1.00 97.94 352 LEU A O 1
ATOM 2629 N N . GLN A 1 353 ? -6.648 -10.811 6.001 1.00 96.25 353 GLN A N 1
ATOM 2630 C CA . GLN A 1 353 ? -6.467 -12.143 5.397 1.00 96.25 353 GLN A CA 1
ATOM 2631 C C . GLN A 1 353 ? -5.052 -12.332 4.819 1.00 96.25 353 GLN A C 1
ATOM 2633 O O . GLN A 1 353 ? -4.846 -12.459 3.611 1.00 96.25 353 GLN A O 1
ATOM 2638 N N . GLY A 1 354 ? -4.038 -12.213 5.680 1.00 95.81 354 GLY A N 1
ATOM 2639 C CA . GLY A 1 354 ? -2.656 -12.069 5.233 1.00 95.81 354 GLY A CA 1
ATOM 2640 C C . GLY A 1 354 ? -2.085 -13.328 4.569 1.00 95.81 354 GLY A C 1
ATOM 2641 O O . GLY A 1 354 ? -2.062 -14.413 5.145 1.00 95.81 354 GLY A O 1
ATOM 2642 N N . ALA A 1 355 ? -1.530 -13.167 3.365 1.00 93.06 355 ALA A N 1
ATOM 2643 C CA . ALA A 1 355 ? -0.887 -14.250 2.614 1.00 93.06 355 ALA A CA 1
ATOM 2644 C C . ALA A 1 355 ? 0.637 -14.269 2.847 1.00 93.06 355 ALA A C 1
ATOM 2646 O O . ALA A 1 355 ? 1.455 -14.157 1.933 1.00 93.06 355 ALA A O 1
ATOM 2647 N N . TYR A 1 356 ? 1.043 -14.368 4.113 1.00 92.75 356 TYR A N 1
ATOM 2648 C CA . TYR A 1 356 ? 2.430 -14.627 4.512 1.00 92.75 356 TYR A CA 1
ATOM 2649 C C . TYR A 1 356 ? 2.504 -15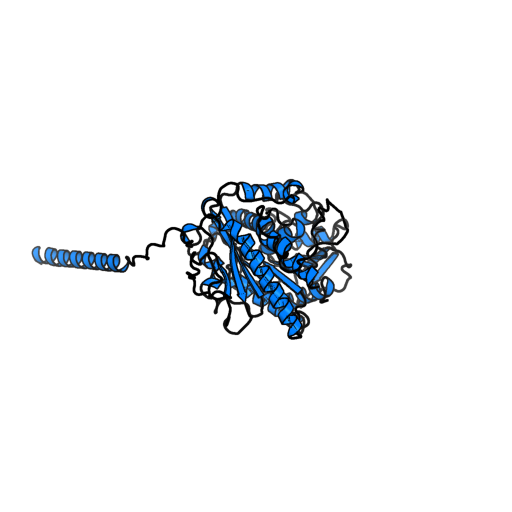.437 5.809 1.00 92.75 356 TYR A C 1
ATOM 2651 O O . TYR A 1 356 ? 1.549 -15.445 6.585 1.00 92.75 356 TYR A O 1
ATOM 2659 N N . ALA A 1 357 ? 3.642 -16.092 6.048 1.00 92.50 357 ALA A N 1
ATOM 2660 C CA . ALA A 1 357 ? 3.841 -16.940 7.219 1.00 92.50 357 ALA A CA 1
ATOM 2661 C C . ALA A 1 357 ? 3.811 -16.139 8.535 1.00 92.50 357 ALA A C 1
ATOM 2663 O O . ALA A 1 357 ? 4.533 -15.145 8.666 1.00 92.50 357 ALA A O 1
ATOM 2664 N N . ILE A 1 358 ? 3.069 -16.600 9.549 1.00 92.69 358 ILE A N 1
ATOM 2665 C CA . ILE A 1 358 ? 2.987 -15.949 10.875 1.00 92.69 358 ILE A CA 1
ATOM 2666 C C . ILE A 1 358 ? 4.342 -15.840 11.575 1.00 92.69 358 ILE A C 1
ATOM 2668 O O . ILE A 1 358 ? 4.612 -14.903 12.331 1.00 92.69 358 ILE A O 1
ATOM 2672 N N . ASN A 1 359 ? 5.237 -16.770 11.265 1.00 89.38 359 ASN A N 1
ATOM 2673 C CA . ASN A 1 359 ? 6.574 -16.826 11.828 1.00 89.38 359 ASN A CA 1
ATOM 2674 C C . ASN A 1 359 ? 7.436 -15.609 11.476 1.00 89.38 359 ASN A C 1
ATOM 2676 O O . ASN A 1 359 ? 8.350 -15.271 12.231 1.00 89.38 359 ASN A O 1
ATOM 2680 N N . ARG A 1 360 ? 7.070 -14.864 10.420 1.00 90.69 360 ARG A N 1
ATOM 2681 C CA . ARG A 1 360 ? 7.643 -13.540 10.155 1.00 90.69 360 ARG A CA 1
ATOM 2682 C C . ARG A 1 360 ? 7.511 -12.609 11.360 1.00 90.69 360 ARG A C 1
ATOM 2684 O O . ARG A 1 360 ? 8.438 -11.865 11.659 1.00 90.69 360 ARG A O 1
ATOM 2691 N N . ILE A 1 361 ? 6.382 -12.675 12.068 1.00 91.25 361 ILE A N 1
ATOM 2692 C CA . ILE A 1 361 ? 6.074 -11.840 13.235 1.00 91.25 361 ILE A CA 1
ATOM 2693 C C . ILE A 1 361 ? 6.569 -12.469 14.540 1.00 91.25 361 ILE A C 1
ATOM 2695 O O . ILE A 1 361 ? 7.045 -11.757 15.424 1.00 91.25 361 ILE A O 1
ATOM 2699 N N . THR A 1 362 ? 6.449 -13.790 14.694 1.00 88.88 362 THR A N 1
ATOM 2700 C CA . THR A 1 362 ? 6.845 -14.463 15.946 1.00 88.88 362 THR A CA 1
ATOM 2701 C C . THR A 1 362 ? 8.359 -14.627 16.079 1.00 88.88 362 THR A C 1
ATOM 2703 O O . THR A 1 362 ? 8.838 -14.953 17.162 1.00 88.88 362 THR A O 1
ATOM 2706 N N . GLY A 1 363 ? 9.119 -14.376 15.007 1.00 80.38 363 GLY A N 1
ATOM 2707 C CA . GLY A 1 363 ? 10.578 -14.473 14.999 1.00 80.38 363 GLY A CA 1
ATOM 2708 C C . GLY A 1 363 ? 11.095 -15.911 14.947 1.00 80.38 363 GLY A C 1
ATOM 2709 O O . GLY A 1 363 ? 12.292 -16.134 15.119 1.00 80.38 363 GLY A O 1
ATOM 2710 N N . ARG A 1 364 ? 10.212 -16.890 14.713 1.00 76.31 364 ARG A N 1
ATOM 2711 C CA . ARG A 1 364 ? 10.599 -18.280 14.462 1.00 76.31 364 ARG A CA 1
ATOM 2712 C C . ARG A 1 364 ? 11.089 -18.403 13.016 1.00 76.31 364 ARG A C 1
ATOM 2714 O O . ARG A 1 364 ? 10.555 -17.765 12.111 1.00 76.31 364 ARG A O 1
ATOM 2721 N N . TRP A 1 365 ? 12.121 -19.207 12.790 1.00 72.44 365 TRP A N 1
ATOM 2722 C CA . TRP A 1 365 ? 12.621 -19.457 11.438 1.00 72.44 365 TRP A CA 1
ATOM 2723 C C . TRP A 1 365 ? 11.550 -20.144 10.574 1.00 72.44 365 TRP A C 1
ATOM 2725 O O . TRP A 1 365 ? 10.742 -20.925 11.080 1.00 72.44 365 TRP A O 1
ATOM 2735 N N . THR A 1 366 ? 11.547 -19.868 9.266 1.00 66.19 366 THR A N 1
ATOM 2736 C CA . THR A 1 366 ? 10.724 -20.597 8.289 1.00 66.19 366 THR A CA 1
ATOM 2737 C C . THR A 1 366 ? 11.482 -20.889 7.008 1.00 66.19 366 THR A C 1
ATOM 2739 O O . THR A 1 366 ? 12.398 -20.140 6.661 1.00 66.19 366 THR A O 1
ATOM 2742 N N . PRO A 1 367 ? 11.007 -21.875 6.228 1.00 63.91 367 PRO A N 1
ATOM 2743 C CA . PRO A 1 367 ? 11.381 -22.022 4.825 1.00 63.91 367 PRO A CA 1
ATOM 2744 C C . PRO A 1 367 ? 11.113 -20.767 3.968 1.00 63.91 367 PRO A C 1
ATOM 2746 O O . PRO A 1 367 ? 11.759 -20.592 2.944 1.00 63.91 367 PRO A O 1
ATOM 2749 N N . ASP A 1 368 ? 10.200 -19.871 4.383 1.00 66.19 368 ASP A N 1
ATOM 2750 C CA . ASP A 1 368 ? 9.944 -18.561 3.745 1.00 66.19 368 ASP A CA 1
ATOM 2751 C C . ASP A 1 368 ? 11.055 -17.522 4.032 1.00 66.19 368 ASP A C 1
ATOM 2753 O O . ASP A 1 368 ? 10.997 -16.394 3.553 1.00 66.19 368 ASP A O 1
ATOM 2757 N N . GLY A 1 369 ? 12.080 -17.879 4.811 1.00 69.69 369 GLY A N 1
ATOM 2758 C CA . GLY A 1 369 ? 13.318 -17.115 4.966 1.00 69.69 369 GLY A CA 1
ATOM 2759 C C . GLY A 1 369 ? 13.189 -15.870 5.842 1.00 69.69 369 GLY A C 1
ATOM 2760 O O . GLY A 1 369 ? 13.873 -15.771 6.858 1.00 69.69 369 GLY A O 1
ATOM 2761 N N . ALA A 1 370 ? 12.326 -14.920 5.489 1.00 83.06 370 ALA A N 1
ATOM 2762 C CA . ALA A 1 370 ? 12.189 -13.652 6.196 1.00 83.06 370 ALA A CA 1
ATOM 2763 C C . ALA A 1 370 ? 11.490 -13.783 7.551 1.00 83.06 370 ALA A C 1
ATOM 2765 O O . ALA A 1 370 ? 10.474 -14.459 7.704 1.00 83.06 370 ALA A O 1
ATOM 2766 N N . TYR A 1 371 ? 12.015 -13.051 8.531 1.00 88.06 371 TYR A N 1
ATOM 2767 C CA . TYR A 1 371 ? 11.371 -12.801 9.813 1.00 88.06 371 TYR A CA 1
ATOM 2768 C C . TYR A 1 371 ? 11.879 -11.499 10.420 1.00 88.06 371 TYR A C 1
ATOM 2770 O O . TYR A 1 371 ? 13.007 -11.077 10.150 1.00 88.06 371 TYR A O 1
ATOM 2778 N N . PHE A 1 372 ? 11.054 -10.879 11.261 1.00 88.50 372 PHE A N 1
ATOM 2779 C CA . PHE A 1 372 ? 11.370 -9.658 11.988 1.00 88.50 372 PHE A CA 1
ATOM 2780 C C . PHE A 1 372 ? 11.965 -10.039 13.350 1.00 88.50 372 PHE A C 1
ATOM 2782 O O . PHE A 1 372 ? 11.222 -10.485 14.223 1.00 88.50 372 PHE A O 1
ATOM 2789 N N . PRO A 1 373 ? 13.279 -9.856 13.591 1.00 73.56 373 PRO A N 1
ATOM 2790 C CA . PRO A 1 373 ? 13.920 -10.315 14.832 1.00 73.56 373 PRO A CA 1
ATOM 2791 C C . PRO A 1 373 ? 13.319 -9.698 16.096 1.00 73.56 373 PRO A C 1
ATOM 2793 O O . PRO A 1 373 ? 13.312 -10.311 17.156 1.00 73.56 373 PRO A O 1
ATOM 2796 N N . LYS A 1 374 ? 12.786 -8.481 15.966 1.00 77.12 374 LYS A N 1
ATOM 2797 C CA . LYS A 1 374 ? 12.099 -7.745 17.030 1.00 77.12 374 LYS A CA 1
ATOM 2798 C C . LYS A 1 374 ? 10.573 -7.856 16.919 1.00 77.12 374 LYS A C 1
ATOM 2800 O O . LYS A 1 374 ? 9.852 -7.022 17.430 1.00 77.12 374 LYS A O 1
ATOM 2805 N N . GLY A 1 375 ? 10.044 -8.829 16.177 1.00 81.56 375 GLY A N 1
ATOM 2806 C CA . GLY A 1 375 ? 8.606 -9.053 16.007 1.00 81.56 375 GLY A CA 1
ATOM 2807 C C . GLY A 1 375 ? 7.793 -7.829 15.567 1.00 81.56 375 GLY A C 1
ATOM 2808 O O . GLY A 1 375 ? 6.659 -7.668 16.001 1.00 81.56 375 GLY A O 1
ATOM 2809 N N . CYS A 1 376 ? 8.359 -6.974 14.711 1.00 89.06 376 CYS A N 1
ATOM 2810 C CA . CYS A 1 376 ? 7.718 -5.745 14.232 1.00 89.06 376 CYS A CA 1
ATOM 2811 C C . CYS A 1 376 ? 7.545 -4.624 15.286 1.00 89.06 376 CYS A C 1
ATOM 2813 O O . CYS A 1 376 ? 6.578 -3.873 15.248 1.00 89.06 376 CYS A O 1
ATOM 2815 N N . ASP A 1 377 ? 8.506 -4.430 16.195 1.00 87.19 377 ASP A N 1
ATOM 2816 C CA . ASP A 1 377 ? 8.464 -3.326 17.181 1.00 87.19 377 ASP A CA 1
ATOM 2817 C C . ASP A 1 377 ? 8.489 -1.899 16.566 1.00 87.19 377 ASP A C 1
ATOM 2819 O O . ASP A 1 377 ? 8.302 -0.901 17.266 1.00 87.19 377 ASP A O 1
ATOM 2823 N N . ALA A 1 378 ? 8.701 -1.785 15.249 1.00 87.94 378 ALA A N 1
ATOM 2824 C CA . ALA A 1 378 ? 8.567 -0.544 14.481 1.00 87.94 378 ALA A CA 1
ATOM 2825 C C . ALA A 1 378 ? 7.103 -0.148 14.186 1.00 87.94 378 ALA A C 1
ATOM 2827 O O . ALA A 1 378 ? 6.863 0.904 13.588 1.00 87.94 378 ALA A O 1
ATOM 2828 N N . VAL A 1 379 ? 6.136 -0.953 14.625 1.00 93.56 379 VAL A N 1
ATOM 2829 C CA . VAL A 1 379 ? 4.700 -0.670 14.571 1.00 93.56 379 VAL A CA 1
ATOM 2830 C C . VAL A 1 379 ? 4.164 -0.621 15.999 1.00 93.56 379 VAL A C 1
ATOM 2832 O O . VAL A 1 379 ? 4.456 -1.504 16.803 1.00 93.56 379 VAL A O 1
ATOM 2835 N N . GLN A 1 380 ? 3.380 0.408 16.331 1.00 93.50 380 GLN A N 1
ATOM 2836 C CA . GLN A 1 380 ? 2.821 0.537 17.677 1.00 93.50 380 GLN A CA 1
ATOM 2837 C C . GLN A 1 380 ? 1.739 -0.522 17.944 1.00 93.50 380 GLN A C 1
ATOM 2839 O O . GLN A 1 380 ? 1.761 -1.159 18.998 1.00 93.50 380 GLN A O 1
ATOM 2844 N N . HIS A 1 381 ? 0.831 -0.727 16.986 1.00 94.62 381 HIS A N 1
ATOM 2845 C CA . HIS A 1 381 ? -0.195 -1.765 17.038 1.00 94.62 381 HIS A CA 1
ATOM 2846 C C . HIS A 1 381 ? -0.264 -2.550 15.724 1.00 94.62 381 HIS A C 1
ATOM 2848 O O . HIS A 1 381 ? -0.475 -1.984 14.656 1.00 94.62 381 HIS A O 1
ATOM 2854 N N . LEU A 1 382 ? -0.102 -3.867 15.803 1.00 95.69 382 LEU A N 1
ATOM 2855 C CA . LEU A 1 382 ? -0.273 -4.813 14.707 1.00 95.69 382 LEU A CA 1
ATOM 2856 C C . LEU A 1 382 ? -1.565 -5.597 14.922 1.00 95.69 382 LEU A C 1
ATOM 2858 O O . LEU A 1 382 ? -1.743 -6.211 15.969 1.00 95.69 382 LEU A O 1
ATOM 2862 N N . VAL A 1 383 ? -2.430 -5.634 13.919 1.00 96.81 383 VAL A N 1
ATOM 2863 C CA . VAL A 1 383 ? -3.657 -6.427 13.929 1.00 96.81 383 VAL A CA 1
ATOM 2864 C C . VAL A 1 383 ? -3.643 -7.364 12.733 1.00 96.81 383 VAL A C 1
ATOM 2866 O O . VAL A 1 383 ? -3.467 -6.925 11.599 1.00 96.81 383 VAL A O 1
ATOM 2869 N N . LEU A 1 384 ? -3.835 -8.652 12.985 1.00 97.50 384 LEU A N 1
ATOM 2870 C CA . LEU A 1 384 ? -3.993 -9.682 11.962 1.00 97.50 384 LEU A CA 1
ATOM 2871 C C . LEU A 1 384 ? -5.427 -10.208 11.989 1.00 97.50 384 LEU A C 1
ATOM 2873 O O . LEU A 1 384 ? -6.045 -10.263 13.052 1.00 97.50 384 LEU A O 1
ATOM 2877 N N . THR A 1 385 ? -5.944 -10.619 10.837 1.00 97.62 385 THR A N 1
ATOM 2878 C CA . THR A 1 385 ? -7.255 -11.272 10.727 1.00 97.62 385 THR A CA 1
ATOM 2879 C C . THR A 1 385 ? -7.107 -12.622 10.044 1.00 97.62 385 THR A C 1
ATOM 2881 O O . THR A 1 385 ? -6.377 -12.724 9.059 1.00 97.62 385 THR A O 1
ATOM 2884 N N . ALA A 1 386 ? -7.835 -13.621 10.538 1.00 97.12 386 ALA A N 1
ATOM 2885 C CA . ALA A 1 386 ? -7.917 -14.959 9.964 1.00 97.12 386 ALA A CA 1
ATOM 2886 C C . ALA A 1 386 ? -9.376 -15.381 9.763 1.00 97.12 386 ALA A C 1
ATOM 2888 O O . ALA A 1 386 ? -10.262 -14.870 10.443 1.00 97.12 386 ALA A O 1
ATOM 2889 N N . SER A 1 387 ? -9.647 -16.291 8.831 1.00 96.56 387 SER A N 1
ATOM 2890 C CA . SER A 1 387 ? -10.987 -16.854 8.634 1.00 96.56 387 SER A CA 1
ATOM 2891 C C . SER A 1 387 ? -10.911 -18.320 8.234 1.00 96.56 387 SER A C 1
ATOM 2893 O O . SER A 1 387 ? -10.088 -18.708 7.410 1.00 96.56 387 SER A O 1
ATOM 2895 N N . LYS A 1 388 ? -11.829 -19.146 8.748 1.00 95.69 388 LYS A N 1
ATOM 2896 C CA . LYS A 1 388 ? -12.004 -20.530 8.266 1.00 95.69 388 LYS A CA 1
ATOM 2897 C C . LYS A 1 388 ? -12.556 -20.610 6.844 1.00 95.69 388 LYS A C 1
ATOM 2899 O O . LYS A 1 388 ? -12.514 -21.667 6.222 1.00 95.69 388 LYS A O 1
ATOM 2904 N N . ASN A 1 389 ? -13.148 -19.519 6.360 1.00 95.25 389 ASN A N 1
ATOM 2905 C CA . ASN A 1 389 ? -13.754 -19.465 5.034 1.00 95.25 389 ASN A CA 1
ATOM 2906 C C . ASN A 1 389 ? -12.765 -18.958 3.973 1.00 95.25 389 ASN A C 1
ATOM 2908 O O . ASN A 1 389 ? -13.077 -19.020 2.781 1.00 95.25 389 ASN A O 1
ATOM 2912 N N . ASP A 1 390 ? -11.586 -18.480 4.384 1.00 91.25 390 ASP A N 1
ATOM 2913 C CA . ASP A 1 390 ? -10.489 -18.158 3.479 1.00 91.25 390 ASP A CA 1
ATOM 2914 C C . ASP A 1 390 ? -9.800 -19.445 3.021 1.00 91.25 390 ASP A C 1
ATOM 2916 O O . ASP A 1 390 ? -9.079 -20.110 3.764 1.00 91.25 390 ASP A O 1
ATOM 2920 N N . LYS A 1 391 ? -10.042 -19.800 1.760 1.00 88.81 391 LYS A N 1
ATOM 2921 C CA . LYS A 1 391 ? -9.452 -20.978 1.127 1.00 88.81 391 LYS A CA 1
ATOM 2922 C C . LYS A 1 391 ? -8.218 -20.631 0.297 1.00 88.81 391 LYS A C 1
ATOM 2924 O O . LYS A 1 391 ? -7.508 -21.550 -0.102 1.00 88.81 391 LYS A O 1
ATOM 2929 N N . ALA A 1 392 ? -7.937 -19.349 0.045 1.00 83.75 392 ALA A N 1
ATOM 2930 C CA . ALA A 1 392 ? -6.792 -18.918 -0.757 1.00 83.75 392 ALA A CA 1
ATOM 2931 C C . ALA A 1 392 ? -5.466 -19.212 -0.052 1.00 83.75 392 ALA A C 1
ATOM 2933 O O . ALA A 1 392 ? -4.487 -19.567 -0.703 1.00 83.75 392 ALA A O 1
ATOM 2934 N N . VAL A 1 393 ? -5.452 -19.084 1.277 1.00 76.88 393 VAL A N 1
ATOM 2935 C CA . VAL A 1 393 ? -4.263 -19.313 2.115 1.00 76.88 393 VAL A CA 1
ATOM 2936 C C . VAL A 1 393 ? -4.296 -20.646 2.869 1.00 76.88 393 VAL A C 1
ATOM 2938 O O . VAL A 1 393 ? -3.333 -20.978 3.547 1.00 76.88 393 VAL A O 1
ATOM 2941 N N . SER A 1 394 ? -5.368 -21.433 2.710 1.00 65.56 394 SER A N 1
ATOM 2942 C CA . SER A 1 394 ? -5.585 -22.722 3.397 1.00 65.56 394 SER A CA 1
ATOM 2943 C C . SER A 1 394 ? -4.688 -23.875 2.924 1.00 65.56 394 SER A C 1
ATOM 2945 O O . SER A 1 394 ? -4.777 -24.988 3.436 1.00 65.56 394 SER A O 1
ATOM 2947 N N . SER A 1 395 ? -3.832 -23.655 1.922 1.00 57.16 395 SER A N 1
ATOM 2948 C CA . SER A 1 395 ? -2.909 -24.690 1.471 1.00 57.16 395 SER A CA 1
ATOM 2949 C C . SER A 1 395 ? -1.750 -24.829 2.465 1.00 57.16 395 SER A C 1
ATOM 2951 O O . SER A 1 395 ? -0.751 -24.113 2.353 1.00 57.16 395 SER A O 1
ATOM 2953 N N . GLU A 1 396 ? -1.851 -25.810 3.367 1.00 51.41 396 GLU A N 1
ATOM 2954 C CA . GLU A 1 396 ? -0.827 -26.271 4.333 1.00 51.41 396 GLU A CA 1
ATOM 2955 C C . GLU A 1 396 ? 0.535 -26.652 3.702 1.00 51.41 396 GLU A C 1
ATOM 2957 O O . GLU A 1 396 ? 1.468 -27.062 4.386 1.00 51.41 396 GLU A O 1
ATOM 2962 N N . ILE A 1 397 ? 0.682 -26.531 2.381 1.00 54.44 397 ILE A N 1
ATOM 2963 C CA . ILE A 1 397 ? 1.822 -27.050 1.621 1.00 54.44 397 ILE A CA 1
ATOM 2964 C C . ILE A 1 397 ? 3.117 -26.257 1.899 1.00 54.44 397 ILE A C 1
ATOM 2966 O O . ILE A 1 397 ? 4.203 -26.802 1.718 1.00 54.44 397 ILE A O 1
ATOM 2970 N N . PHE A 1 398 ? 3.046 -24.993 2.349 1.00 64.06 398 PHE A N 1
ATOM 2971 C CA . PHE A 1 398 ? 4.238 -24.125 2.392 1.00 64.06 398 PHE A CA 1
ATOM 2972 C C . PHE A 1 398 ? 4.512 -23.382 3.708 1.00 64.06 398 PHE A C 1
ATOM 2974 O O . PHE A 1 398 ? 5.682 -23.105 3.981 1.00 64.06 398 PHE A O 1
ATOM 2981 N N . ALA A 1 399 ? 3.496 -23.023 4.502 1.00 83.00 399 ALA A N 1
ATOM 2982 C CA . ALA A 1 399 ? 3.661 -22.333 5.788 1.00 83.00 399 ALA A CA 1
ATOM 2983 C C . ALA A 1 399 ? 2.328 -22.194 6.547 1.00 83.00 399 ALA A C 1
ATOM 2985 O O . ALA A 1 399 ? 1.268 -22.251 5.935 1.00 83.00 399 ALA A O 1
ATOM 2986 N N . ASP A 1 400 ? 2.412 -21.893 7.847 1.00 90.38 400 ASP A N 1
ATOM 2987 C CA . ASP A 1 400 ? 1.301 -21.381 8.663 1.00 90.38 400 ASP A CA 1
ATOM 2988 C C . ASP A 1 400 ? 1.018 -19.905 8.297 1.00 90.38 400 ASP A C 1
ATOM 2990 O O . ASP A 1 400 ? 1.773 -19.002 8.689 1.00 90.38 400 ASP A O 1
ATOM 2994 N N . TYR A 1 401 ? -0.022 -19.646 7.499 1.00 93.12 401 TYR A N 1
ATOM 2995 C CA . TYR A 1 401 ? -0.348 -18.313 6.971 1.00 93.12 401 TYR A CA 1
ATOM 2996 C C . TYR A 1 401 ? -1.176 -17.456 7.941 1.00 93.12 401 TYR A C 1
ATOM 2998 O O . TYR A 1 401 ? -2.061 -17.940 8.636 1.00 93.12 401 TYR A O 1
ATOM 3006 N N . THR A 1 402 ? -0.942 -16.139 7.951 1.00 94.75 402 THR A N 1
ATOM 3007 C CA . THR A 1 402 ? -1.642 -15.204 8.860 1.00 94.75 402 THR A CA 1
ATOM 3008 C C . THR A 1 402 ? -3.132 -14.993 8.571 1.00 94.75 402 THR A C 1
ATOM 3010 O O . THR A 1 402 ? -3.823 -14.428 9.411 1.00 94.75 402 THR A O 1
ATOM 3013 N N . GLY A 1 403 ? -3.637 -15.402 7.405 1.00 94.81 403 GLY A N 1
ATOM 3014 C CA . GLY A 1 403 ? -5.069 -15.380 7.079 1.00 94.81 403 GLY A CA 1
ATOM 3015 C C . GLY A 1 403 ? -5.831 -16.649 7.476 1.00 94.81 403 GLY A C 1
ATOM 3016 O O . GLY A 1 403 ? -7.055 -16.686 7.386 1.00 94.81 403 GLY A O 1
ATOM 3017 N N . GLU A 1 404 ? -5.138 -17.694 7.926 1.00 94.19 404 GLU A N 1
ATOM 3018 C CA . GLU A 1 404 ? -5.723 -19.016 8.147 1.00 94.19 404 GLU A CA 1
ATOM 3019 C C . GLU A 1 404 ? -6.174 -19.221 9.603 1.00 94.19 404 GLU A C 1
ATOM 3021 O O . GLU A 1 404 ? -5.400 -18.987 10.538 1.00 94.19 404 GLU A O 1
ATOM 3026 N N . LEU A 1 405 ? -7.398 -19.729 9.818 1.00 95.19 405 LEU A N 1
ATOM 3027 C CA . LEU A 1 405 ? -7.899 -19.982 11.178 1.00 95.19 405 LEU A CA 1
ATOM 3028 C C . LEU A 1 405 ? -7.058 -21.022 11.938 1.00 95.19 405 LEU A C 1
ATOM 3030 O O . LEU A 1 405 ? -6.793 -20.831 13.118 1.00 95.19 405 LEU A O 1
ATOM 3034 N N . GLY A 1 406 ? -6.557 -22.067 11.272 1.00 94.25 406 GLY A N 1
ATOM 3035 C CA . GLY A 1 406 ? -5.687 -23.054 11.924 1.00 94.25 406 GLY A CA 1
ATOM 3036 C C . GLY A 1 406 ? -4.409 -22.425 12.493 1.00 94.25 406 GLY A C 1
ATOM 3037 O O . GLY A 1 406 ? -3.955 -22.783 13.581 1.00 94.25 406 GLY A O 1
ATOM 3038 N N . THR A 1 407 ? -3.859 -21.422 11.804 1.00 93.88 407 THR A N 1
ATOM 3039 C CA . THR A 1 407 ? -2.721 -20.639 12.299 1.00 93.88 407 THR A CA 1
ATOM 3040 C C . THR A 1 407 ? -3.120 -19.741 13.473 1.00 93.88 407 THR A C 1
ATOM 3042 O O . THR A 1 407 ? -2.361 -19.624 14.436 1.00 93.88 407 THR A O 1
ATOM 3045 N N . TYR A 1 408 ? -4.302 -19.120 13.424 1.00 95.00 408 TYR A N 1
ATOM 3046 C CA . TYR A 1 408 ? -4.868 -18.389 14.563 1.00 95.00 408 TYR A CA 1
ATOM 3047 C C . TYR A 1 408 ? -4.990 -19.283 15.802 1.00 95.00 408 TYR A C 1
ATOM 3049 O O . TYR A 1 408 ? -4.431 -18.936 16.840 1.00 95.00 408 TYR A O 1
ATOM 3057 N N . ASP A 1 409 ? -5.606 -20.461 15.685 1.00 95.25 409 ASP A N 1
ATOM 3058 C CA . ASP A 1 409 ? -5.824 -21.381 16.808 1.00 95.25 409 ASP A CA 1
ATOM 3059 C C . ASP A 1 409 ? -4.498 -21.802 17.458 1.00 95.25 409 ASP A C 1
ATOM 3061 O O . ASP A 1 409 ? -4.357 -21.757 18.682 1.00 95.25 409 ASP A O 1
ATOM 3065 N N . LYS A 1 410 ? -3.483 -22.133 16.641 1.00 93.44 410 LYS A N 1
ATOM 3066 C CA . LYS A 1 410 ? -2.131 -22.480 17.117 1.00 93.44 410 LYS A CA 1
ATOM 3067 C C . LYS A 1 410 ? -1.492 -21.347 17.923 1.00 93.44 410 LYS A C 1
ATOM 3069 O O . LYS A 1 410 ? -0.909 -21.597 18.975 1.00 93.44 410 LYS A O 1
ATOM 3074 N N . ILE A 1 411 ? -1.573 -20.109 17.431 1.00 92.81 411 ILE A N 1
ATOM 3075 C CA . ILE A 1 411 ? -0.977 -18.938 18.094 1.00 92.81 411 ILE A CA 1
ATOM 3076 C C . ILE A 1 411 ? -1.742 -18.587 19.366 1.00 92.81 411 ILE A C 1
ATOM 3078 O O . ILE A 1 411 ? -1.131 -18.341 20.399 1.00 92.81 411 ILE A O 1
ATOM 3082 N N . CYS A 1 412 ? -3.069 -18.602 19.310 1.00 92.06 412 CYS A N 1
ATOM 3083 C CA . CYS A 1 412 ? -3.925 -18.202 20.419 1.00 92.06 412 CYS A CA 1
ATOM 3084 C C . CYS A 1 412 ? -3.982 -19.233 21.552 1.00 92.06 412 CYS A C 1
ATOM 3086 O O . CYS A 1 412 ? -4.272 -18.863 22.687 1.00 92.06 412 CYS A O 1
ATOM 3088 N N . ALA A 1 413 ? -3.666 -20.500 21.273 1.00 92.75 413 ALA A N 1
ATOM 3089 C CA . ALA A 1 413 ? -3.430 -21.514 22.299 1.00 92.75 413 ALA A CA 1
ATOM 3090 C C . ALA A 1 413 ? -2.037 -21.395 22.955 1.00 92.75 413 ALA A C 1
ATOM 3092 O O . ALA A 1 413 ? -1.836 -21.868 24.076 1.00 92.75 413 ALA A O 1
ATOM 3093 N N . ASP A 1 414 ? -1.065 -20.776 22.278 1.00 87.94 414 ASP A N 1
ATOM 3094 C CA . ASP A 1 414 ? 0.298 -20.601 22.776 1.00 87.94 414 ASP A CA 1
ATOM 3095 C C . ASP A 1 414 ? 0.424 -19.298 23.585 1.00 87.94 414 ASP A C 1
ATOM 3097 O O . ASP A 1 414 ? 0.708 -18.223 23.050 1.00 87.94 414 ASP A O 1
ATOM 3101 N N . ASN A 1 415 ? 0.294 -19.421 24.911 1.00 76.12 415 ASN A N 1
ATOM 3102 C CA . ASN A 1 415 ? 0.454 -18.326 25.879 1.00 76.12 415 ASN A CA 1
ATOM 3103 C C . ASN A 1 415 ? 1.836 -17.636 25.836 1.00 76.12 415 ASN A C 1
ATOM 3105 O O . ASN A 1 415 ? 2.009 -16.582 26.449 1.00 76.12 415 ASN A O 1
ATOM 3109 N N . SER A 1 416 ? 2.840 -18.212 25.158 1.00 69.94 416 SER A N 1
ATOM 3110 C CA . SER A 1 416 ? 4.146 -17.564 24.966 1.00 69.94 416 SER A CA 1
ATOM 3111 C C . SER A 1 416 ? 4.137 -16.530 23.837 1.00 69.94 416 SER A C 1
ATOM 3113 O O . SER A 1 416 ? 5.005 -15.649 23.778 1.00 69.94 416 SER A O 1
ATOM 3115 N N . THR A 1 417 ? 3.161 -16.614 22.929 1.00 65.00 417 THR A N 1
ATOM 3116 C CA . THR A 1 417 ? 3.029 -15.666 21.832 1.00 65.00 417 THR A CA 1
ATOM 3117 C C . THR A 1 417 ? 2.451 -14.364 22.375 1.00 65.00 417 THR A C 1
ATOM 3119 O O . THR A 1 417 ? 1.450 -14.330 23.080 1.00 65.00 417 THR A O 1
ATOM 3122 N N . ARG A 1 418 ? 3.103 -13.236 22.083 1.00 82.06 418 ARG A N 1
ATOM 3123 C CA . ARG A 1 418 ? 2.693 -11.911 22.589 1.00 82.06 418 ARG A CA 1
ATOM 3124 C C . ARG A 1 418 ? 1.436 -11.360 21.890 1.00 82.06 418 ARG A C 1
ATOM 3126 O O . ARG A 1 418 ? 1.324 -10.146 21.727 1.00 82.06 418 ARG A O 1
ATOM 3133 N N . PHE A 1 419 ? 0.542 -12.226 21.416 1.00 89.69 419 PHE A N 1
ATOM 3134 C CA . PHE A 1 419 ? -0.694 -11.845 20.744 1.00 89.69 419 PHE A CA 1
ATOM 3135 C C . PHE A 1 419 ? -1.851 -11.799 21.730 1.00 89.69 419 PHE A C 1
ATOM 3137 O O . PHE A 1 419 ? -2.029 -12.675 22.566 1.00 89.69 419 PHE A O 1
ATOM 3144 N N . SER A 1 420 ? -2.668 -10.762 21.602 1.00 90.81 420 SER A N 1
ATOM 3145 C CA . SER A 1 420 ? -4.012 -10.759 22.160 1.00 90.81 420 SER A CA 1
ATOM 3146 C C . SER A 1 420 ? -4.967 -11.331 21.126 1.00 90.81 420 SER A C 1
ATOM 3148 O O . SER A 1 420 ? -5.040 -10.820 20.009 1.00 90.81 420 SER A O 1
ATOM 3150 N N . CYS A 1 421 ? -5.685 -12.385 21.486 1.00 92.31 421 CYS A N 1
ATOM 3151 C CA . CYS A 1 421 ? -6.609 -13.047 20.579 1.00 92.31 421 CYS A CA 1
ATOM 3152 C C . CYS A 1 421 ? -8.054 -12.657 20.864 1.00 92.31 421 CYS A C 1
ATOM 3154 O O . CYS A 1 421 ? -8.461 -12.526 22.017 1.00 92.31 421 CYS A O 1
ATOM 3156 N N . GLY A 1 422 ? -8.820 -12.445 19.800 1.00 92.56 422 GLY A N 1
ATOM 3157 C CA . GLY A 1 422 ? -10.236 -12.106 19.869 1.00 92.56 422 GLY A CA 1
ATOM 3158 C C . GLY A 1 422 ? -10.966 -12.550 18.611 1.00 92.56 422 GLY A C 1
ATOM 3159 O O . GLY A 1 422 ? -10.368 -13.168 17.731 1.00 92.56 422 GLY A O 1
ATOM 3160 N N . ALA A 1 423 ? -12.249 -12.221 18.524 1.00 95.31 423 ALA A N 1
ATOM 3161 C CA . ALA A 1 423 ? -13.076 -12.523 17.365 1.00 95.31 423 ALA A CA 1
ATOM 3162 C C . ALA A 1 423 ? -13.896 -11.298 16.954 1.00 95.31 423 ALA A C 1
ATOM 3164 O O . ALA A 1 423 ? -14.299 -10.498 17.808 1.00 95.31 423 ALA A O 1
ATOM 3165 N N . ALA A 1 424 ? -14.133 -11.169 15.651 1.00 96.06 424 ALA A N 1
ATOM 3166 C CA . ALA A 1 424 ? -15.085 -10.229 15.085 1.00 96.06 424 ALA A CA 1
ATOM 3167 C C . ALA A 1 424 ? -16.414 -10.946 14.813 1.00 96.06 424 ALA A C 1
ATOM 3169 O O . ALA A 1 424 ? -16.435 -12.037 14.237 1.00 96.06 424 ALA A O 1
ATOM 3170 N N . ASP A 1 425 ? -17.523 -10.334 15.225 1.00 96.25 425 ASP A N 1
ATOM 3171 C CA . ASP A 1 425 ? -18.857 -10.818 14.876 1.00 96.25 425 ASP A CA 1
ATOM 3172 C C . ASP A 1 425 ? -19.198 -10.518 13.403 1.00 96.25 425 ASP A C 1
ATOM 3174 O O . ASP A 1 425 ? -18.464 -9.832 12.686 1.00 96.25 425 ASP A O 1
ATOM 3178 N N . ALA A 1 426 ? -20.347 -11.013 12.943 1.00 96.88 426 ALA A N 1
ATOM 3179 C CA . ALA A 1 426 ? -20.814 -10.795 11.573 1.00 96.88 426 ALA A CA 1
ATOM 3180 C C . ALA A 1 426 ? -21.053 -9.317 11.208 1.00 96.88 426 ALA A C 1
ATOM 3182 O O . ALA A 1 426 ? -21.205 -9.016 10.029 1.00 96.88 426 ALA A O 1
ATOM 3183 N N . LYS A 1 427 ? -21.104 -8.408 12.192 1.00 96.88 427 LYS A N 1
ATOM 3184 C CA . LYS A 1 427 ? -21.298 -6.960 12.018 1.00 96.88 427 LYS A CA 1
ATOM 3185 C C . LYS A 1 427 ? -19.984 -6.176 12.095 1.00 96.88 427 LYS A C 1
ATOM 3187 O O . LYS A 1 427 ? -20.012 -4.958 11.963 1.00 96.88 427 LYS A O 1
ATOM 3192 N N . GLY A 1 428 ? -18.853 -6.849 12.309 1.00 95.31 428 GLY A N 1
ATOM 3193 C CA . GLY A 1 428 ? -17.546 -6.211 12.462 1.00 95.31 428 GLY A CA 1
ATOM 3194 C C . GLY A 1 428 ? -17.261 -5.691 13.874 1.00 95.31 428 GLY A C 1
ATOM 3195 O O . GLY A 1 428 ? -16.267 -4.991 14.076 1.00 95.31 428 GLY A O 1
ATOM 3196 N N . ASN A 1 429 ? -18.083 -6.029 14.872 1.00 95.12 429 ASN A N 1
ATOM 3197 C CA . ASN A 1 429 ? -17.768 -5.711 16.263 1.00 95.12 429 ASN A CA 1
ATOM 3198 C C . ASN A 1 429 ? -16.729 -6.691 16.792 1.00 95.12 429 ASN A C 1
ATOM 3200 O O . ASN A 1 429 ? -16.843 -7.901 16.605 1.00 95.12 429 ASN A O 1
ATOM 3204 N N . ILE A 1 430 ? -15.742 -6.176 17.515 1.00 89.75 430 ILE A N 1
ATOM 3205 C CA . ILE A 1 430 ? -14.724 -6.999 18.165 1.00 89.75 430 ILE A CA 1
ATOM 3206 C C . ILE A 1 430 ? -15.228 -7.329 19.569 1.00 89.75 430 ILE A C 1
ATOM 3208 O O . ILE A 1 430 ? -15.498 -6.418 20.355 1.00 89.75 430 ILE A O 1
ATOM 3212 N N . GLY A 1 431 ? -15.368 -8.620 19.884 1.00 70.81 431 GLY A N 1
ATOM 3213 C CA . GLY A 1 431 ? -15.830 -9.078 21.196 1.00 70.81 431 GLY A CA 1
ATOM 3214 C C . GLY A 1 431 ? -15.018 -8.453 22.339 1.00 70.81 431 GLY A C 1
ATOM 3215 O O . GLY A 1 431 ? -13.790 -8.460 22.316 1.00 70.81 431 GLY A O 1
ATOM 3216 N N . LEU A 1 432 ? -15.711 -7.894 23.337 1.00 52.22 432 LEU A N 1
ATOM 3217 C CA . LEU A 1 432 ? -15.155 -7.027 24.391 1.00 52.22 432 LEU A CA 1
ATOM 3218 C C . LEU A 1 432 ? -14.330 -7.733 25.483 1.00 52.22 432 LEU A C 1
ATOM 3220 O O . LEU A 1 432 ? -13.941 -7.077 26.450 1.00 52.22 432 LEU A O 1
ATOM 3224 N N . ASN A 1 433 ? -14.010 -9.022 25.359 1.00 53.88 433 ASN A N 1
ATOM 3225 C CA . ASN A 1 433 ? -13.052 -9.625 26.288 1.00 53.88 433 ASN A CA 1
ATOM 3226 C C . ASN A 1 433 ? -11.685 -9.026 25.989 1.00 53.88 433 ASN A C 1
ATOM 3228 O O . ASN A 1 433 ? -11.268 -9.065 24.830 1.00 53.88 433 ASN A O 1
ATOM 3232 N N . PRO A 1 434 ? -11.045 -8.363 26.968 1.00 51.19 434 PRO A N 1
ATOM 3233 C CA . PRO A 1 434 ? -10.084 -7.332 26.658 1.00 51.19 434 PRO A CA 1
ATOM 3234 C C . PRO A 1 434 ? -8.944 -7.979 25.894 1.00 51.19 434 PRO A C 1
ATOM 3236 O O . PRO A 1 434 ? -8.145 -8.698 26.475 1.00 51.19 434 PRO A O 1
ATOM 3239 N N . LEU A 1 435 ? -8.840 -7.682 24.597 1.00 54.06 435 LEU A N 1
ATOM 3240 C CA . LEU A 1 435 ? -7.534 -7.561 23.986 1.00 54.06 435 LEU A CA 1
ATOM 3241 C C . LEU A 1 435 ? -6.849 -6.496 24.850 1.00 54.06 435 LEU A C 1
ATOM 3243 O O . LEU A 1 435 ? -7.344 -5.357 24.842 1.00 54.06 435 LEU A O 1
ATOM 3247 N N . PRO A 1 436 ? -5.810 -6.792 25.656 1.00 55.06 436 PRO A N 1
ATOM 3248 C CA . PRO A 1 436 ? -5.055 -5.726 26.291 1.00 55.06 436 PRO A CA 1
ATOM 3249 C C . PRO A 1 436 ? -4.710 -4.643 25.253 1.00 55.06 436 PRO A C 1
ATOM 3251 O O . PRO A 1 436 ? -4.783 -4.869 24.039 1.00 55.06 436 PRO A O 1
ATOM 3254 N N . GLN A 1 437 ? -4.250 -3.470 25.688 1.00 60.81 437 GLN A N 1
ATOM 3255 C CA . GLN A 1 437 ? -3.512 -2.553 24.801 1.00 60.81 437 GLN A CA 1
ATOM 3256 C C . GLN A 1 437 ? -2.181 -3.183 24.319 1.00 60.81 437 GLN A C 1
ATOM 3258 O O . GLN A 1 437 ? -1.151 -2.520 24.226 1.00 60.81 437 GLN A O 1
ATOM 3263 N N . ALA A 1 438 ? -2.168 -4.490 24.061 1.00 62.50 438 ALA A N 1
ATOM 3264 C CA . ALA A 1 438 ? -1.081 -5.214 23.480 1.00 62.50 438 ALA A CA 1
ATOM 3265 C C . ALA A 1 438 ? -0.752 -4.589 22.133 1.00 62.50 438 ALA A C 1
ATOM 3267 O O . ALA A 1 438 ? -1.618 -4.191 21.349 1.00 62.50 438 ALA A O 1
ATOM 3268 N N . ALA A 1 439 ? 0.541 -4.557 21.859 1.00 81.50 439 ALA A N 1
ATOM 3269 C CA . ALA A 1 439 ? 1.055 -4.122 20.578 1.00 81.50 439 ALA A CA 1
ATOM 3270 C C . ALA A 1 439 ? 0.616 -5.048 19.429 1.00 81.50 439 ALA A C 1
ATOM 3272 O O . ALA A 1 439 ? 0.848 -4.713 18.276 1.00 81.50 439 ALA A O 1
ATOM 3273 N N . ARG A 1 440 ? 0.040 -6.230 19.709 1.00 91.31 440 ARG A N 1
ATOM 3274 C CA . ARG A 1 440 ? -0.275 -7.250 18.701 1.00 91.31 440 ARG A CA 1
ATOM 3275 C C . ARG A 1 440 ? -1.611 -7.922 19.005 1.00 91.31 440 ARG A C 1
ATOM 3277 O O . ARG A 1 440 ? -1.778 -8.491 20.084 1.00 91.31 440 ARG A O 1
ATOM 3284 N N . ALA A 1 441 ? -2.533 -7.882 18.052 1.00 93.62 441 ALA A N 1
ATOM 3285 C CA . ALA A 1 441 ? -3.816 -8.563 18.102 1.00 93.62 441 ALA A CA 1
ATOM 3286 C C . ALA A 1 441 ? -3.969 -9.527 16.920 1.00 93.62 441 ALA A C 1
ATOM 3288 O O . ALA A 1 441 ? -3.505 -9.244 15.814 1.00 93.62 441 ALA A O 1
ATOM 3289 N N . TYR A 1 442 ? -4.631 -10.655 17.156 1.00 95.06 442 TYR A N 1
ATOM 3290 C CA . TYR A 1 442 ? -5.030 -11.604 16.124 1.00 95.06 442 TYR A CA 1
ATOM 3291 C C . TYR A 1 442 ? -6.534 -11.837 16.266 1.00 95.06 442 TYR A C 1
ATOM 3293 O O . TYR A 1 442 ? -7.024 -12.071 17.371 1.00 95.06 442 TYR A O 1
ATOM 3301 N N . ILE A 1 443 ? -7.279 -11.686 15.176 1.00 95.62 443 ILE A N 1
ATOM 3302 C CA . ILE A 1 443 ? -8.740 -11.691 15.177 1.00 95.62 443 ILE A CA 1
ATOM 3303 C C . ILE A 1 443 ? -9.244 -12.834 14.307 1.00 95.62 443 ILE A C 1
ATOM 3305 O O . ILE A 1 443 ? -8.964 -12.869 13.108 1.00 95.62 443 ILE A O 1
ATOM 3309 N N . ASP A 1 444 ? -10.039 -13.720 14.899 1.00 97.00 444 ASP A N 1
ATOM 3310 C CA . ASP A 1 444 ? -10.895 -14.628 14.145 1.00 97.00 444 ASP A CA 1
ATOM 3311 C C . ASP A 1 444 ? -12.042 -13.816 13.532 1.00 97.00 444 ASP A C 1
ATOM 3313 O O . ASP A 1 444 ? -12.927 -13.311 14.223 1.00 97.00 444 ASP A O 1
ATOM 3317 N N . ALA A 1 445 ? -12.002 -13.660 12.218 1.00 97.38 445 ALA A N 1
ATOM 3318 C CA . ALA A 1 445 ? -12.994 -12.967 11.418 1.00 97.38 445 ALA A CA 1
ATOM 3319 C C . ALA A 1 445 ? -13.922 -13.950 10.688 1.00 97.38 445 ALA A C 1
ATOM 3321 O O . ALA A 1 445 ? -14.574 -13.566 9.724 1.00 97.38 445 ALA A O 1
ATOM 3322 N N . SER A 1 446 ? -14.030 -15.207 11.126 1.00 97.50 446 SER A N 1
ATOM 3323 C CA . SER A 1 446 ? -14.815 -16.246 10.443 1.00 97.50 446 SER A CA 1
ATOM 3324 C C . SER A 1 446 ? -16.310 -15.950 10.331 1.00 97.50 446 SER A C 1
ATOM 3326 O O . SER A 1 446 ? -16.956 -16.482 9.432 1.00 97.50 446 SER A O 1
ATOM 3328 N N . GLN A 1 447 ? -16.887 -15.149 11.233 1.00 97.06 447 GLN A N 1
ATOM 3329 C CA . GLN A 1 447 ? -18.285 -14.705 11.111 1.00 97.06 447 GLN A CA 1
ATOM 3330 C C . GLN A 1 447 ? -18.435 -13.504 10.176 1.00 97.06 447 GLN A C 1
ATOM 3332 O O . GLN A 1 447 ? -19.487 -13.321 9.568 1.00 97.06 447 GLN A O 1
ATOM 3337 N N . LEU A 1 448 ? -17.386 -12.691 10.071 1.00 96.81 448 LEU A N 1
ATOM 3338 C CA . LEU A 1 448 ? -17.354 -11.510 9.226 1.00 96.81 448 LEU A CA 1
ATOM 3339 C C . LEU A 1 448 ? -17.021 -11.863 7.776 1.00 96.81 448 LEU A C 1
ATOM 3341 O O . LEU A 1 448 ? -17.634 -11.313 6.882 1.00 96.81 448 LEU A O 1
ATOM 3345 N N . ILE A 1 449 ? -16.078 -12.771 7.543 1.00 96.25 449 ILE A N 1
ATOM 3346 C CA . ILE A 1 449 ? -15.513 -13.134 6.240 1.00 96.25 449 ILE A CA 1
ATOM 3347 C C . ILE A 1 449 ? -16.072 -14.509 5.884 1.00 96.25 449 ILE A C 1
ATOM 3349 O O . ILE A 1 449 ? -15.563 -15.531 6.349 1.00 96.25 449 ILE A O 1
ATOM 3353 N N . THR A 1 450 ? -17.172 -14.530 5.134 1.00 94.88 450 THR A N 1
ATOM 3354 C CA . THR A 1 450 ? -18.035 -15.709 4.921 1.00 94.88 450 THR A CA 1
ATOM 3355 C C . THR A 1 450 ? -18.445 -15.928 3.468 1.00 94.88 450 THR A C 1
ATOM 3357 O O . THR A 1 450 ? -18.627 -17.078 3.065 1.00 94.88 450 THR A O 1
ATOM 3360 N N . TYR A 1 451 ? -18.573 -14.869 2.670 1.00 93.12 451 TYR A N 1
ATOM 3361 C CA . TYR A 1 451 ? -19.0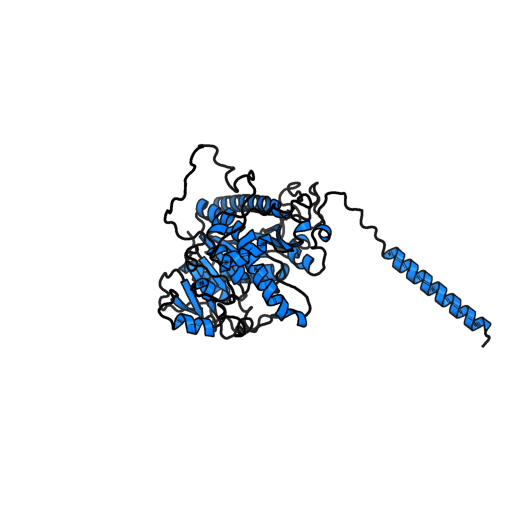81 -14.954 1.302 1.00 93.12 451 TYR A CA 1
ATOM 3362 C C . TYR A 1 451 ? -17.950 -14.996 0.284 1.00 93.12 451 TYR A C 1
ATOM 3364 O O . TYR A 1 451 ? -16.919 -14.371 0.468 1.00 93.12 451 TYR A O 1
ATOM 3372 N N . ASN A 1 452 ? -18.137 -15.691 -0.834 1.00 89.06 452 ASN A N 1
ATOM 3373 C CA . ASN A 1 452 ? -17.213 -15.529 -1.951 1.00 89.06 452 ASN A CA 1
ATOM 3374 C C . ASN A 1 452 ? -17.516 -14.199 -2.654 1.00 89.06 452 ASN A C 1
ATOM 3376 O O . ASN A 1 452 ? -18.659 -13.979 -3.066 1.00 89.06 452 ASN A O 1
ATOM 3380 N N . ALA A 1 453 ? -16.522 -13.320 -2.791 1.00 85.62 453 ALA A N 1
ATOM 3381 C CA . ALA A 1 453 ? -16.712 -12.099 -3.560 1.00 85.62 453 ALA A CA 1
ATOM 3382 C C . ALA A 1 453 ? -16.908 -12.444 -5.046 1.00 85.62 453 ALA A C 1
ATOM 3384 O O . ALA A 1 453 ? -16.383 -13.440 -5.554 1.00 85.62 453 ALA A O 1
ATOM 3385 N N . PHE A 1 454 ? -17.711 -11.633 -5.735 1.00 79.62 454 PHE A N 1
ATOM 3386 C CA . PHE A 1 454 ? -18.036 -11.853 -7.141 1.00 79.62 454 PHE A CA 1
ATOM 3387 C C . PHE A 1 454 ? -16.761 -11.928 -7.993 1.00 79.62 454 PHE A C 1
ATOM 3389 O O . PHE A 1 454 ? -15.911 -11.047 -7.899 1.00 79.62 454 PHE A O 1
ATOM 3396 N N . ASP A 1 455 ? -16.656 -12.984 -8.806 1.00 78.69 455 ASP A N 1
ATOM 3397 C CA . ASP A 1 455 ? -15.506 -13.276 -9.677 1.00 78.69 455 ASP A CA 1
ATOM 3398 C C . ASP A 1 455 ? -14.149 -13.357 -8.946 1.00 78.69 455 ASP A C 1
ATOM 3400 O O . ASP A 1 455 ? -13.084 -13.157 -9.528 1.00 78.69 455 ASP A O 1
ATOM 3404 N N . SER A 1 456 ? -14.176 -13.674 -7.646 1.00 77.56 456 SER A N 1
ATOM 3405 C CA . SER A 1 456 ? -12.970 -13.916 -6.856 1.00 77.56 456 SER A CA 1
ATOM 3406 C C . SER A 1 456 ? -12.727 -15.414 -6.630 1.00 77.56 456 SER A C 1
ATOM 3408 O O . SER A 1 456 ? -13.654 -16.223 -6.509 1.00 77.56 456 SER A O 1
ATOM 3410 N N . GLY A 1 457 ? -11.451 -15.801 -6.616 1.00 75.38 457 GLY A N 1
ATOM 3411 C CA . GLY A 1 457 ? -11.009 -17.147 -6.254 1.00 75.38 457 GLY A CA 1
ATOM 3412 C C . GLY A 1 457 ? -10.671 -17.258 -4.764 1.00 75.38 457 GLY A C 1
ATOM 3413 O O . GLY A 1 457 ? -10.466 -16.257 -4.086 1.00 75.38 457 GLY A O 1
ATOM 3414 N N . GLY A 1 458 ? -10.551 -18.489 -4.254 1.00 76.12 458 GLY A N 1
ATOM 3415 C CA . GLY A 1 458 ? -10.051 -18.720 -2.891 1.00 76.12 458 GLY A CA 1
ATOM 3416 C C . GLY A 1 458 ? -11.094 -18.618 -1.772 1.00 76.12 458 GLY A C 1
ATOM 3417 O O . GLY A 1 458 ? -10.743 -18.389 -0.618 1.00 76.12 458 GLY A O 1
ATOM 3418 N N . GLY A 1 459 ? -12.378 -18.828 -2.072 1.00 86.38 459 GLY A N 1
ATOM 3419 C CA . GLY A 1 459 ? -13.437 -18.805 -1.057 1.00 86.38 459 GLY A CA 1
ATOM 3420 C C . GLY A 1 459 ? -13.728 -17.383 -0.583 1.00 86.38 459 GLY A C 1
ATOM 3421 O O . GLY A 1 459 ? -13.860 -16.486 -1.401 1.00 86.38 459 GLY A O 1
ATOM 3422 N N . ALA A 1 460 ? -13.824 -17.164 0.727 1.00 91.25 460 ALA A N 1
ATOM 3423 C CA . ALA A 1 460 ? -14.135 -15.847 1.283 1.00 91.25 460 ALA A CA 1
ATOM 3424 C C . ALA A 1 460 ? -12.918 -14.912 1.408 1.00 91.25 460 ALA A C 1
ATOM 3426 O O . ALA A 1 460 ? -13.007 -13.882 2.065 1.00 91.25 460 ALA A O 1
ATOM 3427 N N . HIS A 1 461 ? -11.781 -15.234 0.781 1.00 92.62 461 HIS A N 1
ATOM 3428 C CA . HIS A 1 461 ? -10.537 -14.459 0.892 1.00 92.62 461 HIS A CA 1
ATOM 3429 C C . HIS A 1 461 ? -10.715 -12.963 0.582 1.00 92.62 461 HIS A C 1
ATOM 3431 O O . HIS A 1 461 ? -10.103 -12.112 1.228 1.00 92.62 461 HIS A O 1
ATOM 3437 N N . SER A 1 462 ? -11.577 -12.644 -0.386 1.00 91.69 462 SER A N 1
ATOM 3438 C CA . SER A 1 462 ? -11.889 -11.274 -0.806 1.00 91.69 462 SER A CA 1
ATOM 3439 C C . SER A 1 462 ? -13.195 -10.728 -0.207 1.00 91.69 462 SER A C 1
ATOM 3441 O O . SER A 1 462 ? -13.671 -9.683 -0.641 1.00 91.69 462 SER A O 1
ATOM 3443 N N . ASP A 1 463 ? -13.772 -11.369 0.819 1.00 94.56 463 ASP A N 1
ATOM 3444 C CA . ASP A 1 463 ? -14.958 -10.875 1.547 1.00 94.56 463 ASP A CA 1
ATOM 3445 C C . ASP A 1 463 ? -14.627 -9.728 2.514 1.00 94.56 463 ASP A C 1
ATOM 3447 O O . ASP A 1 463 ? -14.966 -9.743 3.697 1.00 94.56 463 ASP A O 1
ATOM 3451 N N . ILE A 1 464 ? -13.891 -8.740 2.014 1.00 95.00 464 ILE A N 1
ATOM 3452 C CA . ILE A 1 464 ? -13.396 -7.600 2.789 1.00 95.00 464 ILE A CA 1
ATOM 3453 C C . ILE A 1 464 ? -13.959 -6.267 2.291 1.00 95.00 464 ILE A C 1
ATOM 3455 O O . ILE A 1 464 ? -13.654 -5.221 2.849 1.00 95.00 464 ILE A O 1
ATOM 3459 N N . TYR A 1 465 ? -14.771 -6.279 1.232 1.00 94.88 465 TYR A N 1
ATOM 3460 C CA . TYR A 1 465 ? -15.294 -5.064 0.596 1.00 94.88 465 TYR A CA 1
ATOM 3461 C C . TYR A 1 465 ? -16.627 -4.594 1.189 1.00 94.88 465 TYR A C 1
ATOM 3463 O O . TYR A 1 465 ? -17.178 -3.589 0.741 1.00 94.88 465 TYR A O 1
ATOM 3471 N N . ARG A 1 466 ? -17.174 -5.323 2.168 1.00 95.62 466 ARG A N 1
ATOM 3472 C CA . ARG A 1 466 ? -18.504 -5.064 2.722 1.00 95.62 466 ARG A CA 1
ATOM 3473 C C . ARG A 1 466 ? -18.492 -4.008 3.819 1.00 95.62 466 ARG A C 1
ATOM 3475 O O . ARG A 1 466 ? -17.453 -3.677 4.396 1.00 95.62 466 ARG A O 1
ATOM 3482 N N . ARG A 1 467 ? -19.691 -3.508 4.129 1.00 96.88 467 ARG A N 1
ATOM 3483 C CA . ARG A 1 467 ? -19.913 -2.522 5.188 1.00 96.88 467 ARG A CA 1
ATOM 3484 C C . ARG A 1 467 ? -19.345 -2.997 6.520 1.00 96.88 467 ARG A C 1
ATOM 3486 O O . ARG A 1 467 ? -18.672 -2.229 7.194 1.00 96.88 467 ARG A O 1
ATOM 3493 N N . GLU A 1 468 ? -19.569 -4.257 6.867 1.00 97.69 468 GLU A N 1
ATOM 3494 C CA . GLU A 1 468 ? -19.156 -4.821 8.151 1.00 97.69 468 GLU A CA 1
ATOM 3495 C C . GLU A 1 468 ? -17.626 -4.887 8.286 1.00 97.69 468 GLU A C 1
ATOM 3497 O O . GLU A 1 468 ? -17.087 -4.759 9.384 1.00 97.69 468 GLU A O 1
ATOM 3502 N N . THR A 1 469 ? -16.889 -5.004 7.176 1.00 97.62 469 THR A N 1
ATOM 3503 C CA . THR A 1 469 ? -15.427 -4.853 7.196 1.00 97.62 469 THR A CA 1
ATOM 3504 C C . THR A 1 469 ? -15.021 -3.409 7.481 1.00 97.62 469 THR A C 1
ATOM 3506 O O . THR A 1 469 ? -14.065 -3.180 8.219 1.00 97.62 469 THR A O 1
ATOM 3509 N N . GLY A 1 470 ? -15.763 -2.429 6.959 1.00 97.81 470 GLY A N 1
ATOM 3510 C CA . GLY A 1 470 ? -15.598 -1.020 7.323 1.00 97.81 470 GLY A CA 1
ATOM 3511 C C . GLY A 1 470 ? -15.830 -0.762 8.815 1.00 97.81 470 GLY A C 1
ATOM 3512 O O . GLY A 1 470 ? -15.030 -0.062 9.434 1.00 97.81 470 GLY A O 1
ATOM 3513 N N . GLU A 1 471 ? -16.856 -1.383 9.405 1.00 98.06 471 GLU A N 1
ATOM 3514 C CA . GLU A 1 471 ? -17.122 -1.336 10.854 1.00 98.06 471 GLU A CA 1
ATOM 3515 C C . GLU A 1 471 ? -15.956 -1.939 11.655 1.00 98.06 471 GLU A C 1
ATOM 3517 O O . GLU A 1 471 ? -15.469 -1.322 12.604 1.00 98.06 471 GLU A O 1
ATOM 3522 N N . LEU A 1 472 ? -15.428 -3.099 11.233 1.00 98.00 472 LEU A N 1
ATOM 3523 C CA . LEU A 1 472 ? -14.235 -3.694 11.846 1.00 98.00 472 LEU A CA 1
ATOM 3524 C C . LEU A 1 472 ? -13.037 -2.739 11.789 1.00 98.00 472 LEU A C 1
ATOM 3526 O O . LEU A 1 472 ? -12.389 -2.502 12.808 1.00 98.00 472 LEU A O 1
ATOM 3530 N N . LEU A 1 473 ? -12.733 -2.184 10.613 1.00 98.19 473 LEU A N 1
ATOM 3531 C CA . LEU A 1 473 ? -11.611 -1.260 10.449 1.00 98.19 473 LEU A CA 1
ATOM 3532 C C . LEU A 1 473 ? -11.769 -0.023 11.329 1.00 98.19 473 LEU A C 1
ATOM 3534 O O . LEU A 1 473 ? -10.809 0.374 11.989 1.00 98.19 473 LEU A O 1
ATOM 3538 N N . TRP A 1 474 ? -12.966 0.557 11.384 1.00 97.75 474 TRP A N 1
ATOM 3539 C CA . TRP A 1 474 ? -13.224 1.706 12.240 1.00 97.75 474 TRP A CA 1
ATOM 3540 C C . TRP A 1 474 ? -13.058 1.365 13.725 1.00 97.75 474 TRP A C 1
ATOM 3542 O O . TRP A 1 474 ? -12.365 2.091 14.438 1.00 97.75 474 TRP A O 1
ATOM 3552 N N . ASN A 1 475 ? -13.584 0.225 14.178 1.00 96.31 475 ASN A N 1
ATOM 3553 C CA . ASN A 1 475 ? -13.398 -0.256 15.549 1.00 96.31 475 ASN A CA 1
ATOM 3554 C C . ASN A 1 475 ? -11.911 -0.424 15.910 1.00 96.31 475 ASN A C 1
ATOM 3556 O O . ASN A 1 475 ? -11.492 -0.076 17.018 1.00 96.31 475 ASN A O 1
ATOM 3560 N N . LEU A 1 476 ? -11.091 -0.916 14.976 1.00 96.44 476 LEU A N 1
ATOM 3561 C CA . LEU A 1 476 ? -9.642 -1.039 15.159 1.00 96.44 476 LEU A CA 1
ATOM 3562 C C . LEU A 1 476 ? -8.941 0.320 15.219 1.00 96.44 476 LEU A C 1
ATOM 3564 O O . LEU A 1 476 ? -8.102 0.532 16.095 1.00 96.44 476 LEU A O 1
ATOM 3568 N N . ILE A 1 477 ? -9.291 1.240 14.318 1.00 96.94 477 ILE A N 1
ATOM 3569 C CA . ILE A 1 477 ? -8.737 2.599 14.288 1.00 96.94 477 ILE A CA 1
ATOM 3570 C C . ILE A 1 477 ? -9.071 3.321 15.591 1.00 96.94 477 ILE A C 1
ATOM 3572 O O . ILE A 1 477 ? -8.165 3.788 16.273 1.00 96.94 477 ILE A O 1
ATOM 3576 N N . LEU A 1 478 ? -10.342 3.337 15.997 1.00 95.00 478 LEU A N 1
ATOM 3577 C CA . LEU A 1 478 ? -10.789 3.985 17.228 1.00 95.00 478 LEU A CA 1
ATOM 3578 C C . LEU A 1 478 ? -10.060 3.441 18.465 1.00 95.00 478 LEU A C 1
ATOM 3580 O O . LEU A 1 478 ? -9.745 4.193 19.386 1.00 95.00 478 LEU A O 1
ATOM 3584 N N . ARG A 1 479 ? -9.763 2.138 18.482 1.00 92.56 479 ARG A N 1
ATOM 3585 C CA . ARG A 1 479 ? -9.086 1.486 19.606 1.00 92.56 479 ARG A CA 1
ATOM 3586 C C . ARG A 1 479 ? -7.582 1.753 19.651 1.00 92.56 479 ARG A C 1
ATOM 3588 O O . ARG A 1 479 ? -7.045 1.964 20.737 1.00 92.56 479 ARG A O 1
ATOM 3595 N N . TYR A 1 480 ? -6.898 1.680 18.512 1.00 93.94 480 TYR A N 1
ATOM 3596 C CA . TYR A 1 480 ? -5.431 1.602 18.467 1.00 93.94 480 TYR A CA 1
ATOM 3597 C C . TYR A 1 480 ? -4.751 2.844 17.891 1.00 93.94 480 TYR A C 1
ATOM 3599 O O . TYR A 1 480 ? -3.595 3.117 18.209 1.00 93.94 480 TYR A O 1
ATOM 3607 N N . ALA A 1 481 ? -5.456 3.616 17.076 1.00 95.50 481 ALA A N 1
ATOM 3608 C CA . ALA A 1 481 ? -4.964 4.855 16.496 1.00 95.50 481 ALA A CA 1
ATOM 3609 C C . ALA A 1 481 ? -6.102 5.884 16.422 1.00 95.50 481 ALA A C 1
ATOM 3611 O O . ALA A 1 481 ? -6.434 6.313 15.324 1.00 95.50 481 ALA A O 1
ATOM 3612 N N . PRO A 1 482 ? -6.731 6.270 17.552 1.00 95.19 482 PRO A N 1
ATOM 3613 C CA . PRO A 1 482 ? -7.842 7.212 17.519 1.00 95.19 482 PRO A CA 1
ATOM 3614 C C . PRO A 1 482 ? -7.414 8.558 16.903 1.00 95.19 4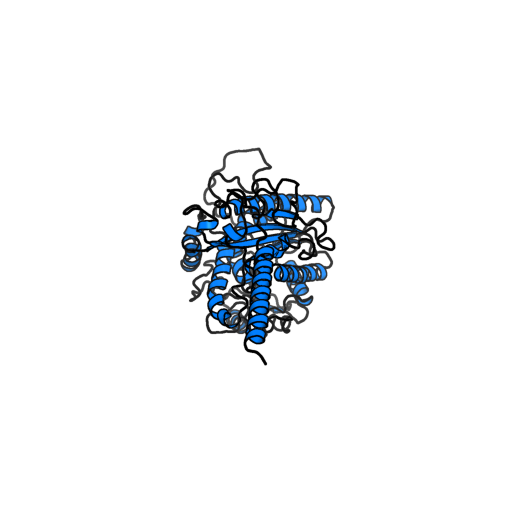82 PRO A C 1
ATOM 3616 O O . PRO A 1 482 ? -6.240 8.942 17.051 1.00 95.19 482 PRO A O 1
ATOM 3619 N N . PRO A 1 483 ? -8.357 9.290 16.265 1.00 92.00 483 PRO A N 1
ATOM 3620 C CA . PRO A 1 483 ? -8.135 10.668 15.832 1.00 92.00 483 PRO A CA 1
ATOM 3621 C C . PRO A 1 483 ? -7.486 11.501 16.945 1.00 92.00 483 PRO A C 1
ATOM 3623 O O . PRO A 1 483 ? -7.825 11.322 18.118 1.00 92.00 483 PRO A O 1
ATOM 3626 N N . ARG A 1 484 ? -6.548 12.383 16.583 1.00 86.31 484 ARG A N 1
ATOM 3627 C CA . ARG A 1 484 ? -5.957 13.333 17.536 1.00 86.31 484 ARG A CA 1
ATOM 3628 C C . ARG A 1 484 ? -6.814 14.572 17.721 1.00 86.31 484 ARG A C 1
ATOM 3630 O O . ARG A 1 484 ? -7.493 14.958 16.743 1.00 86.31 484 ARG A O 1
#

Mean predicted aligned error: 8.61 Å

Radius of gyration: 24.95 Å; Cα contacts (8 Å, |Δi|>4): 1035; chains: 1; bounding box: 47×56×98 Å